Protein AF-A0A2V7YW29-F1 (afdb_monomer)

Secondary structure (DSSP, 8-state):
--------------------------------------PPPP---TT-PEEGGGS-HHHHHHHHHTT-SSTHHHHHHHHHHHHH--S-GGG-TTS-HHHHHHHHHHEE-PPPEEEEEPPPPTTS-EEEEEE-TTS-EEEEEEEE-SS-EEEE--SEES-TT--TT-HHHHH---EEPPHHHHHHHHHHHHHHTT--GGGEEEEE-SSS-GGGSHHHHHHHHHHHHHHS-GGGEEEEES--HHHHHHHHT-SS-PEEEEE---SSHHHHHHH-GGGGTS-HHHHHHHHHHS---TT--EEEEEEE-TTTT-SHHHHHHHHHHTTTSSEEEEEEE----TTS-TT--PPPHHHHHHHHHHHHHTT-EEEE---SSGGGT-STT------------------------------------

Nearest PDB structures (foldseek):
  6fz6-assembly2_B  TM=9.360E-01  e=5.657E-39  Sphaerobacter thermophilus DSM 20745
  5hr6-assembly2_B  TM=9.190E-01  e=4.196E-37  Escherichia coli
  3rfa-assembly1_B  TM=9.139E-01  e=1.612E-35  Escherichia coli K-12
  3rf9-assembly1_B  TM=9.306E-01  e=3.304E-35  Escherichia coli K-12
  4pl2-assembly2_A  TM=9.169E-01  e=1.763E-34  Escherichia coli DH1

Solvent-accessible surface area (backbone atoms only — not comparable to full-atom values): 24256 Å² total; per-residue (Å²): 134,85,93,83,90,86,89,82,88,83,91,88,81,89,87,84,87,90,80,91,85,86,86,86,81,75,85,75,76,84,77,72,90,73,72,87,73,73,82,74,78,74,85,84,63,91,88,71,54,51,47,57,59,60,40,40,73,71,53,42,51,56,64,39,59,78,78,42,80,63,68,68,53,48,55,51,53,50,45,44,38,52,68,63,54,52,54,48,59,82,74,48,77,92,53,56,70,69,58,37,51,60,46,57,76,56,32,38,45,68,48,52,48,77,80,45,69,52,74,65,35,99,73,53,18,29,40,38,34,32,38,40,98,87,70,50,32,38,39,35,31,45,39,59,54,98,84,35,33,38,35,29,34,34,40,19,39,31,14,73,60,42,31,57,80,24,44,21,20,70,75,26,62,62,48,72,43,52,18,29,55,39,44,26,57,52,40,50,54,35,60,76,69,65,54,58,47,89,36,45,28,43,32,44,63,38,26,37,53,39,53,84,28,45,71,38,46,49,40,35,47,62,40,48,52,70,50,26,62,43,85,40,27,35,45,36,31,79,50,53,55,72,37,53,61,52,52,55,69,44,90,80,53,56,37,48,32,36,49,54,55,38,68,48,59,69,63,22,34,73,43,33,46,50,32,77,81,39,41,59,69,61,40,52,53,51,58,65,68,44,80,69,56,92,97,53,54,40,35,36,36,31,55,27,30,40,95,72,52,39,44,53,67,39,23,47,42,36,33,58,69,52,58,91,49,66,49,32,38,37,39,27,66,40,64,76,53,94,91,45,60,85,78,60,34,52,50,56,70,67,47,52,51,48,21,51,50,33,20,44,76,59,74,36,48,76,44,76,48,80,74,59,33,59,92,70,53,51,22,75,41,47,44,65,31,89,67,77,75,79,68,80,76,75,78,71,78,77,77,76,80,78,75,86,77,89,76,91,79,90,86,77,90,83,80,90,133

Radius of gyration: 30.01 Å; Cα contacts (8 Å, |Δi|>4): 683; chains: 1; bounding box: 120×76×77 Å

Structure (mmCIF, N/CA/C/O backbone):
data_AF-A0A2V7YW29-F1
#
_entry.id   AF-A0A2V7YW29-F1
#
loop_
_atom_site.group_PDB
_atom_site.id
_atom_site.type_symbol
_atom_site.label_atom_id
_atom_site.label_alt_id
_atom_site.label_comp_id
_atom_site.label_asym_id
_atom_site.label_entity_id
_atom_site.label_seq_id
_atom_site.pdbx_PDB_ins_code
_atom_site.Cartn_x
_atom_site.Cartn_y
_atom_site.Cartn_z
_atom_site.occupancy
_atom_site.B_iso_or_equiv
_atom_site.auth_seq_id
_atom_site.auth_comp_id
_atom_site.auth_asym_id
_atom_site.auth_atom_id
_atom_site.pdbx_PDB_model_num
ATOM 1 N N . MET A 1 1 ? -49.200 3.510 -43.757 1.00 34.34 1 MET A N 1
ATOM 2 C CA . MET A 1 1 ? -50.437 2.733 -43.998 1.00 34.34 1 MET A CA 1
ATOM 3 C C . MET A 1 1 ? -50.070 1.259 -44.175 1.00 34.34 1 MET A C 1
ATOM 5 O O . MET A 1 1 ? -49.127 1.009 -44.903 1.00 34.34 1 MET A O 1
ATOM 9 N N . SER A 1 2 ? -50.788 0.363 -43.472 1.00 33.00 2 SER A N 1
ATOM 10 C CA . SER A 1 2 ? -50.855 -1.128 -43.522 1.00 33.00 2 SER A CA 1
ATOM 11 C C . SER A 1 2 ? -49.562 -1.967 -43.547 1.00 33.00 2 SER A C 1
ATOM 13 O O . SER A 1 2 ? -48.770 -1.845 -44.465 1.00 33.00 2 SER A O 1
ATOM 15 N N . ARG A 1 3 ? -49.228 -2.782 -42.526 1.00 33.91 3 ARG A N 1
ATOM 16 C CA . ARG A 1 3 ? -49.844 -4.028 -41.965 1.00 33.91 3 ARG A CA 1
ATOM 17 C C . ARG A 1 3 ? -49.635 -5.300 -42.811 1.00 33.91 3 ARG A C 1
ATOM 19 O O . ARG A 1 3 ? -50.195 -5.381 -43.894 1.00 33.91 3 ARG A O 1
ATOM 26 N N . ALA A 1 4 ? -48.966 -6.306 -42.215 1.00 33.94 4 ALA A N 1
ATOM 27 C CA . ALA A 1 4 ? -49.400 -7.718 -42.034 1.00 33.94 4 ALA A CA 1
ATOM 28 C C . ALA A 1 4 ? -48.175 -8.607 -41.680 1.00 33.94 4 ALA A C 1
ATOM 30 O O . ALA A 1 4 ? -47.320 -8.826 -42.523 1.00 33.94 4 ALA A O 1
ATOM 31 N N . THR A 1 5 ? -47.875 -8.979 -40.428 1.00 38.25 5 THR A N 1
ATOM 32 C CA . THR A 1 5 ? -48.374 -10.125 -39.619 1.00 38.25 5 THR A CA 1
ATOM 33 C C . THR A 1 5 ? -48.827 -11.388 -40.365 1.00 38.25 5 THR A C 1
ATOM 35 O O . THR A 1 5 ? -49.853 -11.343 -41.038 1.00 38.25 5 THR A O 1
ATOM 38 N N . ARG A 1 6 ? -48.199 -12.541 -40.057 1.00 32.22 6 ARG A N 1
ATOM 39 C CA . ARG A 1 6 ? -48.859 -13.861 -39.916 1.00 32.22 6 ARG A CA 1
ATOM 40 C C . ARG A 1 6 ? -48.182 -14.719 -38.829 1.00 32.22 6 ARG A C 1
ATOM 42 O O . ARG A 1 6 ? -46.976 -14.927 -38.856 1.00 32.22 6 ARG A O 1
ATOM 49 N N . LYS A 1 7 ? -49.009 -15.178 -37.881 1.00 32.56 7 LYS A N 1
ATOM 50 C CA . LYS A 1 7 ? -48.817 -16.272 -36.904 1.00 32.56 7 LYS A CA 1
ATOM 51 C C . LYS A 1 7 ? -49.364 -17.582 -37.496 1.00 32.56 7 LYS A C 1
ATOM 53 O O . LYS A 1 7 ? -50.277 -17.468 -38.301 1.00 32.56 7 LYS A O 1
ATOM 58 N N . PHE A 1 8 ? -48.901 -18.741 -37.007 1.00 29.80 8 PHE A N 1
ATOM 59 C CA . PHE A 1 8 ? -49.591 -20.049 -36.788 1.00 29.80 8 PHE A CA 1
ATOM 60 C C . PHE A 1 8 ? -48.523 -20.965 -36.118 1.00 29.80 8 PHE A C 1
ATOM 62 O O . PHE A 1 8 ? -47.418 -21.021 -36.645 1.00 29.80 8 PHE A O 1
ATOM 69 N N . SER A 1 9 ? -48.574 -21.476 -34.869 1.00 28.14 9 SER A N 1
ATOM 70 C CA . SER A 1 9 ? -49.451 -22.468 -34.178 1.00 28.14 9 SER A CA 1
ATOM 71 C C . SER A 1 9 ? -49.754 -23.718 -35.023 1.00 28.14 9 SER A C 1
ATOM 73 O O . SER A 1 9 ? -50.070 -23.556 -36.190 1.00 28.14 9 SER A O 1
ATOM 75 N N . SER A 1 10 ? -49.773 -24.979 -34.573 1.00 29.06 10 SER A N 1
ATOM 76 C CA . SER A 1 10 ? -49.526 -25.699 -33.305 1.00 29.06 10 SER A CA 1
ATOM 77 C C . SER A 1 10 ? -49.842 -27.197 -33.552 1.00 29.06 10 SER A C 1
ATOM 79 O O . SER A 1 10 ? -50.725 -27.468 -34.360 1.00 29.06 10 SER A O 1
ATOM 81 N N . GLY A 1 11 ? -49.236 -28.121 -32.786 1.00 26.86 11 GLY A N 1
ATOM 82 C CA . GLY A 1 11 ? -49.658 -29.536 -32.603 1.00 26.86 11 GLY A CA 1
ATOM 83 C C . GLY A 1 11 ? -49.003 -30.546 -33.563 1.00 26.86 11 GLY A C 1
ATOM 84 O O . GLY A 1 11 ? -48.829 -30.216 -34.725 1.00 26.86 11 GLY A O 1
ATOM 85 N N . SER A 1 12 ? -48.600 -31.789 -33.258 1.00 27.86 12 SER A N 1
ATOM 86 C CA . SER A 1 12 ? -48.502 -32.711 -32.099 1.00 27.86 12 SER A CA 1
ATOM 87 C C . SER A 1 12 ? -48.927 -34.102 -32.603 1.00 27.86 12 SER A C 1
ATOM 89 O O . SER A 1 12 ? -50.044 -34.182 -33.096 1.00 27.86 12 SER A O 1
ATOM 91 N N . THR A 1 13 ? -48.082 -35.137 -32.446 1.00 28.66 13 THR A N 1
ATOM 92 C CA . THR A 1 13 ? -48.363 -36.587 -32.183 1.00 28.66 13 THR A CA 1
ATOM 93 C C . THR A 1 13 ? -47.065 -37.384 -32.442 1.00 28.66 13 THR A C 1
ATOM 95 O O . THR A 1 13 ? -46.500 -37.255 -33.522 1.00 28.66 13 THR A O 1
ATOM 98 N N . SER A 1 14 ? -46.396 -37.944 -31.414 1.00 27.22 14 SER A N 1
ATOM 99 C CA . SER A 1 14 ? -46.373 -39.383 -31.010 1.00 27.22 14 SER A CA 1
ATOM 100 C C . SER A 1 14 ? -45.993 -40.347 -32.150 1.00 27.22 14 SER A C 1
ATOM 102 O O . SER A 1 14 ? -46.580 -40.252 -33.215 1.00 27.22 14 SER A O 1
ATOM 104 N N . THR A 1 15 ? -45.108 -41.345 -32.066 1.00 28.00 15 THR A N 1
ATOM 105 C CA . THR A 1 15 ? -44.455 -42.130 -30.992 1.00 28.00 15 THR A CA 1
ATOM 106 C C . THR A 1 15 ? -43.516 -43.118 -31.711 1.00 28.00 15 THR A C 1
ATOM 108 O O . THR A 1 15 ? -43.911 -43.571 -32.777 1.00 28.00 15 THR A O 1
ATOM 111 N N . THR A 1 16 ? -42.354 -43.477 -31.140 1.00 28.08 16 THR A N 1
ATOM 112 C CA . THR A 1 16 ? -41.877 -44.864 -30.858 1.00 28.08 16 THR A CA 1
ATOM 113 C C . THR A 1 16 ? -40.357 -44.921 -30.638 1.00 28.08 16 THR A C 1
ATOM 115 O O . THR A 1 16 ? -39.573 -44.473 -31.469 1.00 28.08 16 THR A O 1
ATOM 118 N N . SER A 1 17 ? -39.984 -45.510 -29.501 1.00 28.55 17 SER A N 1
ATOM 119 C CA . SER A 1 17 ? -38.659 -45.962 -29.031 1.00 28.55 17 SER A CA 1
ATOM 120 C C . SER A 1 17 ? -38.059 -47.066 -29.924 1.00 28.55 17 SER A C 1
ATOM 122 O O . SER A 1 17 ? -38.819 -47.698 -30.659 1.00 28.55 17 SER A O 1
ATOM 124 N N . PRO A 1 18 ? -36.738 -47.352 -29.858 1.00 33.62 18 PRO A N 1
ATOM 125 C CA . PRO A 1 18 ? -36.134 -48.243 -28.829 1.00 33.62 18 PRO A CA 1
ATOM 126 C C . PRO A 1 18 ? -34.690 -47.792 -28.440 1.00 33.62 18 PRO A C 1
ATOM 128 O O . PRO A 1 18 ? -34.187 -46.843 -29.019 1.00 33.62 18 PRO A O 1
ATOM 131 N N . SER A 1 19 ? -33.883 -48.325 -27.513 1.00 26.36 19 SER A N 1
ATOM 132 C CA . SER A 1 19 ? -33.925 -49.283 -26.395 1.00 26.36 19 SER A CA 1
ATOM 133 C C . SER A 1 19 ? -32.620 -49.095 -25.570 1.00 26.36 19 SER A C 1
ATOM 135 O O . SER A 1 19 ? -31.574 -48.790 -26.136 1.00 26.36 19 SER A O 1
ATOM 137 N N . CYS A 1 20 ? -32.686 -49.301 -24.246 1.00 24.69 20 CYS A N 1
ATOM 138 C CA . CYS A 1 20 ? -31.582 -49.523 -23.274 1.00 24.69 20 CYS A CA 1
ATOM 139 C C . CYS A 1 20 ? -30.598 -50.642 -23.722 1.00 24.69 20 CYS A C 1
ATOM 141 O O . CYS A 1 20 ? -31.026 -51.492 -24.492 1.00 24.69 20 CYS A O 1
ATOM 143 N N . ALA A 1 21 ? -29.327 -50.816 -23.306 1.00 27.56 21 ALA A N 1
ATOM 144 C CA . ALA A 1 21 ? -28.448 -50.436 -22.169 1.00 27.56 21 ALA A CA 1
ATOM 145 C C . ALA A 1 21 ? -26.962 -50.789 -22.576 1.00 27.56 21 ALA A C 1
ATOM 147 O O . ALA A 1 21 ? -26.793 -51.184 -23.729 1.00 27.56 21 ALA A O 1
ATOM 148 N N . PRO A 1 22 ? -25.888 -50.780 -21.730 1.00 31.53 22 PRO A N 1
ATOM 149 C CA . PRO A 1 22 ? -25.774 -50.425 -20.313 1.00 31.53 22 PRO A CA 1
ATOM 150 C C . PRO A 1 22 ? -24.644 -49.436 -19.947 1.00 31.53 22 PRO A C 1
ATOM 152 O O . PRO A 1 22 ? -23.620 -49.280 -20.606 1.00 31.53 22 PRO A O 1
ATOM 155 N N . SER A 1 23 ? -24.853 -48.800 -18.798 1.00 27.09 23 SER A N 1
ATOM 156 C CA . SER A 1 23 ? -23.941 -47.918 -18.077 1.00 27.09 23 SER A CA 1
ATOM 157 C C . SER A 1 23 ? -22.769 -48.672 -17.439 1.00 27.09 23 SER A C 1
ATOM 159 O O . SER A 1 23 ? -22.982 -49.563 -16.616 1.00 27.09 23 SER A O 1
ATOM 161 N N . ALA A 1 24 ? -21.539 -48.236 -17.718 1.00 28.45 24 ALA A N 1
ATOM 162 C CA . ALA A 1 24 ? -20.376 -48.553 -16.896 1.00 28.45 24 ALA A CA 1
ATOM 163 C C . ALA A 1 24 ? -20.388 -47.667 -15.640 1.00 28.45 24 ALA A C 1
ATOM 165 O O . ALA A 1 24 ? -20.126 -46.465 -15.672 1.00 28.45 24 ALA A O 1
ATOM 166 N N . SER A 1 25 ? -20.740 -48.281 -14.518 1.00 25.33 25 SER A N 1
ATOM 167 C CA . SER A 1 25 ? -20.715 -47.706 -13.180 1.00 25.33 25 SER A CA 1
ATOM 168 C C . SER A 1 25 ? -19.279 -47.534 -12.679 1.00 25.33 25 SER A C 1
ATOM 170 O O . SER A 1 25 ? -18.670 -48.491 -12.200 1.00 25.33 25 SER A O 1
ATOM 172 N N . ILE A 1 26 ? -18.757 -46.307 -12.714 1.00 29.61 26 ILE A N 1
ATOM 173 C CA . ILE A 1 26 ? -17.625 -45.913 -11.869 1.00 29.61 26 ILE A CA 1
ATOM 174 C C . ILE A 1 26 ? -18.203 -45.448 -10.533 1.00 29.61 26 ILE A C 1
ATOM 176 O O . ILE A 1 26 ? -18.901 -44.438 -10.441 1.00 29.61 26 ILE A O 1
ATOM 180 N N . ARG A 1 27 ? -17.936 -46.234 -9.487 1.00 25.70 27 ARG A N 1
ATOM 181 C CA . ARG A 1 27 ? -18.252 -45.912 -8.094 1.00 25.70 27 ARG A CA 1
ATOM 182 C C . ARG A 1 27 ? -17.495 -44.646 -7.678 1.00 25.70 27 ARG A C 1
ATOM 184 O O . ARG A 1 27 ? -16.349 -44.718 -7.251 1.00 25.70 27 ARG A O 1
ATOM 191 N N . LEU A 1 28 ? -18.154 -43.493 -7.753 1.00 27.97 28 LEU A N 1
ATOM 192 C CA . LEU A 1 28 ? -17.761 -42.312 -6.989 1.00 27.97 28 LEU A CA 1
ATOM 193 C C . LEU A 1 28 ? -18.076 -42.587 -5.518 1.00 27.97 28 LEU A C 1
ATOM 195 O O . LEU A 1 28 ? -19.234 -42.598 -5.094 1.00 27.97 28 LEU A O 1
ATOM 199 N N . ALA A 1 29 ? -17.028 -42.865 -4.747 1.00 28.08 29 ALA A N 1
ATOM 200 C CA . ALA A 1 29 ? -17.104 -42.912 -3.301 1.00 28.08 29 ALA A CA 1
ATOM 201 C C . ALA A 1 29 ? -17.711 -41.596 -2.791 1.00 28.08 29 ALA A C 1
ATOM 203 O O . ALA A 1 29 ? -17.197 -40.509 -3.057 1.00 28.08 29 ALA A O 1
ATOM 204 N N . LYS A 1 30 ? -18.825 -41.708 -2.061 1.00 26.69 30 LYS A N 1
ATOM 205 C CA . LYS A 1 30 ? -19.415 -40.632 -1.264 1.00 26.69 30 LYS A CA 1
ATOM 206 C C . LYS A 1 30 ? -18.375 -40.155 -0.248 1.00 26.69 30 LYS A C 1
ATOM 208 O O . LYS A 1 30 ? -18.300 -40.687 0.855 1.00 26.69 30 LYS A O 1
ATOM 213 N N . CYS A 1 31 ? -17.593 -39.138 -0.598 1.00 26.11 31 CYS A N 1
ATOM 214 C CA . CYS A 1 31 ? -16.882 -38.359 0.400 1.00 26.11 31 CYS A CA 1
ATOM 215 C C . CYS A 1 31 ? -17.899 -37.392 1.007 1.00 26.11 31 CYS A C 1
ATOM 217 O O . CYS A 1 31 ? -18.297 -36.396 0.402 1.00 26.11 31 CYS A O 1
ATOM 219 N N . ALA A 1 32 ? -18.409 -37.780 2.173 1.00 29.02 32 ALA A N 1
ATOM 220 C CA . ALA A 1 32 ? -19.305 -36.978 2.978 1.00 29.02 32 ALA A CA 1
ATOM 221 C C . ALA A 1 32 ? -18.717 -35.578 3.203 1.00 29.02 32 ALA A C 1
ATOM 223 O O . ALA A 1 32 ? -17.526 -35.420 3.476 1.00 29.02 32 ALA A O 1
ATOM 224 N N . ARG A 1 33 ? -19.598 -34.578 3.106 1.00 34.88 33 ARG A N 1
ATOM 225 C CA . ARG A 1 33 ? -19.376 -33.199 3.538 1.00 34.88 33 ARG A CA 1
ATOM 226 C C . ARG A 1 33 ? -18.748 -33.213 4.935 1.00 34.88 33 ARG A C 1
ATOM 228 O O . ARG A 1 33 ? -19.427 -33.536 5.906 1.00 34.88 33 ARG A O 1
ATOM 235 N N . ARG A 1 34 ? -17.467 -32.863 5.037 1.00 30.00 34 ARG A N 1
ATOM 236 C CA . ARG A 1 34 ? -16.872 -32.386 6.287 1.00 30.00 34 ARG A CA 1
ATOM 237 C C . ARG A 1 34 ? -16.897 -30.869 6.220 1.00 30.00 34 ARG A C 1
ATOM 239 O O . ARG A 1 34 ? -16.460 -30.288 5.230 1.00 30.00 34 ARG A O 1
ATOM 246 N N . GLY A 1 35 ? -17.551 -30.282 7.217 1.00 28.89 35 GLY A N 1
ATOM 247 C CA . GLY A 1 35 ? -17.832 -28.859 7.300 1.00 28.89 35 GLY A CA 1
ATOM 248 C C . GLY A 1 35 ? -16.573 -28.008 7.223 1.00 28.89 35 GLY A C 1
ATOM 249 O O . GLY A 1 35 ? -15.472 -28.467 7.528 1.00 28.89 35 GLY A O 1
ATOM 250 N N . ALA A 1 36 ? -16.783 -26.758 6.819 1.00 30.97 36 ALA A N 1
ATOM 251 C CA . ALA A 1 36 ? -15.843 -25.679 7.044 1.00 30.97 36 ALA A CA 1
ATOM 252 C C . ALA A 1 36 ? -15.366 -25.754 8.500 1.00 30.97 36 ALA A C 1
ATOM 254 O O . ALA A 1 36 ? -16.154 -25.607 9.434 1.00 30.97 36 ALA A O 1
ATOM 255 N N . SER A 1 37 ? -14.091 -26.078 8.685 1.00 34.34 37 SER A N 1
ATOM 256 C CA . SER A 1 37 ? -13.436 -25.988 9.977 1.00 34.34 37 SER A CA 1
ATOM 257 C C . SER A 1 37 ? -13.489 -24.529 10.413 1.00 34.34 37 SER A C 1
ATOM 259 O O . SER A 1 37 ? -12.984 -23.664 9.696 1.00 34.34 37 SER A O 1
ATOM 261 N N . ASN A 1 38 ? -14.110 -24.274 11.567 1.00 38.47 38 ASN A N 1
ATOM 262 C CA . ASN A 1 38 ? -13.981 -23.014 12.292 1.00 38.47 38 ASN A CA 1
ATOM 263 C C . ASN A 1 38 ? -12.511 -22.565 12.276 1.00 38.47 38 ASN A C 1
ATOM 265 O O . ASN A 1 38 ? -11.636 -23.416 12.484 1.00 38.47 38 ASN A O 1
ATOM 269 N N . PRO A 1 39 ? -12.214 -21.273 12.050 1.00 41.75 39 PRO A N 1
ATOM 270 C CA . PRO A 1 39 ? -10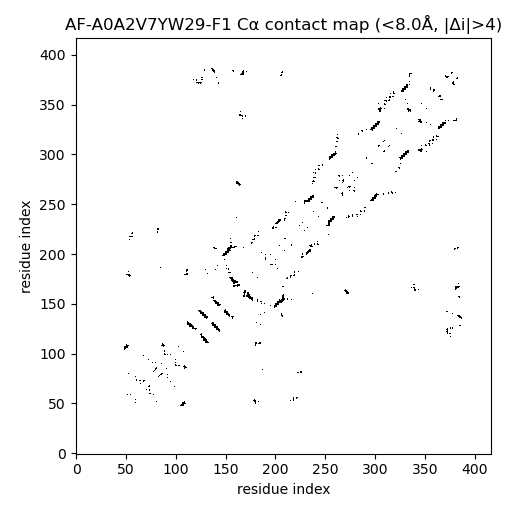.862 -20.787 12.259 1.00 41.75 39 PRO A CA 1
ATOM 271 C C . PRO A 1 39 ? -10.481 -21.097 13.708 1.00 41.75 39 PRO A C 1
ATOM 273 O O . PRO A 1 39 ? -11.216 -20.773 14.642 1.00 41.75 39 PRO A O 1
ATOM 276 N N . SER A 1 40 ? -9.371 -21.816 13.871 1.00 35.09 40 SER A N 1
ATOM 277 C CA . SER A 1 40 ? -8.808 -22.135 15.179 1.00 35.09 40 SER A CA 1
ATOM 278 C C . SER A 1 40 ? -8.664 -20.833 15.975 1.00 35.09 40 SER A C 1
ATOM 280 O O . SER A 1 40 ? -8.132 -19.870 15.415 1.00 35.09 40 SER A O 1
ATOM 282 N N . PRO A 1 41 ? -9.113 -20.767 17.243 1.00 42.41 41 PRO A N 1
ATOM 283 C CA . PRO A 1 41 ? -8.842 -19.606 18.071 1.00 42.41 41 PRO A CA 1
ATOM 284 C C . PRO A 1 41 ? -7.329 -19.402 18.116 1.00 42.41 41 PRO A C 1
ATOM 286 O O . PRO A 1 41 ? -6.570 -20.357 18.315 1.00 42.41 41 PRO A O 1
ATOM 289 N N . LEU A 1 42 ? -6.906 -18.166 17.849 1.00 39.31 42 LEU A N 1
ATOM 290 C CA . LEU A 1 42 ? -5.517 -17.746 17.985 1.00 39.31 42 LEU A CA 1
ATOM 291 C C . LEU A 1 42 ? -5.020 -18.158 19.382 1.00 39.31 42 LEU A C 1
ATOM 293 O O . LEU A 1 42 ? -5.791 -18.062 20.342 1.00 39.31 42 LEU A O 1
ATOM 297 N N . PRO A 1 43 ? -3.779 -18.653 19.518 1.00 37.47 43 PRO A N 1
ATOM 298 C CA . PRO A 1 43 ? -3.258 -19.086 20.805 1.00 37.47 43 PRO A CA 1
ATOM 299 C C . PRO A 1 43 ? -3.216 -17.890 21.761 1.00 37.47 43 PRO A C 1
ATOM 301 O O . PRO A 1 43 ? -2.387 -16.997 21.618 1.00 37.47 43 PRO A O 1
ATOM 304 N N . VAL A 1 44 ? -4.138 -17.872 22.724 1.00 40.41 44 VAL A N 1
ATOM 305 C CA . VAL A 1 44 ? -4.189 -16.872 23.791 1.00 40.41 44 VAL A CA 1
ATOM 306 C C . VAL A 1 44 ? -3.097 -17.224 24.793 1.00 40.41 44 VAL A C 1
ATOM 308 O O . VAL A 1 44 ? -3.253 -18.134 25.606 1.00 40.41 44 VAL A O 1
ATOM 311 N N . THR A 1 45 ? -1.969 -16.526 24.725 1.00 37.28 45 THR A N 1
ATOM 312 C CA . THR A 1 45 ? -0.996 -16.505 25.819 1.00 37.28 45 THR A CA 1
ATOM 313 C C . THR A 1 45 ? -1.303 -15.327 26.743 1.00 37.28 45 THR A C 1
ATOM 315 O O . THR A 1 45 ? -1.585 -14.228 26.282 1.00 37.28 45 THR A O 1
ATOM 318 N N . ASN A 1 46 ? -1.298 -15.606 28.048 1.00 44.62 46 ASN A N 1
ATOM 319 C CA . ASN A 1 46 ? -1.594 -14.730 29.188 1.00 44.62 46 ASN A CA 1
ATOM 320 C C . ASN A 1 46 ? -1.537 -13.199 28.950 1.00 44.62 46 ASN A C 1
ATOM 322 O O . ASN A 1 46 ? -0.468 -12.634 28.746 1.00 44.62 46 ASN A O 1
ATOM 326 N N . ASN A 1 47 ? -2.682 -12.544 29.186 1.00 48.75 47 ASN A N 1
ATOM 327 C CA . ASN A 1 47 ? -2.870 -11.110 29.471 1.00 48.75 47 ASN A CA 1
ATOM 328 C C . ASN A 1 47 ? -2.824 -10.085 28.314 1.00 48.75 47 ASN A C 1
ATOM 330 O O . ASN A 1 47 ? -2.805 -8.883 28.579 1.00 48.75 47 ASN A O 1
ATOM 334 N N . GLU A 1 48 ? -2.885 -10.499 27.050 1.00 72.44 48 GLU A N 1
ATOM 335 C CA . GLU A 1 48 ? -3.023 -9.548 25.936 1.00 72.44 48 GLU A CA 1
ATOM 336 C C . GLU A 1 48 ? -4.503 -9.317 25.590 1.00 72.44 48 GLU A C 1
ATOM 338 O O . GLU A 1 48 ? -5.191 -10.189 25.058 1.00 72.44 48 GLU A O 1
ATOM 343 N N . ARG A 1 49 ? -5.016 -8.127 25.932 1.00 90.38 49 ARG A N 1
ATOM 344 C CA . ARG A 1 49 ? -6.357 -7.671 25.533 1.00 90.38 49 ARG A CA 1
ATOM 345 C C . ARG A 1 49 ? -6.462 -7.669 24.006 1.00 90.38 49 ARG A C 1
ATOM 347 O O . ARG A 1 49 ? -5.581 -7.147 23.328 1.00 90.38 49 ARG A O 1
ATOM 354 N N . VAL A 1 50 ? -7.567 -8.182 23.466 1.00 93.81 50 VAL A N 1
ATOM 355 C CA . VAL A 1 50 ? -7.800 -8.192 22.013 1.00 93.81 50 VAL A CA 1
ATOM 356 C C . VAL A 1 50 ? -7.996 -6.761 21.511 1.00 93.81 50 VAL A C 1
ATOM 358 O O . VAL A 1 50 ? -8.781 -6.001 22.086 1.00 93.81 50 VAL A O 1
ATOM 361 N N . ASN A 1 51 ? -7.316 -6.390 20.425 1.00 97.06 51 ASN A N 1
ATOM 362 C CA . ASN A 1 51 ? -7.566 -5.119 19.758 1.00 97.06 51 ASN A CA 1
ATOM 363 C C . ASN A 1 51 ? -8.822 -5.222 18.889 1.00 97.06 51 ASN A C 1
ATOM 365 O O . ASN A 1 51 ? -8.887 -6.048 17.980 1.00 97.06 51 ASN A O 1
ATOM 369 N N . LEU A 1 52 ? -9.833 -4.390 19.148 1.00 97.50 52 LEU A N 1
ATOM 370 C CA . LEU A 1 52 ? -11.105 -4.493 18.425 1.00 97.50 52 LEU A CA 1
ATOM 371 C C . LEU A 1 52 ? -10.988 -4.129 16.939 1.00 97.50 52 LEU A C 1
ATOM 373 O O . LEU A 1 52 ? -11.815 -4.587 16.154 1.00 97.50 52 LEU A O 1
ATOM 377 N N . TYR A 1 53 ? -9.971 -3.360 16.535 1.00 97.50 53 TYR A N 1
ATOM 378 C CA . TYR A 1 53 ? -9.715 -3.087 15.116 1.00 97.50 53 TYR A CA 1
ATOM 379 C C . TYR A 1 53 ? -9.221 -4.314 14.345 1.00 97.50 53 TYR A C 1
ATOM 381 O O . TYR A 1 53 ? -9.309 -4.313 13.120 1.00 97.50 53 TYR A O 1
ATOM 389 N N . ASP A 1 54 ? -8.729 -5.355 15.026 1.00 97.56 54 ASP A N 1
ATOM 390 C CA . ASP A 1 54 ? -8.272 -6.594 14.383 1.00 97.56 54 ASP A CA 1
ATOM 391 C C . ASP A 1 54 ? -9.429 -7.525 13.990 1.00 97.56 54 ASP A C 1
ATOM 393 O O . ASP A 1 54 ? -9.225 -8.508 13.276 1.00 97.56 54 ASP A O 1
ATOM 397 N N . LEU A 1 55 ? -10.653 -7.213 14.425 1.00 96.62 55 LEU A N 1
ATOM 398 C CA . LEU A 1 55 ? -11.850 -7.986 14.124 1.00 96.62 55 LEU A CA 1
ATOM 399 C C . LEU A 1 55 ? -12.538 -7.456 12.864 1.00 96.62 55 LEU A C 1
ATOM 401 O O . LEU A 1 55 ? -12.790 -6.259 12.730 1.00 96.62 55 LEU A O 1
ATOM 405 N N . ALA A 1 56 ? -12.938 -8.361 11.965 1.00 94.44 56 ALA A N 1
ATOM 406 C CA . ALA A 1 56 ? -13.810 -7.993 10.853 1.00 94.44 56 ALA A CA 1
ATOM 407 C C . ALA A 1 56 ? -15.147 -7.434 11.379 1.00 94.44 56 ALA A C 1
ATOM 409 O O . ALA A 1 56 ? -15.601 -7.861 12.443 1.00 94.44 56 ALA A O 1
ATOM 410 N N . PRO A 1 57 ? -15.852 -6.551 10.644 1.00 92.56 57 PRO A N 1
ATOM 411 C CA . PRO A 1 57 ? -17.065 -5.899 11.151 1.00 92.56 57 PRO A CA 1
ATOM 412 C C . PRO A 1 57 ? -18.129 -6.860 11.712 1.00 92.56 57 PRO A C 1
ATOM 414 O O . PRO A 1 57 ? -18.733 -6.586 12.749 1.00 92.56 57 PRO A O 1
ATOM 417 N N . ALA A 1 58 ? -18.326 -8.018 11.073 1.00 93.62 58 ALA A N 1
ATOM 418 C CA . ALA A 1 58 ? -19.247 -9.048 11.558 1.00 93.62 58 ALA A CA 1
ATOM 419 C C . ALA A 1 58 ? -18.761 -9.724 12.855 1.00 93.62 58 ALA A C 1
ATOM 421 O O . ALA A 1 58 ? -19.564 -9.998 13.746 1.00 93.62 58 ALA A O 1
ATOM 422 N N . GLN A 1 59 ? -17.452 -9.959 12.982 1.00 95.31 59 GLN A N 1
ATOM 423 C CA . GLN A 1 59 ? -16.842 -10.512 14.194 1.00 95.31 59 GLN A CA 1
ATOM 424 C C . GLN A 1 59 ? -16.896 -9.500 15.341 1.0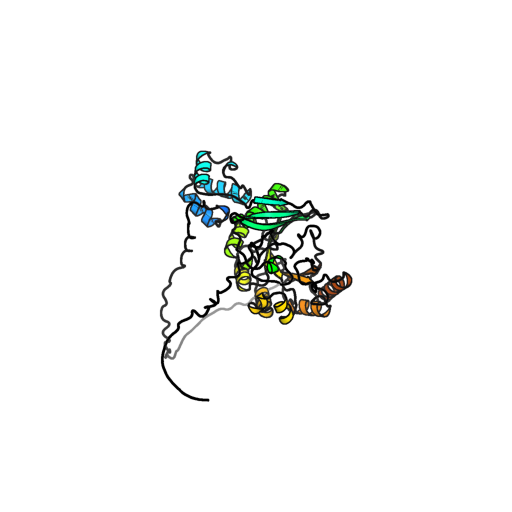0 95.31 59 GLN A C 1
ATOM 426 O O . GLN A 1 59 ? -17.269 -9.871 16.446 1.00 95.31 59 GLN A O 1
ATOM 431 N N . LEU A 1 60 ? -16.612 -8.220 15.075 1.00 95.62 60 LEU A N 1
ATOM 432 C CA . LEU A 1 60 ? -16.747 -7.141 16.055 1.00 95.62 60 LEU A CA 1
ATOM 433 C C . LEU A 1 60 ? -18.174 -7.079 16.612 1.00 95.62 60 LEU A C 1
ATOM 435 O O . LEU A 1 60 ? -18.365 -7.035 17.827 1.00 95.62 60 LEU A O 1
ATOM 439 N N . GLN A 1 61 ? -19.176 -7.116 15.727 1.00 94.62 61 GLN A N 1
ATOM 440 C CA . GLN A 1 61 ? -20.580 -7.122 16.129 1.00 94.62 61 GLN A CA 1
ATOM 441 C C . GLN A 1 61 ? -20.904 -8.330 17.015 1.00 94.62 61 GLN A C 1
ATOM 443 O O . GLN A 1 61 ? -21.551 -8.150 18.046 1.00 94.62 61 GLN A O 1
ATOM 448 N N . ALA A 1 62 ? -20.470 -9.536 16.636 1.00 95.31 62 ALA A N 1
ATOM 449 C CA . ALA A 1 62 ? -20.701 -10.748 17.421 1.00 95.31 62 ALA A CA 1
ATOM 450 C C . ALA A 1 62 ? -20.056 -10.644 18.813 1.00 95.31 62 ALA A C 1
ATOM 452 O O . ALA A 1 62 ? -20.763 -10.745 19.812 1.00 95.31 62 ALA A O 1
ATOM 453 N N . THR A 1 63 ? -18.762 -10.317 18.870 1.00 95.31 63 THR A N 1
ATOM 454 C CA . THR A 1 63 ? -17.988 -10.181 20.112 1.00 95.31 63 THR A CA 1
ATOM 455 C C . THR A 1 63 ? -18.598 -9.159 21.069 1.00 95.31 63 THR A C 1
ATOM 457 O O . THR A 1 63 ? -18.756 -9.428 22.256 1.00 95.31 63 THR A O 1
ATOM 460 N N . LEU A 1 64 ? -18.977 -7.975 20.578 1.00 95.25 64 LEU A N 1
ATOM 461 C CA . LEU A 1 64 ? -19.529 -6.931 21.443 1.00 95.25 64 LEU A CA 1
ATOM 462 C C . LEU A 1 64 ? -20.969 -7.222 21.884 1.00 95.25 64 LEU A C 1
ATOM 464 O O . LEU A 1 64 ? -21.365 -6.792 22.964 1.00 95.25 64 LEU A O 1
ATOM 468 N N . SER A 1 65 ? -21.757 -7.959 21.095 1.00 94.38 65 SER A N 1
ATOM 469 C CA . SER A 1 65 ? -23.158 -8.257 21.442 1.00 94.38 65 SER A CA 1
ATOM 470 C C . SER A 1 65 ? -23.300 -9.158 22.674 1.00 94.38 65 SER A C 1
ATOM 472 O O . SER A 1 65 ? -24.365 -9.175 23.284 1.00 94.38 65 SER A O 1
ATOM 474 N N . GLU A 1 66 ? -22.244 -9.875 23.065 1.00 92.31 66 GLU A N 1
ATOM 475 C CA . GLU A 1 66 ? -22.238 -10.737 24.255 1.00 92.31 66 GLU A CA 1
ATOM 476 C C . GLU A 1 66 ? -22.157 -9.950 25.572 1.00 92.31 66 GLU A C 1
ATOM 478 O O . GLU A 1 66 ? -22.605 -10.431 26.611 1.00 92.31 66 GLU A O 1
ATOM 483 N N . ILE A 1 67 ? -21.596 -8.737 25.540 1.00 90.81 67 ILE A N 1
ATOM 484 C CA . ILE A 1 67 ? -21.259 -7.968 26.751 1.00 90.81 67 ILE A CA 1
ATOM 485 C C . ILE A 1 67 ? -21.803 -6.535 26.742 1.00 90.81 67 ILE A C 1
ATOM 487 O O . ILE A 1 67 ? -21.793 -5.858 27.771 1.00 90.81 67 ILE A O 1
ATOM 491 N N . VAL A 1 68 ? -22.267 -6.041 25.591 1.00 93.06 68 VAL A N 1
ATOM 492 C CA . VAL A 1 68 ? -22.785 -4.681 25.437 1.00 93.06 68 VAL A CA 1
ATOM 493 C C . VAL A 1 68 ? -24.306 -4.705 25.341 1.00 93.06 68 VAL A C 1
ATOM 495 O O . VAL A 1 68 ? -24.889 -5.220 24.390 1.00 93.06 68 VAL A O 1
ATOM 498 N N . SER A 1 69 ? -24.953 -4.039 26.297 1.00 87.50 69 SER A N 1
ATOM 499 C CA . SER A 1 69 ? -26.393 -3.789 26.298 1.00 87.50 69 SER A CA 1
ATOM 500 C C . SER A 1 69 ? -26.685 -2.296 26.501 1.00 87.50 69 SER A C 1
ATOM 502 O O . SER A 1 69 ? -25.966 -1.622 27.256 1.00 87.50 69 SER A O 1
ATOM 504 N N . PRO A 1 70 ? -27.724 -1.738 25.851 1.00 92.88 70 PRO A N 1
ATOM 505 C CA . PRO A 1 70 ? -28.578 -2.348 24.816 1.00 92.88 70 PRO A CA 1
ATOM 506 C C . PRO A 1 70 ? -27.873 -2.504 23.445 1.00 92.88 70 PRO A C 1
ATOM 508 O O . PRO A 1 70 ? -26.895 -1.798 23.189 1.00 92.88 70 PRO A O 1
ATOM 511 N N . PRO A 1 71 ? -28.387 -3.350 22.521 1.00 89.69 71 PRO A N 1
ATOM 512 C CA . PRO A 1 71 ? -27.705 -3.706 21.264 1.00 89.69 71 PRO A CA 1
ATOM 513 C C . PRO A 1 71 ? -27.308 -2.534 20.357 1.00 89.69 71 PRO A C 1
ATOM 515 O O . PRO A 1 71 ? -26.335 -2.626 19.610 1.00 89.69 71 PRO A O 1
ATOM 518 N N . PHE A 1 72 ? -28.021 -1.403 20.418 1.00 92.19 72 PHE A N 1
ATOM 519 C CA . PHE A 1 72 ? -27.665 -0.226 19.621 1.00 92.19 72 PHE A CA 1
ATOM 520 C C . PHE A 1 72 ? -26.296 0.359 20.003 1.00 92.19 72 PHE A C 1
ATOM 522 O O . PHE A 1 72 ? -25.662 1.003 19.170 1.00 92.19 72 PHE A O 1
ATOM 529 N N . ARG A 1 73 ? -25.808 0.124 21.229 1.00 94.75 73 ARG A N 1
ATOM 530 C CA . ARG A 1 73 ? -24.492 0.608 21.669 1.00 94.75 73 ARG A CA 1
ATOM 531 C C . ARG A 1 73 ? -23.345 -0.070 20.932 1.00 94.75 73 ARG A C 1
ATOM 533 O O . ARG A 1 73 ? -22.313 0.560 20.742 1.00 94.75 73 ARG A O 1
ATOM 540 N N . VAL A 1 74 ? -23.533 -1.300 20.448 1.00 94.75 74 VAL A N 1
ATOM 541 C CA . VAL A 1 74 ? -22.538 -1.961 19.589 1.00 94.75 74 VAL A CA 1
ATOM 542 C C . VAL A 1 74 ? -22.318 -1.154 18.311 1.00 94.75 74 VAL A C 1
ATOM 544 O O . VAL A 1 74 ? -21.178 -0.918 17.919 1.00 94.75 74 VAL A O 1
ATOM 547 N N . LYS A 1 75 ? -23.404 -0.641 17.714 1.00 92.69 75 LYS A N 1
ATOM 548 C CA . LYS A 1 75 ? -23.322 0.239 16.541 1.00 92.69 75 LYS A CA 1
ATOM 549 C C . LYS A 1 75 ? -22.608 1.546 16.873 1.00 92.69 75 LYS A C 1
ATOM 551 O O . LYS A 1 75 ? -21.741 1.953 16.115 1.00 92.69 75 LYS A O 1
ATOM 556 N N . GLN A 1 76 ? -22.900 2.149 18.028 1.00 94.69 76 GLN A N 1
ATOM 557 C CA . GLN A 1 76 ? -22.202 3.361 18.473 1.00 94.69 76 GLN A CA 1
ATOM 558 C C . GLN A 1 76 ? -20.694 3.128 18.632 1.00 94.69 76 GLN A C 1
ATOM 560 O O . GLN A 1 76 ? -19.905 3.946 18.172 1.00 94.69 76 GLN A O 1
ATOM 565 N N . ILE A 1 77 ? -20.282 2.011 19.243 1.00 96.00 77 ILE A N 1
ATOM 566 C CA . ILE A 1 77 ? -18.863 1.646 19.384 1.00 96.00 77 ILE A CA 1
ATOM 567 C C . ILE A 1 77 ? -18.216 1.494 18.002 1.00 96.00 77 ILE A C 1
ATOM 569 O O . ILE A 1 77 ? -17.175 2.099 17.744 1.00 96.00 77 ILE A O 1
ATOM 573 N N . ALA A 1 78 ? -18.857 0.749 17.096 1.00 94.44 78 ALA A N 1
ATOM 574 C CA . ALA A 1 78 ? -18.363 0.557 15.736 1.00 94.44 78 ALA A CA 1
ATOM 575 C C . ALA A 1 78 ? -18.265 1.880 14.952 1.00 94.44 78 ALA A C 1
ATOM 577 O O . ALA A 1 78 ? -17.293 2.085 14.236 1.00 94.44 78 ALA A O 1
ATOM 578 N N . GLU A 1 79 ? -19.216 2.804 15.112 1.00 93.44 79 GLU A N 1
ATOM 579 C CA . GLU A 1 79 ? -19.173 4.142 14.503 1.00 93.44 79 GLU A CA 1
ATOM 580 C C . GLU A 1 79 ? -18.006 4.983 15.040 1.00 93.44 79 GLU A C 1
ATOM 582 O O . GLU A 1 79 ? -17.287 5.615 14.263 1.00 93.44 79 GLU A O 1
ATOM 587 N N . TRP A 1 80 ? -17.772 4.981 16.357 1.00 95.44 80 TRP A N 1
ATOM 588 C CA . TRP A 1 80 ? -16.625 5.675 16.950 1.00 95.44 80 TRP A CA 1
ATOM 589 C C . TRP A 1 80 ? -15.298 5.122 16.442 1.00 95.44 80 TRP A C 1
ATOM 591 O O . TRP A 1 80 ? -14.401 5.888 16.096 1.00 95.44 80 TRP A O 1
ATOM 601 N N . MET A 1 81 ? -15.174 3.801 16.377 1.00 95.44 81 MET A N 1
ATOM 602 C CA . MET A 1 81 ? -13.959 3.170 15.886 1.00 95.44 81 MET A CA 1
ATOM 603 C C . MET A 1 81 ? -13.790 3.399 14.384 1.00 95.44 81 MET A C 1
ATOM 605 O O . MET A 1 81 ? -12.845 4.032 13.929 1.00 95.44 81 MET A O 1
ATOM 609 N N . HIS A 1 82 ? -14.725 2.905 13.581 1.00 92.31 82 HIS A N 1
ATOM 610 C CA . HIS A 1 82 ? -14.514 2.794 12.148 1.00 92.31 82 HIS A CA 1
ATOM 611 C C . HIS A 1 82 ? -14.724 4.111 11.418 1.00 92.31 82 HIS A C 1
ATOM 613 O O . HIS A 1 82 ? -14.025 4.324 10.442 1.00 92.31 82 HIS A O 1
ATOM 619 N N . SER A 1 83 ? -15.621 4.997 11.864 1.00 86.81 83 SER A N 1
ATOM 620 C CA . SER A 1 83 ? -15.886 6.273 11.175 1.00 86.81 83 SER A CA 1
ATOM 621 C C . SER A 1 83 ? -15.137 7.465 11.766 1.00 86.81 83 SER A C 1
ATOM 623 O O . SER A 1 83 ? -15.054 8.511 11.126 1.00 86.81 83 SER A O 1
ATOM 625 N N . ARG A 1 84 ? -14.626 7.350 12.999 1.00 86.75 84 ARG A N 1
ATOM 626 C CA . ARG A 1 84 ? -13.886 8.438 13.666 1.00 86.75 84 ARG A CA 1
ATOM 627 C C . ARG A 1 84 ? -12.446 8.075 14.014 1.00 86.75 84 ARG A C 1
ATOM 629 O O . ARG A 1 84 ? -11.691 8.971 14.376 1.00 86.75 84 ARG A O 1
ATOM 636 N N . GLY A 1 85 ? -12.055 6.805 13.898 1.00 91.69 85 GLY A N 1
ATOM 637 C CA . GLY A 1 85 ? -10.680 6.368 14.128 1.00 91.69 85 GLY A CA 1
ATOM 638 C C . GLY A 1 85 ? -10.202 6.607 15.558 1.00 91.69 85 GLY A C 1
ATOM 639 O O . GLY A 1 85 ? -9.044 6.979 15.752 1.00 91.69 85 GLY A O 1
ATOM 640 N N . VAL A 1 86 ? -11.087 6.488 16.559 1.00 93.81 86 VAL A N 1
ATOM 641 C CA . VAL A 1 86 ? -10.677 6.686 17.958 1.00 93.81 86 VAL A CA 1
ATOM 642 C C . VAL A 1 86 ? -9.804 5.534 18.441 1.00 93.81 86 VAL A C 1
ATOM 644 O O . VAL A 1 86 ? -10.043 4.375 18.107 1.00 93.81 86 VAL A O 1
ATOM 647 N N . ASP A 1 87 ? -8.819 5.865 19.264 1.00 93.50 87 ASP A N 1
ATOM 648 C CA . ASP A 1 87 ? -7.834 4.948 19.849 1.00 93.50 87 ASP A CA 1
ATOM 649 C C . ASP A 1 87 ? -8.023 4.771 21.366 1.00 93.50 87 ASP A C 1
ATOM 651 O O . ASP A 1 87 ? -7.211 4.139 22.037 1.00 93.50 87 ASP A O 1
ATOM 655 N N . SER A 1 88 ? -9.116 5.301 21.924 1.00 94.62 88 SER A N 1
ATOM 656 C CA . SER A 1 88 ? -9.470 5.147 23.333 1.00 94.62 88 SER A CA 1
ATOM 657 C C . SER A 1 88 ? -10.979 5.075 23.526 1.00 94.62 88 SER A C 1
ATOM 659 O O . SER A 1 88 ? -11.739 5.852 22.939 1.00 94.62 88 SER A O 1
ATOM 661 N N . PHE A 1 89 ? -11.419 4.173 24.408 1.00 96.50 89 PHE A N 1
ATOM 662 C CA . PHE A 1 89 ? -12.819 4.094 24.821 1.00 96.50 89 PHE A CA 1
ATOM 663 C C . PHE A 1 89 ? -13.283 5.387 25.499 1.00 96.50 89 PHE A C 1
ATOM 665 O O . PHE A 1 89 ? -14.452 5.740 25.377 1.00 96.50 89 PHE A O 1
ATOM 672 N N . ASP A 1 90 ? -12.384 6.140 26.144 1.00 95.38 90 ASP A N 1
ATOM 673 C CA . ASP A 1 90 ? -12.723 7.402 26.812 1.00 95.38 90 ASP A CA 1
ATOM 674 C C . ASP A 1 90 ? -13.195 8.501 25.863 1.00 95.38 90 ASP A C 1
ATOM 676 O O . ASP A 1 90 ? -13.966 9.370 26.269 1.00 95.38 90 ASP A O 1
ATOM 680 N N . ALA A 1 91 ? -12.813 8.426 24.586 1.00 94.44 91 ALA A N 1
ATOM 681 C CA . ALA A 1 91 ? -13.291 9.347 23.562 1.00 94.44 91 ALA A CA 1
ATOM 682 C C . ALA A 1 91 ? -14.782 9.146 23.224 1.00 94.44 91 ALA A C 1
ATOM 684 O O . ALA A 1 91 ? -15.410 10.041 22.656 1.00 94.44 91 ALA A O 1
ATOM 685 N N . MET A 1 92 ? -15.372 7.996 23.579 1.00 96.38 92 MET A N 1
ATOM 686 C CA . MET A 1 92 ? -16.754 7.639 23.249 1.00 96.38 92 MET A CA 1
ATOM 687 C C . MET A 1 92 ? -17.747 8.297 24.221 1.00 96.38 92 MET A C 1
ATOM 689 O O . MET A 1 92 ? -18.364 7.641 25.061 1.00 96.38 92 MET A O 1
ATOM 693 N N . SER A 1 93 ? -17.900 9.619 24.122 1.00 94.25 93 SER A N 1
ATOM 694 C CA . SER A 1 93 ? -18.630 10.453 25.095 1.00 94.25 93 SER A CA 1
ATOM 695 C C . SER A 1 93 ? -20.125 10.145 25.241 1.00 94.25 93 SER A C 1
ATOM 697 O O . SER A 1 93 ? -20.734 10.516 26.241 1.00 94.25 93 SER A O 1
ATOM 699 N N . ASN A 1 94 ? -20.724 9.450 24.273 1.00 93.56 94 ASN A N 1
ATOM 700 C CA . ASN A 1 94 ? -22.116 8.998 24.323 1.00 93.56 94 ASN A CA 1
ATOM 701 C C . ASN A 1 94 ? -22.290 7.612 24.981 1.00 93.56 94 ASN A C 1
ATOM 703 O O . ASN A 1 94 ? -23.415 7.114 25.047 1.00 93.56 94 ASN A O 1
ATOM 707 N N . LEU A 1 95 ? -21.208 6.987 25.461 1.00 95.06 95 LEU A N 1
ATOM 708 C CA . LEU A 1 95 ? -21.245 5.727 26.200 1.00 95.06 95 LEU A CA 1
ATOM 709 C C . LEU A 1 95 ? -21.107 5.972 27.714 1.00 95.06 95 LEU A C 1
ATOM 711 O O . LEU A 1 95 ? -20.282 6.795 28.132 1.00 95.06 95 LEU A O 1
ATOM 715 N N . PRO A 1 96 ? -21.855 5.231 28.559 1.00 95.25 96 PRO A N 1
ATOM 716 C CA . PRO A 1 96 ? -21.693 5.304 30.009 1.00 95.25 96 PRO A CA 1
ATOM 717 C C . PRO A 1 96 ? -20.258 5.020 30.441 1.00 95.25 96 PRO A C 1
ATOM 719 O O . PRO A 1 96 ? -19.563 4.203 29.830 1.00 95.25 96 PRO A O 1
ATOM 722 N N . LYS A 1 97 ? -19.827 5.662 31.528 1.00 95.81 97 LYS A N 1
ATOM 723 C CA . LYS A 1 97 ? -18.470 5.512 32.064 1.00 95.81 97 LYS A CA 1
ATOM 724 C C . LYS A 1 97 ? -18.173 4.058 32.442 1.00 95.81 97 LYS A C 1
ATOM 726 O O . LYS A 1 97 ? -17.090 3.563 32.152 1.00 95.81 97 LYS A O 1
ATOM 731 N N . GLU A 1 98 ? -19.156 3.370 33.012 1.00 95.25 98 GLU A N 1
ATOM 732 C CA . GLU A 1 98 ? -19.068 1.968 33.421 1.00 95.25 98 GLU A CA 1
ATOM 733 C C . GLU A 1 98 ? -18.861 1.052 32.211 1.00 95.25 98 GLU A C 1
ATOM 735 O O . GLU A 1 98 ? -18.044 0.138 32.258 1.00 95.25 98 GLU A O 1
ATOM 740 N N . LEU A 1 99 ? -19.544 1.331 31.094 1.00 95.00 99 LEU A N 1
ATOM 741 C CA . LEU A 1 99 ? -19.376 0.561 29.863 1.00 95.00 99 LEU A CA 1
ATOM 742 C C . LEU A 1 99 ? -17.985 0.773 29.258 1.00 95.00 99 LEU A C 1
ATOM 744 O O . LEU A 1 99 ? -17.350 -0.192 28.842 1.00 95.00 99 LEU A O 1
ATOM 748 N N . ARG A 1 100 ? -17.495 2.018 29.228 1.00 96.50 100 ARG A N 1
ATOM 749 C CA . ARG A 1 100 ? -16.138 2.319 28.744 1.00 96.50 100 ARG A CA 1
ATOM 750 C C . ARG A 1 100 ? -15.074 1.598 29.570 1.00 96.50 100 ARG A C 1
ATOM 752 O O . ARG A 1 100 ? -14.179 0.992 28.988 1.00 96.50 100 ARG A O 1
ATOM 759 N N . ALA A 1 101 ? -15.212 1.600 30.898 1.00 95.06 101 ALA A N 1
ATOM 760 C CA . ALA A 1 101 ? -14.322 0.864 31.795 1.00 95.06 101 ALA A CA 1
ATOM 761 C C . ALA A 1 101 ? -14.370 -0.652 31.529 1.00 95.06 101 ALA A C 1
ATOM 763 O O . ALA A 1 101 ? -13.332 -1.278 31.339 1.00 95.06 101 ALA A O 1
ATOM 764 N N . HIS A 1 102 ? -15.570 -1.222 31.401 1.00 94.06 102 HIS A N 1
ATOM 765 C CA . HIS A 1 102 ? -15.762 -2.649 31.132 1.00 94.06 102 HIS A CA 1
ATOM 766 C C . HIS A 1 102 ? -15.163 -3.114 29.795 1.00 94.06 102 HIS A C 1
ATOM 768 O O . HIS A 1 102 ? -14.660 -4.236 29.684 1.00 94.06 102 HIS A O 1
ATOM 774 N N . LEU A 1 103 ? -15.225 -2.260 28.766 1.00 95.81 103 LEU A N 1
ATOM 775 C CA . LEU A 1 103 ? -14.572 -2.502 27.480 1.00 95.81 103 LEU A CA 1
ATOM 776 C C . LEU A 1 103 ? -13.048 -2.422 27.618 1.00 95.81 103 LEU A C 1
ATOM 778 O O . LEU A 1 103 ? -12.353 -3.312 27.132 1.00 95.81 103 LEU A O 1
ATOM 782 N N . ALA A 1 104 ? -12.538 -1.411 28.326 1.00 95.44 104 ALA A N 1
ATOM 783 C CA . ALA A 1 104 ? -11.108 -1.224 28.554 1.00 95.44 104 ALA A CA 1
ATOM 784 C C . ALA A 1 104 ? -10.470 -2.366 29.367 1.00 95.44 104 ALA A C 1
ATOM 786 O O . ALA A 1 104 ? -9.293 -2.657 29.178 1.00 95.44 104 ALA A O 1
ATOM 787 N N . GLU A 1 105 ? -11.219 -3.056 30.225 1.00 94.06 105 GLU A N 1
ATOM 788 C CA . GLU A 1 105 ? -10.724 -4.235 30.953 1.00 94.06 105 GLU A CA 1
ATOM 789 C C . GLU A 1 105 ? -10.442 -5.436 30.035 1.00 94.06 105 GLU A C 1
ATOM 791 O O . GLU A 1 105 ? -9.537 -6.222 30.308 1.00 94.06 105 GLU A O 1
ATOM 796 N N . ARG A 1 106 ? -11.192 -5.587 28.936 1.00 94.25 106 ARG A N 1
ATOM 797 C CA . ARG A 1 106 ? -11.132 -6.777 28.063 1.00 94.25 106 ARG A CA 1
ATOM 798 C C . ARG A 1 106 ? -10.454 -6.542 26.723 1.00 94.25 106 ARG A C 1
ATOM 800 O O . ARG A 1 106 ? -9.901 -7.475 26.143 1.00 94.25 106 ARG A O 1
ATOM 807 N N . TYR A 1 107 ? -10.512 -5.313 26.231 1.00 97.19 107 TYR A N 1
ATOM 808 C CA . TYR A 1 107 ? -10.104 -4.969 24.880 1.00 97.19 107 TYR A CA 1
ATOM 809 C C . TYR A 1 107 ? -9.199 -3.746 24.855 1.00 97.19 107 TYR A C 1
ATOM 811 O O . TYR A 1 107 ? -9.121 -2.973 25.811 1.00 97.19 107 TYR A O 1
ATOM 819 N N . THR A 1 108 ? -8.536 -3.561 23.721 1.00 96.56 108 THR A N 1
ATOM 820 C CA . THR A 1 108 ? -7.780 -2.352 23.402 1.00 96.56 108 THR A CA 1
ATOM 821 C C . THR A 1 108 ? -8.221 -1.767 22.056 1.00 96.56 108 THR A C 1
ATOM 823 O O . THR A 1 108 ? -8.877 -2.437 21.256 1.00 96.56 108 THR A O 1
ATOM 826 N N . LEU A 1 109 ? -7.883 -0.498 21.837 1.00 96.69 109 LEU A N 1
ATOM 827 C CA . LEU A 1 109 ? -8.034 0.240 20.576 1.00 96.69 109 LEU A CA 1
ATOM 828 C C . LEU A 1 109 ? -6.696 0.844 20.126 1.00 96.69 109 LEU A C 1
ATOM 830 O O . LEU A 1 109 ? -6.666 1.753 19.301 1.00 96.69 109 LEU A O 1
ATOM 834 N N . GLU A 1 110 ? -5.592 0.381 20.712 1.00 94.06 110 GLU A N 1
ATOM 835 C CA . GLU A 1 110 ? -4.273 0.970 20.514 1.00 94.06 110 GLU A CA 1
ATOM 836 C C . GLU A 1 110 ? -3.814 0.866 19.056 1.00 94.06 110 GLU A C 1
ATOM 838 O O . GLU A 1 110 ? -3.933 -0.172 18.402 1.00 94.06 110 GLU A O 1
ATOM 843 N N . PHE A 1 111 ? -3.248 1.958 18.553 1.00 96.50 111 PHE A N 1
ATOM 844 C CA . PHE A 1 111 ? -2.533 1.990 17.285 1.00 96.50 111 PHE A CA 1
ATOM 845 C C . PHE A 1 111 ? -1.020 2.015 17.525 1.00 96.50 111 PHE A C 1
ATOM 847 O O . PHE A 1 111 ? -0.574 2.409 18.608 1.00 96.50 111 PHE A O 1
ATOM 854 N N . PRO A 1 112 ? -0.204 1.650 16.517 1.00 96.88 112 PRO A N 1
ATOM 855 C CA . PRO A 1 112 ? 1.241 1.814 16.590 1.00 96.88 112 PRO A CA 1
ATOM 856 C C . PRO A 1 112 ? 1.649 3.241 16.954 1.00 96.88 112 PRO A C 1
ATOM 858 O O . PRO A 1 112 ? 1.087 4.215 16.447 1.00 96.88 112 PRO A O 1
ATOM 861 N N . GLN A 1 113 ? 2.674 3.373 17.792 1.00 96.06 113 GLN A N 1
ATOM 862 C CA . GLN A 1 113 ? 3.159 4.682 18.214 1.00 96.06 113 GLN A CA 1
ATOM 863 C C . GLN A 1 113 ? 4.076 5.287 17.154 1.00 96.06 113 GLN A C 1
ATOM 865 O O . GLN A 1 113 ? 4.977 4.620 16.644 1.00 96.06 113 GLN A O 1
ATOM 870 N N . VAL A 1 114 ? 3.897 6.576 16.858 1.00 97.25 114 VAL A N 1
ATOM 871 C CA . VAL A 1 114 ? 4.841 7.322 16.017 1.00 97.25 114 VAL A CA 1
ATOM 872 C C . VAL A 1 114 ? 6.036 7.743 16.859 1.00 97.25 114 VAL A C 1
ATOM 874 O O . VAL A 1 114 ? 5.911 8.583 17.749 1.00 97.25 114 VAL A O 1
ATOM 877 N N . VAL A 1 115 ? 7.204 7.201 16.534 1.00 96.88 115 VAL A N 1
ATOM 878 C CA . VAL A 1 115 ? 8.468 7.491 17.228 1.00 96.88 115 VAL A CA 1
ATOM 879 C C . VAL A 1 115 ? 9.315 8.534 16.506 1.00 96.88 115 VAL A C 1
ATOM 881 O O . VAL A 1 115 ? 10.204 9.121 17.112 1.00 96.88 115 VAL A O 1
ATOM 884 N N . GLU A 1 116 ? 9.053 8.782 15.222 1.00 95.31 116 GLU A N 1
ATOM 885 C CA . GLU A 1 116 ? 9.769 9.788 14.436 1.00 95.31 116 GLU A CA 1
ATOM 886 C C . GLU A 1 116 ? 8.908 10.286 13.274 1.00 95.31 116 GLU A C 1
ATOM 888 O O . GLU A 1 116 ? 8.123 9.531 12.694 1.00 95.31 116 GLU A O 1
ATOM 893 N N . ARG A 1 117 ? 9.088 11.564 12.933 1.00 94.50 117 ARG A N 1
ATOM 894 C CA . ARG A 1 117 ? 8.512 12.228 11.761 1.00 94.50 117 ARG A CA 1
ATOM 895 C C . ARG A 1 117 ? 9.620 13.002 11.071 1.00 94.50 117 ARG A C 1
ATOM 897 O O . ARG A 1 117 ? 10.399 13.680 11.741 1.00 94.50 117 ARG A O 1
ATOM 904 N N . THR A 1 118 ? 9.699 12.919 9.752 1.00 92.81 118 THR A N 1
ATOM 905 C CA . THR A 1 118 ? 10.593 13.807 9.005 1.00 92.81 118 THR A CA 1
ATOM 906 C C . THR A 1 118 ? 9.993 15.211 8.944 1.00 92.81 118 THR A C 1
ATOM 908 O O . THR A 1 118 ? 8.767 15.344 8.924 1.00 92.81 118 THR A O 1
ATOM 911 N N . PRO A 1 119 ? 10.815 16.265 8.811 1.00 90.94 119 PRO A N 1
ATOM 912 C CA . PRO A 1 119 ? 10.321 17.535 8.298 1.00 90.94 119 PRO A CA 1
ATOM 913 C C . PRO A 1 119 ? 9.592 17.329 6.953 1.00 90.94 119 PRO A C 1
ATOM 915 O O . PRO A 1 119 ? 9.928 16.385 6.222 1.00 90.94 119 PRO A O 1
ATOM 918 N N . PRO A 1 120 ? 8.606 18.179 6.611 1.00 92.00 120 PRO A N 1
ATOM 919 C CA . PRO A 1 120 ? 8.009 18.166 5.283 1.00 92.00 120 PRO A CA 1
ATOM 920 C C . PRO A 1 120 ? 9.074 18.377 4.202 1.00 92.00 120 PRO A C 1
ATOM 922 O O . PRO A 1 120 ? 9.887 19.296 4.299 1.00 92.00 120 PRO A O 1
ATOM 925 N N . ALA A 1 121 ? 9.050 17.534 3.171 1.00 90.38 121 ALA A N 1
ATOM 926 C CA . ALA A 1 121 ? 9.844 17.723 1.961 1.00 90.38 121 ALA A CA 1
ATOM 927 C C . ALA A 1 121 ? 9.344 18.936 1.154 1.00 90.38 121 ALA A C 1
ATOM 929 O O . ALA A 1 121 ? 8.259 19.466 1.415 1.00 90.38 121 ALA A O 1
ATOM 930 N N . SER A 1 122 ? 10.093 19.336 0.123 1.00 88.00 122 SER A N 1
ATOM 931 C CA . SER A 1 122 ? 9.715 20.439 -0.779 1.00 88.00 122 SER A CA 1
ATOM 932 C C . SER A 1 122 ? 8.326 20.272 -1.426 1.00 88.00 122 SER A C 1
ATOM 934 O O . SER A 1 122 ? 7.625 21.252 -1.675 1.00 88.00 122 SER A O 1
ATOM 936 N N . ASP A 1 123 ? 7.886 19.029 -1.644 1.00 86.12 123 ASP A N 1
ATOM 937 C CA . ASP A 1 123 ? 6.563 18.681 -2.179 1.00 86.12 123 ASP A CA 1
ATOM 938 C C . ASP A 1 123 ? 5.465 18.496 -1.107 1.00 86.12 123 ASP A C 1
ATOM 940 O O . ASP A 1 123 ? 4.348 18.071 -1.429 1.00 86.12 123 ASP A O 1
ATOM 944 N N . GLY A 1 124 ? 5.791 18.794 0.155 1.00 92.06 124 GLY A N 1
ATOM 945 C CA . GLY A 1 124 ? 4.934 18.660 1.331 1.00 92.06 124 GLY A CA 1
ATOM 946 C C . GLY A 1 124 ? 4.858 17.249 1.919 1.00 92.06 124 GLY A C 1
ATOM 947 O O . GLY A 1 124 ? 4.181 17.062 2.932 1.00 92.06 124 GLY A O 1
ATOM 948 N N . SER A 1 125 ? 5.513 16.251 1.316 1.00 94.12 125 SER A N 1
ATOM 949 C CA . SER A 1 125 ? 5.457 14.872 1.809 1.00 94.12 125 SER A CA 1
ATOM 950 C C . SER A 1 125 ? 6.155 14.735 3.160 1.00 94.12 125 SER A C 1
ATOM 952 O O . SER A 1 125 ? 7.196 15.347 3.395 1.00 94.12 125 SER A O 1
ATOM 954 N N . GLN A 1 126 ? 5.610 13.893 4.034 1.00 95.12 126 GLN A N 1
ATOM 955 C CA . GLN A 1 126 ? 6.191 13.581 5.342 1.00 95.12 126 GLN A CA 1
ATOM 956 C C . GLN A 1 126 ? 6.236 12.076 5.552 1.00 95.12 126 GLN A C 1
ATOM 958 O O . GLN A 1 126 ? 5.285 11.363 5.223 1.00 95.12 126 GLN A O 1
ATOM 963 N N . LYS A 1 127 ? 7.342 11.589 6.112 1.00 95.12 127 LYS A N 1
ATOM 964 C CA . LYS A 1 127 ? 7.508 10.183 6.462 1.00 95.12 127 LYS A CA 1
ATOM 965 C C . LYS A 1 127 ? 7.367 9.996 7.963 1.00 95.12 127 LYS A C 1
ATOM 967 O O . LYS A 1 127 ? 7.959 10.728 8.753 1.00 95.12 127 LYS A O 1
ATOM 972 N N . TYR A 1 128 ? 6.617 8.968 8.322 1.00 97.38 128 TYR A N 1
ATOM 973 C CA . TYR A 1 128 ? 6.345 8.553 9.686 1.00 97.38 128 TYR A CA 1
ATOM 974 C C . TYR A 1 128 ? 7.066 7.242 9.962 1.00 97.38 128 TYR A C 1
ATOM 976 O O . TYR A 1 128 ? 6.967 6.319 9.154 1.00 97.38 128 TYR A O 1
ATOM 984 N N . LEU A 1 129 ? 7.742 7.144 11.105 1.00 97.06 129 LEU A N 1
ATOM 985 C CA . LEU A 1 129 ? 8.261 5.888 11.639 1.00 97.06 129 LEU A CA 1
ATOM 986 C C . LEU A 1 129 ? 7.375 5.455 12.803 1.00 97.06 129 LEU A C 1
ATOM 988 O O . LEU A 1 129 ? 7.301 6.141 13.825 1.00 97.06 129 LEU A O 1
ATOM 992 N N . PHE A 1 130 ? 6.744 4.300 12.653 1.00 97.25 130 PHE A N 1
ATOM 993 C CA . PHE A 1 130 ? 5.951 3.674 13.699 1.00 97.25 130 PHE A CA 1
ATOM 994 C C . PHE A 1 130 ? 6.754 2.574 14.389 1.00 97.25 130 PHE A C 1
ATOM 996 O O . PHE A 1 130 ? 7.539 1.873 13.743 1.00 97.25 130 PHE A O 1
ATOM 1003 N N . VAL A 1 131 ? 6.531 2.410 15.690 1.00 96.06 131 VAL A N 1
ATOM 1004 C CA . VAL A 1 131 ? 6.943 1.229 16.453 1.00 96.06 131 VAL A CA 1
ATOM 1005 C C . VAL A 1 131 ? 5.712 0.381 16.764 1.00 96.06 131 VAL A C 1
ATOM 1007 O O . VAL A 1 131 ? 4.670 0.895 17.174 1.00 96.06 131 VAL A O 1
ATOM 1010 N N . LEU A 1 132 ? 5.835 -0.915 16.502 1.00 95.00 132 LEU A N 1
ATOM 1011 C CA . LEU A 1 132 ? 4.806 -1.921 16.734 1.00 95.00 132 LEU A CA 1
ATOM 1012 C C . LEU A 1 132 ? 4.936 -2.497 18.151 1.00 95.00 132 LEU A C 1
ATOM 1014 O O . LEU A 1 132 ? 5.980 -2.342 18.788 1.00 95.00 132 LEU A O 1
ATOM 1018 N N . GLY A 1 133 ? 3.900 -3.186 18.639 1.00 90.25 133 GLY A N 1
ATOM 1019 C CA . GLY A 1 133 ? 3.878 -3.736 20.005 1.00 90.25 133 GLY A CA 1
ATOM 1020 C C . GLY A 1 133 ? 5.012 -4.727 20.300 1.00 90.25 133 GLY A C 1
ATOM 1021 O O . GLY A 1 133 ? 5.483 -4.824 21.427 1.00 90.25 133 GLY A O 1
ATOM 1022 N N . ASP A 1 134 ? 5.524 -5.398 19.269 1.00 89.69 134 ASP A N 1
ATOM 1023 C CA . ASP A 1 134 ? 6.655 -6.327 19.350 1.00 89.69 134 ASP A CA 1
ATOM 1024 C C . ASP A 1 134 ? 8.025 -5.666 19.090 1.00 89.69 134 ASP A C 1
ATOM 1026 O O . ASP A 1 134 ? 9.038 -6.349 18.926 1.00 89.69 134 ASP A O 1
ATOM 1030 N N . GLY A 1 135 ? 8.073 -4.333 19.018 1.00 90.75 135 GLY A N 1
ATOM 1031 C CA . GLY A 1 135 ? 9.290 -3.549 18.806 1.00 90.75 135 GLY A CA 1
ATOM 1032 C C . GLY A 1 135 ? 9.757 -3.455 17.351 1.00 90.75 135 GLY A C 1
ATOM 1033 O O . GLY A 1 135 ? 10.713 -2.724 17.068 1.00 90.75 135 GLY A O 1
ATOM 1034 N N . ASN A 1 136 ? 9.093 -4.139 16.411 1.00 92.62 136 ASN A N 1
ATOM 1035 C CA . ASN A 1 136 ? 9.345 -3.941 14.984 1.00 92.62 136 ASN A CA 1
ATOM 1036 C C . ASN A 1 136 ? 8.980 -2.515 14.557 1.00 92.62 136 ASN A C 1
ATOM 1038 O O . ASN A 1 136 ? 8.195 -1.826 15.210 1.00 92.62 136 ASN A O 1
ATOM 1042 N N . ARG A 1 137 ? 9.559 -2.058 13.443 1.00 94.19 137 ARG A N 1
ATOM 1043 C CA . ARG A 1 137 ? 9.319 -0.709 12.924 1.00 94.19 137 ARG A CA 1
ATOM 1044 C C . ARG A 1 137 ? 8.852 -0.732 11.485 1.00 94.19 137 ARG A C 1
ATOM 1046 O O . ARG A 1 137 ? 9.397 -1.470 10.669 1.00 94.19 137 ARG A O 1
ATOM 1053 N N . ILE A 1 138 ? 7.894 0.133 11.184 1.00 96.31 138 ILE A N 1
ATOM 1054 C CA . ILE A 1 138 ? 7.371 0.336 9.833 1.00 96.31 138 ILE A CA 1
ATOM 1055 C C . ILE A 1 138 ? 7.324 1.815 9.500 1.00 96.31 138 ILE A C 1
ATOM 1057 O O . ILE A 1 138 ? 7.298 2.666 10.390 1.00 96.31 138 ILE A O 1
ATOM 1061 N N . GLU A 1 139 ? 7.293 2.118 8.210 1.00 97.19 139 GLU A N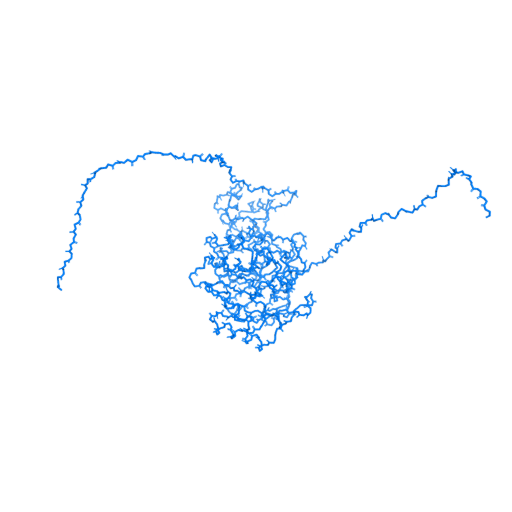 1
ATOM 1062 C CA . GLU A 1 139 ? 7.166 3.484 7.724 1.00 97.19 139 GLU A CA 1
ATOM 1063 C C . GLU A 1 139 ? 5.847 3.685 6.970 1.00 97.19 139 GLU A C 1
ATOM 1065 O O . GLU A 1 139 ? 5.356 2.785 6.289 1.00 97.19 139 GLU A O 1
ATOM 1070 N N . SER A 1 140 ? 5.288 4.887 7.084 1.00 97.38 140 SER A N 1
ATOM 1071 C CA . SER A 1 140 ? 4.166 5.373 6.273 1.00 97.38 140 SER A CA 1
ATOM 1072 C C . SER A 1 140 ? 4.528 6.733 5.692 1.00 97.38 140 SER A C 1
ATOM 1074 O O . SER A 1 140 ? 5.370 7.445 6.247 1.00 97.38 140 SER A O 1
ATOM 1076 N N . VAL A 1 141 ? 3.905 7.106 4.576 1.00 97.06 141 VAL A N 1
ATOM 1077 C CA . VAL A 1 141 ? 4.189 8.381 3.904 1.00 97.06 141 VAL A CA 1
ATOM 1078 C C . VAL A 1 141 ? 2.903 9.152 3.661 1.00 97.06 141 VAL A C 1
ATOM 1080 O O . VAL A 1 141 ? 2.017 8.686 2.945 1.00 97.06 141 VAL A O 1
ATOM 1083 N N . TYR A 1 142 ? 2.831 10.353 4.220 1.00 97.31 142 TYR A N 1
ATOM 1084 C CA . TYR A 1 142 ? 1.835 11.363 3.893 1.00 97.31 142 TYR A CA 1
ATOM 1085 C C . TYR A 1 142 ? 2.247 12.089 2.609 1.00 97.31 142 TYR A C 1
ATOM 1087 O O . TYR A 1 142 ? 3.367 12.588 2.515 1.00 97.31 142 TYR A O 1
ATOM 1095 N N . MET A 1 143 ? 1.355 12.147 1.619 1.00 95.56 143 MET A N 1
ATOM 1096 C CA . MET A 1 143 ? 1.598 12.792 0.325 1.00 95.56 143 MET A CA 1
ATOM 1097 C C . MET A 1 143 ? 0.437 13.733 -0.031 1.00 95.56 143 MET A C 1
ATOM 1099 O O . MET A 1 143 ? -0.567 13.279 -0.603 1.00 95.56 143 MET A O 1
ATOM 1103 N N . PRO A 1 144 ? 0.551 15.039 0.264 1.00 94.44 144 PRO A N 1
ATOM 1104 C CA . PRO A 1 144 ? -0.466 16.008 -0.111 1.00 94.44 144 PRO A CA 1
ATOM 1105 C C . PRO A 1 144 ? -0.424 16.315 -1.616 1.00 94.44 144 PRO A C 1
ATOM 1107 O O . PRO A 1 144 ? 0.624 16.308 -2.277 1.00 94.44 144 PRO A O 1
ATOM 1110 N N . MET A 1 145 ? -1.595 16.590 -2.179 1.00 88.56 145 MET A N 1
ATOM 1111 C CA . MET A 1 145 ? -1.796 17.147 -3.515 1.00 88.56 145 MET A CA 1
ATOM 1112 C C . MET A 1 145 ? -2.879 18.229 -3.461 1.00 88.56 145 MET A C 1
ATOM 1114 O O . MET A 1 145 ? -3.570 18.371 -2.459 1.00 88.56 145 MET A O 1
ATOM 1118 N N . ARG A 1 146 ? -3.041 18.994 -4.550 1.00 83.88 146 ARG A N 1
ATOM 1119 C CA . ARG A 1 146 ? -4.004 20.109 -4.608 1.00 83.88 146 ARG A CA 1
ATOM 1120 C C . ARG A 1 146 ? -5.446 19.697 -4.291 1.00 83.88 146 ARG A C 1
ATOM 1122 O O . ARG A 1 146 ? -6.156 20.464 -3.662 1.00 83.88 146 ARG A O 1
ATOM 1129 N N . ASP A 1 147 ? -5.874 18.525 -4.751 1.00 88.00 147 ASP A N 1
ATOM 1130 C CA . ASP A 1 147 ? -7.268 18.058 -4.721 1.00 88.00 147 ASP A CA 1
ATOM 1131 C C . ASP A 1 147 ? -7.478 16.793 -3.873 1.00 88.00 147 ASP A C 1
ATOM 1133 O O . ASP A 1 147 ? -8.590 16.270 -3.772 1.00 88.00 147 ASP A O 1
ATOM 1137 N N . ARG A 1 148 ? -6.395 16.242 -3.318 1.00 93.50 148 ARG A N 1
ATOM 1138 C CA . ARG A 1 148 ? -6.418 14.980 -2.584 1.00 93.50 148 ARG A CA 1
ATOM 1139 C C . ARG A 1 148 ? -5.170 14.790 -1.738 1.00 93.50 148 ARG A C 1
ATOM 1141 O O . ARG A 1 148 ? -4.108 15.308 -2.060 1.00 93.50 148 ARG A O 1
ATOM 1148 N N . THR A 1 149 ? -5.267 13.908 -0.760 1.00 96.19 149 THR A N 1
ATOM 1149 C CA . THR A 1 149 ? -4.133 13.428 0.029 1.00 96.19 149 THR A CA 1
ATOM 1150 C C . THR A 1 149 ? -4.035 11.923 -0.120 1.00 96.19 149 THR A C 1
ATOM 1152 O O . THR A 1 149 ? -5.052 11.234 -0.099 1.00 96.19 149 THR A O 1
ATOM 1155 N N . SER A 1 150 ? -2.827 11.397 -0.298 1.00 97.12 150 SER A N 1
ATOM 1156 C CA . SER A 1 150 ? -2.581 9.952 -0.295 1.00 97.12 150 SER A CA 1
ATOM 1157 C C . SER A 1 150 ? -1.713 9.561 0.890 1.00 97.12 150 SER A C 1
ATOM 1159 O O . SER A 1 150 ? -0.721 10.230 1.169 1.00 97.12 150 SER A O 1
ATOM 1161 N N . VAL A 1 151 ? -2.062 8.460 1.549 1.00 98.00 151 VAL A N 1
ATOM 1162 C CA . VAL A 1 151 ? -1.238 7.834 2.585 1.00 98.00 151 VAL A CA 1
ATOM 1163 C C . VAL A 1 151 ? -0.697 6.517 2.044 1.00 98.00 151 VAL A C 1
ATOM 1165 O O . VAL A 1 151 ? -1.461 5.660 1.593 1.00 98.00 151 VAL A O 1
ATOM 1168 N N . CYS A 1 152 ? 0.626 6.379 2.043 1.00 97.94 152 CYS A N 1
ATOM 1169 C CA . CYS A 1 152 ? 1.320 5.157 1.659 1.00 97.94 152 CYS A CA 1
ATOM 1170 C C . CYS A 1 152 ? 1.421 4.229 2.867 1.00 97.94 152 CYS A C 1
ATOM 1172 O O . CYS A 1 152 ? 2.199 4.503 3.776 1.00 97.94 152 CYS A O 1
ATOM 1174 N N . LEU A 1 153 ? 0.630 3.159 2.873 1.00 98.56 153 LEU A N 1
ATOM 1175 C CA . LEU A 1 153 ? 0.520 2.227 3.988 1.00 98.56 153 LEU A CA 1
ATOM 1176 C C . LEU A 1 153 ? 1.442 1.023 3.788 1.00 98.56 153 LEU A C 1
ATOM 1178 O O . LEU A 1 153 ? 1.509 0.437 2.701 1.00 98.56 153 LEU A O 1
ATOM 1182 N N . SER A 1 154 ? 2.109 0.631 4.867 1.00 98.44 154 SER A N 1
ATOM 1183 C CA . SER A 1 154 ? 2.779 -0.659 4.997 1.00 98.44 154 SER A CA 1
ATOM 1184 C C . SER A 1 154 ? 1.768 -1.754 5.342 1.00 98.44 154 SER A C 1
ATOM 1186 O O . SER A 1 154 ? 0.793 -1.501 6.046 1.00 98.44 154 SER A O 1
ATOM 1188 N N . SER A 1 155 ? 2.020 -2.970 4.856 1.00 98.25 155 SER A N 1
ATOM 1189 C CA . SER A 1 155 ? 1.212 -4.181 5.084 1.00 98.25 155 SER A CA 1
ATOM 1190 C C . SER A 1 155 ? 1.978 -5.296 5.804 1.00 98.25 155 SER A C 1
ATOM 1192 O O . SER A 1 155 ? 1.370 -6.235 6.323 1.00 98.25 155 SER A O 1
ATOM 1194 N N . GLN A 1 156 ? 3.308 -5.197 5.852 1.00 97.19 156 GLN A N 1
ATOM 1195 C CA . GLN A 1 156 ? 4.200 -6.100 6.577 1.00 97.19 156 GLN A CA 1
ATOM 1196 C C . GLN A 1 156 ? 5.353 -5.290 7.191 1.00 97.19 156 GLN A C 1
ATOM 1198 O O . GLN A 1 156 ? 5.739 -4.243 6.665 1.00 97.19 156 GLN A O 1
ATOM 1203 N N . ALA A 1 157 ? 5.935 -5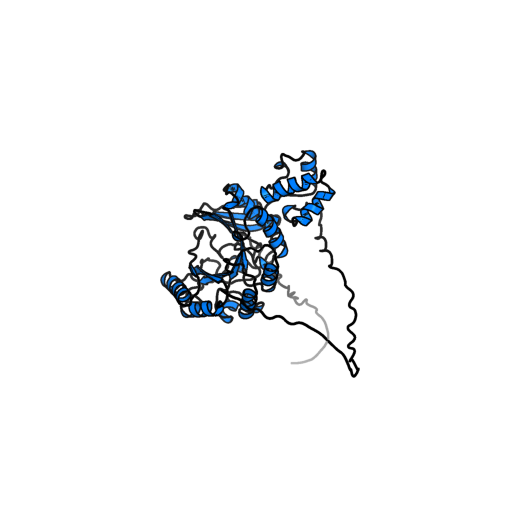.788 8.280 1.00 94.62 157 ALA A N 1
ATOM 1204 C CA . ALA A 1 157 ? 7.229 -5.322 8.768 1.00 94.62 157 ALA A CA 1
ATOM 1205 C C . ALA A 1 157 ? 8.326 -6.120 8.049 1.00 94.62 157 ALA A C 1
ATOM 1207 O O . ALA A 1 157 ? 8.601 -7.254 8.424 1.00 94.62 157 ALA A O 1
ATOM 1208 N N . GLY A 1 158 ? 8.895 -5.560 6.977 1.00 92.00 158 GLY A N 1
ATOM 1209 C CA . GLY A 1 158 ? 9.762 -6.280 6.029 1.00 92.00 158 GLY A CA 1
ATOM 1210 C C . GLY A 1 158 ? 8.991 -6.784 4.802 1.00 92.00 158 GLY A C 1
ATOM 1211 O O . GLY A 1 158 ? 7.822 -6.454 4.622 1.00 92.00 158 GLY A O 1
ATOM 1212 N N . CYS A 1 159 ? 9.634 -7.548 3.915 1.00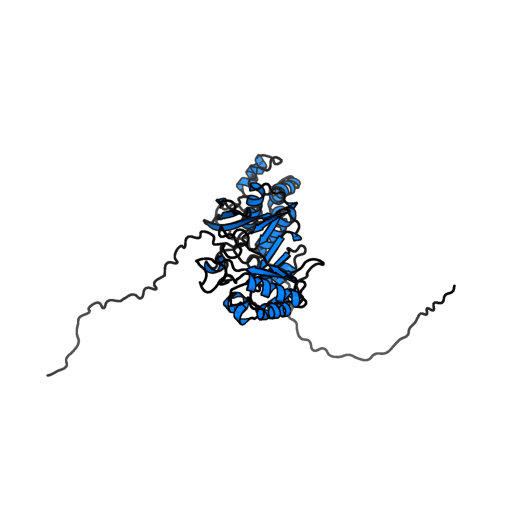 92.69 159 CYS A N 1
ATOM 1213 C CA . CYS A 1 159 ? 8.974 -8.126 2.739 1.00 92.69 159 CYS A CA 1
ATOM 1214 C C . CYS A 1 159 ? 9.683 -9.398 2.254 1.00 92.69 159 CYS A C 1
ATOM 1216 O O . CYS A 1 159 ? 10.848 -9.372 1.860 1.00 92.69 159 CYS A O 1
ATOM 1218 N N . ALA A 1 160 ? 8.955 -10.516 2.213 1.00 90.75 160 ALA A N 1
ATOM 1219 C CA . ALA A 1 160 ? 9.506 -11.819 1.830 1.00 90.75 160 ALA A CA 1
ATOM 1220 C C . ALA A 1 160 ? 9.725 -12.001 0.313 1.00 90.75 160 ALA A C 1
ATOM 1222 O O . ALA A 1 160 ? 10.315 -12.994 -0.103 1.00 90.75 160 ALA A O 1
ATOM 1223 N N . VAL A 1 161 ? 9.250 -11.068 -0.522 1.00 92.50 161 VAL A N 1
ATOM 1224 C CA . VAL A 1 161 ? 9.342 -11.170 -1.992 1.00 92.50 161 VAL A CA 1
ATOM 1225 C C . VAL A 1 161 ? 10.786 -11.034 -2.488 1.00 92.50 161 VAL A C 1
ATOM 1227 O O . VAL A 1 161 ? 11.158 -11.674 -3.471 1.00 92.50 161 VAL A O 1
ATOM 1230 N N . GLY A 1 162 ? 11.600 -10.211 -1.818 1.00 90.69 162 GLY A N 1
ATOM 1231 C CA . GLY A 1 162 ? 13.018 -10.048 -2.149 1.00 90.69 162 GLY A CA 1
ATOM 1232 C C . GLY A 1 162 ? 13.293 -9.344 -3.483 1.00 90.69 162 GLY A C 1
ATOM 1233 O O . GLY A 1 162 ? 14.271 -9.676 -4.146 1.00 90.69 162 GLY A O 1
ATOM 1234 N N . CYS A 1 163 ? 12.445 -8.395 -3.905 1.00 93.81 163 CYS A N 1
ATOM 1235 C CA . CYS A 1 163 ? 12.729 -7.568 -5.085 1.00 93.81 163 CYS A CA 1
ATOM 1236 C C . CYS A 1 163 ? 14.063 -6.829 -4.909 1.00 93.81 163 CYS A C 1
ATOM 1238 O O . CYS A 1 163 ? 14.249 -6.110 -3.927 1.00 93.81 163 CYS A O 1
ATOM 1240 N N . THR A 1 164 ? 14.974 -6.963 -5.870 1.00 93.25 164 THR A N 1
ATOM 1241 C CA . THR A 1 164 ? 16.370 -6.518 -5.721 1.00 93.25 164 THR A CA 1
ATOM 1242 C C . THR A 1 164 ? 16.544 -4.999 -5.802 1.00 93.25 164 THR A C 1
ATOM 1244 O O . THR A 1 164 ? 17.565 -4.479 -5.367 1.00 93.25 164 THR A O 1
ATOM 1247 N N . PHE A 1 165 ? 15.550 -4.292 -6.346 1.00 91.19 165 PHE A N 1
ATOM 1248 C CA . PHE A 1 165 ? 15.471 -2.827 -6.438 1.00 91.19 165 PHE A CA 1
ATOM 1249 C C . PHE A 1 165 ? 14.682 -2.195 -5.274 1.00 91.19 165 PHE A C 1
ATOM 1251 O O . PHE A 1 165 ? 14.326 -1.022 -5.333 1.00 91.19 165 PHE A O 1
ATOM 1258 N N . CYS A 1 166 ? 14.338 -2.963 -4.235 1.00 90.88 166 CYS A N 1
ATOM 1259 C CA . CYS A 1 166 ? 13.531 -2.494 -3.109 1.00 90.88 166 CYS A CA 1
ATOM 1260 C C . CYS A 1 166 ? 14.288 -2.662 -1.792 1.00 90.88 166 CYS A C 1
ATOM 1262 O O . CYS A 1 166 ? 14.684 -3.771 -1.431 1.00 90.88 166 CYS A O 1
ATOM 1264 N N . VAL A 1 167 ? 14.428 -1.578 -1.028 1.00 86.44 167 VAL A N 1
ATOM 1265 C CA . VAL A 1 167 ? 15.139 -1.595 0.255 1.00 86.44 167 VAL A CA 1
ATOM 1266 C C . VAL A 1 167 ? 14.421 -2.477 1.277 1.00 86.44 167 VAL A C 1
ATOM 1268 O O . VAL A 1 167 ? 15.066 -3.239 1.990 1.00 86.44 167 VAL A O 1
ATOM 1271 N N . THR A 1 168 ? 13.086 -2.469 1.306 1.00 83.88 168 THR A N 1
ATOM 1272 C CA . THR A 1 168 ? 12.326 -3.387 2.170 1.00 83.88 168 THR A CA 1
ATOM 1273 C C . THR A 1 168 ? 12.624 -4.853 1.833 1.00 83.88 168 THR A C 1
ATOM 1275 O O . THR A 1 168 ? 12.771 -5.675 2.732 1.00 83.88 168 THR A O 1
ATOM 1278 N N . GLY A 1 169 ? 12.751 -5.181 0.541 1.00 78.31 169 GLY A N 1
ATOM 1279 C CA . GLY A 1 169 ? 13.124 -6.524 0.087 1.00 78.31 169 GLY A CA 1
ATOM 1280 C C . GLY A 1 169 ? 14.553 -6.906 0.480 1.00 78.31 169 GLY A C 1
ATOM 1281 O O . GLY A 1 169 ? 14.797 -8.059 0.828 1.00 78.31 169 GLY A O 1
ATOM 1282 N N . PHE A 1 170 ? 15.476 -5.939 0.491 1.00 78.06 170 PHE A N 1
ATOM 1283 C CA . PHE A 1 170 ? 16.858 -6.129 0.941 1.00 78.06 170 PHE A CA 1
ATOM 1284 C C . PHE A 1 170 ? 16.954 -6.520 2.425 1.00 78.06 170 PHE A C 1
ATOM 1286 O O . PHE A 1 170 ? 17.752 -7.387 2.778 1.00 78.06 170 PHE A O 1
ATOM 1293 N N . PHE A 1 171 ? 16.125 -5.929 3.294 1.00 77.19 171 PHE A N 1
ATOM 1294 C CA . PHE A 1 171 ? 16.086 -6.286 4.721 1.00 77.19 171 PHE A CA 1
ATOM 1295 C C . PHE A 1 171 ? 15.420 -7.642 5.003 1.00 77.19 171 PHE A C 1
ATOM 1297 O O . PHE A 1 171 ? 15.587 -8.189 6.094 1.00 77.19 171 PHE A O 1
ATOM 1304 N N . GLY A 1 172 ? 14.755 -8.225 4.003 1.00 79.06 172 GLY A N 1
ATOM 1305 C CA . GLY A 1 172 ? 14.249 -9.589 4.033 1.00 79.06 172 GLY A CA 1
ATOM 1306 C C . GLY A 1 172 ? 12.847 -9.728 4.621 1.00 79.06 172 GLY A C 1
ATOM 1307 O O . GLY A 1 172 ? 12.103 -8.763 4.814 1.00 79.06 172 GLY A O 1
ATOM 1308 N N . ALA A 1 173 ? 12.464 -10.983 4.855 1.00 83.31 173 ALA A N 1
ATOM 1309 C CA . ALA A 1 173 ? 11.169 -11.318 5.422 1.00 83.31 173 ALA A CA 1
ATOM 1310 C C . ALA A 1 173 ? 11.046 -10.807 6.865 1.00 83.31 173 ALA A C 1
ATOM 1312 O O . ALA A 1 173 ? 12.006 -10.838 7.632 1.00 83.31 173 ALA A O 1
ATOM 1313 N N . GLY A 1 174 ? 9.834 -10.422 7.243 1.00 85.38 174 GLY A N 1
ATOM 1314 C CA . GLY A 1 174 ? 9.462 -10.269 8.644 1.00 85.38 174 GLY A CA 1
ATOM 1315 C C . GLY A 1 174 ? 8.064 -10.819 8.857 1.00 85.38 174 GLY A C 1
ATOM 1316 O O . GLY A 1 174 ? 7.815 -11.970 8.500 1.00 85.38 174 GLY A O 1
ATOM 1317 N N . ARG A 1 175 ? 7.149 -10.027 9.417 1.00 94.38 175 ARG A N 1
ATOM 1318 C CA . ARG A 1 175 ? 5.791 -10.491 9.735 1.00 94.38 175 ARG A CA 1
ATOM 1319 C C . ARG A 1 175 ? 4.700 -9.652 9.088 1.00 94.38 175 ARG A C 1
ATOM 1321 O O . ARG A 1 175 ? 4.903 -8.489 8.740 1.00 94.38 175 ARG A O 1
ATOM 1328 N N . ASN A 1 176 ? 3.523 -10.255 8.988 1.00 97.50 176 ASN A N 1
ATOM 1329 C CA . ASN A 1 176 ? 2.298 -9.565 8.619 1.00 97.50 176 ASN A CA 1
ATOM 1330 C C . ASN A 1 176 ? 1.919 -8.532 9.682 1.00 97.50 176 ASN A C 1
ATOM 1332 O O . ASN A 1 176 ? 2.093 -8.774 10.880 1.00 97.50 176 ASN A O 1
ATOM 1336 N N . LEU A 1 177 ? 1.402 -7.392 9.224 1.00 98.44 177 LEU A N 1
ATOM 1337 C CA . LEU A 1 177 ? 0.747 -6.436 10.105 1.00 98.44 177 LEU A CA 1
ATOM 1338 C C . LEU A 1 177 ? -0.680 -6.888 10.402 1.00 98.44 177 LEU A C 1
ATOM 1340 O O . LEU A 1 177 ? -1.331 -7.486 9.538 1.00 98.44 177 LEU A O 1
ATOM 1344 N N . THR A 1 178 ? -1.167 -6.605 11.602 1.00 98.62 178 THR A N 1
ATOM 1345 C CA . THR A 1 178 ? -2.584 -6.757 11.946 1.00 98.62 178 THR A CA 1
ATOM 1346 C C . THR A 1 178 ? -3.411 -5.616 11.334 1.00 98.62 178 THR A C 1
ATOM 1348 O O . THR A 1 178 ? -2.852 -4.604 10.884 1.00 98.62 178 THR A O 1
ATOM 1351 N N . PRO A 1 179 ? -4.749 -5.735 11.284 1.00 98.62 179 PRO A N 1
ATOM 1352 C CA . PRO A 1 179 ? -5.584 -4.645 10.801 1.00 98.62 179 PRO A CA 1
ATOM 1353 C C . PRO A 1 179 ? -5.437 -3.349 11.610 1.00 98.62 179 PRO A C 1
ATOM 1355 O O . PRO A 1 179 ? -5.366 -2.282 11.000 1.00 98.62 179 PRO A O 1
ATOM 1358 N N . SER A 1 180 ? -5.318 -3.419 12.940 1.00 98.38 180 SER A N 1
ATOM 1359 C CA . SER A 1 180 ? -5.051 -2.256 13.803 1.00 98.38 180 SER A CA 1
ATOM 1360 C C . SER A 1 180 ? -3.733 -1.558 13.454 1.00 98.38 180 SER A C 1
ATOM 1362 O O . SER A 1 180 ? -3.679 -0.330 13.407 1.00 98.38 180 SER A O 1
ATOM 1364 N N . GLU A 1 181 ? -2.686 -2.309 13.109 1.00 98.56 181 GLU A N 1
ATOM 1365 C CA . GLU A 1 181 ? -1.394 -1.751 12.695 1.00 98.56 181 GLU A CA 1
ATOM 1366 C C . GLU A 1 181 ? -1.450 -1.065 11.317 1.00 98.56 181 GLU A C 1
ATOM 1368 O O . GLU A 1 181 ? -0.780 -0.053 11.086 1.00 98.56 181 GLU A O 1
ATOM 1373 N N . MET A 1 182 ? -2.265 -1.577 10.387 1.00 98.75 182 MET A N 1
ATOM 1374 C CA . MET A 1 182 ? -2.483 -0.945 9.077 1.00 98.75 182 MET A CA 1
ATOM 1375 C C . MET A 1 182 ? -3.397 0.283 9.165 1.00 98.75 182 MET A C 1
ATOM 1377 O O . MET A 1 182 ? -3.087 1.334 8.600 1.00 98.75 182 MET A O 1
ATOM 1381 N N . LEU A 1 183 ? -4.504 0.178 9.902 1.00 98.44 183 LEU A N 1
ATOM 1382 C CA . LEU A 1 183 ? -5.458 1.269 10.111 1.00 98.44 183 LEU A CA 1
ATOM 1383 C C . LEU A 1 183 ? -4.853 2.400 10.939 1.00 98.44 183 LEU A C 1
ATOM 1385 O O . LEU A 1 183 ? -5.083 3.568 10.629 1.00 98.44 183 LEU A O 1
ATOM 1389 N N . GLY A 1 184 ? -4.023 2.070 11.929 1.00 98.00 184 GLY A N 1
ATOM 1390 C CA . GLY A 1 184 ? -3.341 3.050 12.765 1.00 98.00 184 GLY A CA 1
ATOM 1391 C C . GLY A 1 184 ? -2.454 4.000 11.966 1.00 98.00 184 GLY A C 1
ATOM 1392 O O . GLY A 1 184 ? -2.438 5.196 12.249 1.00 98.00 184 GLY A O 1
ATOM 1393 N N . GLN A 1 185 ? -1.799 3.520 10.902 1.00 98.50 185 GLN A N 1
ATOM 1394 C CA . GLN A 1 185 ? -1.055 4.384 9.978 1.00 98.50 185 GLN A CA 1
ATOM 1395 C C . GLN A 1 185 ? -1.976 5.396 9.277 1.00 98.50 185 GLN A C 1
ATOM 1397 O O . GLN A 1 185 ? -1.627 6.569 9.160 1.00 98.50 185 GLN A O 1
ATOM 1402 N N . PHE A 1 186 ? -3.151 4.958 8.818 1.00 98.12 186 PHE A N 1
ATOM 1403 C CA . PHE A 1 186 ? -4.107 5.812 8.112 1.00 98.12 186 PHE A CA 1
ATOM 1404 C C . PHE A 1 186 ? -4.753 6.842 9.044 1.00 98.12 186 PHE A C 1
ATOM 1406 O O . PHE A 1 186 ? -4.701 8.036 8.754 1.00 98.12 186 PHE A O 1
ATOM 1413 N N . PHE A 1 187 ? -5.324 6.399 10.168 1.00 97.56 187 PHE A N 1
ATOM 1414 C CA . PHE A 1 187 ? -6.028 7.278 11.104 1.00 97.56 187 PHE A CA 1
ATOM 1415 C C . PHE A 1 187 ? -5.088 8.252 11.813 1.00 97.56 187 PHE A C 1
ATOM 1417 O O . PHE A 1 187 ? -5.449 9.414 11.980 1.00 97.56 187 PHE A O 1
ATOM 1424 N N . THR A 1 188 ? -3.866 7.834 12.160 1.00 96.88 188 THR A N 1
ATOM 1425 C CA . THR A 1 188 ? -2.881 8.746 12.765 1.00 96.88 188 THR A CA 1
ATOM 1426 C C . THR A 1 188 ? -2.549 9.894 11.817 1.00 96.88 188 THR A C 1
ATOM 1428 O O . THR A 1 188 ? -2.656 11.055 12.205 1.00 96.88 188 THR A O 1
ATOM 1431 N N . VAL A 1 189 ? -2.217 9.584 10.558 1.00 96.56 189 VAL A N 1
ATOM 1432 C CA . VAL A 1 189 ? -1.885 10.597 9.543 1.00 96.56 189 VAL A CA 1
ATOM 1433 C C . VAL A 1 189 ? -3.097 11.478 9.225 1.00 96.56 189 VAL A C 1
ATOM 1435 O O . VAL A 1 189 ? -2.967 12.698 9.131 1.00 96.56 189 VAL A O 1
ATOM 1438 N N . GLN A 1 190 ? -4.284 10.880 9.091 1.00 96.00 190 GLN A N 1
ATOM 1439 C CA . GLN A 1 190 ? -5.525 11.610 8.825 1.00 96.00 190 GLN A CA 1
ATOM 1440 C C . GLN A 1 190 ? -5.831 12.633 9.923 1.00 96.00 190 GLN A C 1
ATOM 1442 O O . GLN A 1 190 ? -6.134 13.787 9.617 1.00 96.00 190 GLN A O 1
ATOM 1447 N N . ARG A 1 191 ? -5.723 12.216 11.188 1.00 94.94 191 ARG A N 1
ATOM 1448 C CA . ARG A 1 191 ? -6.025 13.036 12.362 1.00 94.94 191 ARG A CA 1
ATOM 1449 C C . ARG A 1 191 ? -4.999 14.142 12.570 1.00 94.94 191 ARG A C 1
ATOM 1451 O O . ARG A 1 191 ? -5.387 15.273 12.841 1.00 94.94 191 ARG A O 1
ATOM 1458 N N . GLU A 1 192 ? -3.713 13.831 12.418 1.00 95.38 192 GLU A N 1
ATOM 1459 C CA . GLU A 1 192 ? -2.621 14.791 12.616 1.00 95.38 192 GLU A CA 1
ATOM 1460 C C . GLU A 1 192 ? -2.669 15.936 11.593 1.00 95.38 192 GLU A C 1
ATOM 1462 O O . GLU A 1 192 ? -2.473 17.093 11.954 1.00 95.38 192 GLU A O 1
ATOM 1467 N N . HIS A 1 193 ? -3.013 15.636 10.337 1.00 95.44 193 HIS A N 1
ATOM 1468 C CA . HIS A 1 193 ? -3.169 16.647 9.285 1.00 95.44 193 HIS A CA 1
ATOM 1469 C C . HIS A 1 193 ? -4.600 17.175 9.124 1.00 95.44 193 HIS A C 1
ATOM 1471 O O . HIS A 1 193 ? -4.840 18.007 8.251 1.00 95.44 193 HIS A O 1
ATOM 1477 N N . GLN A 1 194 ? -5.548 16.687 9.931 1.00 94.50 194 GLN A N 1
ATOM 1478 C CA . GLN A 1 194 ? -6.962 17.075 9.903 1.00 94.50 194 GLN A CA 1
ATOM 1479 C C . GLN A 1 194 ? -7.587 17.013 8.497 1.00 94.50 194 GLN A C 1
ATOM 1481 O O . GLN A 1 194 ? -8.397 17.860 8.125 1.00 94.50 194 GLN A O 1
ATOM 1486 N N . VAL A 1 195 ? -7.204 16.014 7.695 1.00 93.44 195 VAL A N 1
ATOM 1487 C CA . VAL A 1 195 ? -7.681 15.891 6.311 1.00 93.44 195 VAL A CA 1
ATOM 1488 C C . VAL A 1 195 ? -9.058 15.219 6.304 1.00 93.44 195 VAL A C 1
ATOM 1490 O O . VAL A 1 195 ? -9.176 14.089 6.782 1.00 93.44 195 VAL A O 1
ATOM 1493 N N . PRO A 1 196 ? -10.101 15.846 5.735 1.00 93.62 196 PRO A N 1
ATOM 1494 C CA . PRO A 1 196 ? -11.398 15.206 5.542 1.00 93.62 196 PRO A CA 1
ATOM 1495 C C . PRO A 1 196 ? -11.291 13.881 4.775 1.00 93.62 196 PRO A C 1
ATOM 1497 O O . PRO A 1 196 ? -10.548 13.776 3.792 1.00 93.62 196 PRO A O 1
ATOM 1500 N N . PHE A 1 197 ? -12.030 12.855 5.210 1.00 93.81 197 PHE A N 1
ATOM 1501 C CA . PHE A 1 197 ? -11.934 11.509 4.634 1.00 93.81 197 PHE A CA 1
ATOM 1502 C C . PHE A 1 197 ? -12.223 11.494 3.127 1.00 93.81 197 PHE A C 1
ATOM 1504 O O . PHE A 1 197 ? -11.554 10.793 2.374 1.00 93.81 197 PHE A O 1
ATOM 1511 N N . GLU A 1 198 ? -13.137 12.328 2.639 1.00 93.00 198 GLU A N 1
ATOM 1512 C CA . GLU A 1 198 ? -13.464 12.448 1.220 1.00 93.00 198 GLU A CA 1
ATOM 1513 C C . GLU A 1 198 ? -12.283 12.897 0.344 1.00 93.00 198 GLU A C 1
ATOM 1515 O O . GLU A 1 198 ? -12.296 12.637 -0.862 1.00 93.00 198 GLU A O 1
ATOM 1520 N N . MET A 1 199 ? -11.253 13.519 0.928 1.00 95.06 199 MET A N 1
ATOM 1521 C CA . MET A 1 199 ? -10.010 13.891 0.244 1.00 95.06 199 MET A CA 1
ATOM 1522 C C . MET A 1 199 ? -8.898 12.847 0.403 1.00 95.06 199 MET A C 1
ATOM 1524 O O . MET A 1 199 ? -7.911 12.886 -0.337 1.00 95.06 199 MET A O 1
ATOM 1528 N N . MET A 1 200 ? -9.057 11.886 1.313 1.00 97.25 200 MET A N 1
ATOM 1529 C CA . MET A 1 200 ? -8.063 10.858 1.611 1.00 97.25 200 MET A CA 1
ATOM 1530 C C . MET A 1 200 ? -8.053 9.733 0.570 1.00 97.25 200 MET A C 1
ATOM 1532 O O . MET A 1 200 ? -9.075 9.321 0.022 1.00 97.25 200 MET A O 1
ATOM 1536 N N . ASN A 1 201 ? -6.862 9.206 0.311 1.00 98.19 201 ASN A N 1
ATOM 1537 C CA . ASN A 1 201 ? -6.602 8.022 -0.498 1.00 98.19 201 ASN A CA 1
ATOM 1538 C C . ASN A 1 201 ? -5.622 7.143 0.275 1.00 98.19 201 ASN A C 1
ATOM 1540 O O . ASN A 1 201 ? -4.745 7.656 0.972 1.00 98.19 201 ASN A O 1
ATOM 1544 N N . ALA A 1 202 ? -5.739 5.831 0.116 1.00 98.38 202 ALA A N 1
ATOM 1545 C CA . ALA A 1 202 ? -4.813 4.876 0.710 1.00 98.38 202 ALA A CA 1
ATOM 1546 C C . ALA A 1 202 ? -4.142 4.064 -0.395 1.00 98.38 202 ALA A C 1
ATOM 1548 O O . ALA A 1 202 ? -4.811 3.521 -1.275 1.00 98.38 202 ALA A O 1
ATOM 1549 N N . VAL A 1 203 ? -2.817 3.971 -0.361 1.00 98.44 203 VAL A N 1
ATOM 1550 C CA . VAL A 1 203 ? -2.065 3.123 -1.287 1.00 98.44 203 VAL A CA 1
ATOM 1551 C C . VAL A 1 203 ? -1.236 2.128 -0.491 1.00 98.44 203 VAL A C 1
ATOM 1553 O O . VAL A 1 203 ? -0.389 2.516 0.307 1.00 98.44 203 VAL A O 1
ATOM 1556 N N . PHE A 1 204 ? -1.466 0.835 -0.706 1.00 98.50 204 PHE A N 1
ATOM 1557 C CA . PHE A 1 204 ? -0.654 -0.232 -0.122 1.00 98.50 204 PHE A CA 1
ATOM 1558 C C . PHE A 1 204 ? 0.585 -0.438 -0.994 1.00 98.50 204 PHE A C 1
ATOM 1560 O O . PHE A 1 204 ? 0.664 -1.361 -1.803 1.00 98.50 204 PHE A O 1
ATOM 1567 N N . MET A 1 205 ? 1.503 0.520 -0.887 1.00 96.69 205 MET A N 1
ATOM 1568 C CA . MET A 1 205 ? 2.782 0.588 -1.606 1.00 96.69 205 MET A CA 1
ATOM 1569 C C . MET A 1 205 ? 3.946 0.897 -0.651 1.00 96.69 205 MET A C 1
ATOM 1571 O O . MET A 1 205 ? 5.018 1.307 -1.101 1.00 96.69 205 MET A O 1
ATOM 1575 N N . GLY A 1 206 ? 3.709 0.767 0.660 1.00 95.50 206 GLY A N 1
ATOM 1576 C CA . GLY A 1 206 ? 4.723 0.914 1.692 1.00 95.50 206 GLY A CA 1
ATOM 1577 C C . GLY A 1 206 ? 5.578 -0.348 1.813 1.00 95.50 206 GLY A C 1
ATOM 1578 O O . GLY A 1 206 ? 5.966 -0.959 0.819 1.00 95.50 206 GLY A O 1
ATOM 1579 N N . MET A 1 207 ? 5.868 -0.758 3.044 1.00 95.94 207 MET A N 1
ATOM 1580 C CA . MET A 1 207 ? 6.595 -1.995 3.319 1.00 95.94 207 MET A CA 1
ATOM 1581 C C . MET A 1 207 ? 5.669 -3.216 3.186 1.00 95.94 207 MET A C 1
ATOM 1583 O O . MET A 1 207 ? 4.541 -3.214 3.688 1.00 95.94 207 MET A O 1
ATOM 1587 N N . GLY A 1 208 ? 6.154 -4.273 2.533 1.00 95.94 208 GLY A N 1
ATOM 1588 C CA . GLY A 1 208 ? 5.461 -5.562 2.424 1.00 95.94 208 GLY A CA 1
ATOM 1589 C C . GLY A 1 208 ? 4.759 -5.833 1.095 1.00 95.94 208 GLY A C 1
ATOM 1590 O O . GLY A 1 208 ? 4.594 -4.951 0.257 1.00 95.94 208 GLY A O 1
ATOM 1591 N N . GLU A 1 209 ? 4.349 -7.087 0.917 1.00 97.62 209 GLU A N 1
ATOM 1592 C CA . GLU A 1 209 ? 3.476 -7.557 -0.158 1.00 97.62 209 GLU A CA 1
ATOM 1593 C C . GLU A 1 209 ? 2.054 -7.756 0.395 1.00 97.62 209 GLU A C 1
ATOM 1595 O O . GLU A 1 209 ? 1.807 -8.747 1.092 1.00 97.62 209 GLU A O 1
ATOM 1600 N N . PRO A 1 210 ? 1.102 -6.858 0.078 1.00 98.44 210 PRO A N 1
ATOM 1601 C CA . PRO A 1 210 ? -0.239 -6.889 0.658 1.00 98.44 210 PRO A CA 1
ATOM 1602 C C . PRO A 1 210 ? -0.974 -8.210 0.425 1.00 98.44 210 PRO A C 1
ATOM 1604 O O . PRO A 1 210 ? -1.674 -8.691 1.312 1.00 98.44 210 PRO A O 1
ATOM 1607 N N . LEU A 1 211 ? -0.790 -8.842 -0.740 1.00 98.44 211 LEU A N 1
ATOM 1608 C CA . LEU A 1 211 ? -1.493 -10.084 -1.070 1.00 98.44 211 LEU A CA 1
ATOM 1609 C C . LEU A 1 211 ? -0.925 -11.327 -0.363 1.00 98.44 211 LEU A C 1
ATOM 1611 O O . LEU A 1 211 ? -1.548 -12.385 -0.416 1.00 98.44 211 LEU A O 1
ATOM 1615 N N . LEU A 1 212 ? 0.219 -11.217 0.325 1.00 97.50 212 LEU A N 1
ATOM 1616 C CA . LEU A 1 212 ? 0.700 -12.235 1.273 1.00 97.50 212 LEU A CA 1
ATOM 1617 C C . LEU A 1 212 ? 0.151 -12.023 2.696 1.00 97.50 212 LEU A C 1
ATOM 1619 O O . LEU A 1 212 ? 0.356 -12.869 3.566 1.00 97.50 212 LEU A O 1
ATOM 1623 N N . ASN A 1 213 ? -0.572 -10.924 2.925 1.00 98.19 213 ASN A N 1
ATOM 1624 C CA . ASN A 1 213 ? -1.280 -10.608 4.162 1.00 98.19 213 ASN A CA 1
ATOM 1625 C C . ASN A 1 213 ? -2.793 -10.454 3.913 1.00 98.19 213 ASN A C 1
ATOM 1627 O O . ASN A 1 213 ? -3.424 -9.510 4.383 1.00 98.19 213 ASN A O 1
ATOM 1631 N N . PHE A 1 214 ? -3.361 -11.348 3.098 1.00 98.31 214 PHE A N 1
ATOM 1632 C CA . PHE A 1 214 ? -4.681 -11.153 2.495 1.00 98.31 214 PHE A CA 1
ATOM 1633 C C . PHE A 1 214 ? -5.817 -11.024 3.519 1.00 98.31 214 PHE A C 1
ATOM 1635 O O . PHE A 1 214 ? -6.617 -10.102 3.406 1.00 98.31 214 PHE A O 1
ATOM 1642 N N . ASP A 1 215 ? -5.871 -11.887 4.535 1.00 97.50 215 ASP A N 1
ATOM 1643 C CA . ASP A 1 215 ? -6.980 -11.880 5.498 1.00 97.50 215 ASP A CA 1
ATOM 1644 C C . ASP A 1 215 ? -7.011 -10.582 6.319 1.00 97.50 215 ASP A C 1
ATOM 1646 O O . ASP A 1 215 ? -8.052 -9.932 6.418 1.00 97.50 215 ASP A O 1
ATOM 1650 N N . HIS A 1 216 ? -5.859 -10.136 6.835 1.00 98.69 216 HIS A N 1
ATOM 1651 C CA . HIS A 1 216 ? -5.783 -8.853 7.539 1.00 98.69 216 HIS A CA 1
ATOM 1652 C C . HIS A 1 216 ? -6.020 -7.673 6.592 1.00 98.69 216 HIS A C 1
ATOM 1654 O O . HIS A 1 216 ? -6.663 -6.698 6.980 1.00 98.69 216 HIS A O 1
ATOM 1660 N N . LEU A 1 217 ? -5.539 -7.756 5.344 1.00 98.69 217 LEU A N 1
ATOM 1661 C CA . LEU A 1 217 ? -5.788 -6.736 4.329 1.00 98.69 217 LEU A CA 1
ATOM 1662 C C . LEU A 1 217 ? -7.290 -6.572 4.074 1.00 98.69 217 LEU A C 1
ATOM 1664 O O . LEU A 1 217 ? -7.755 -5.439 4.015 1.00 98.69 217 LEU A O 1
ATOM 1668 N N . VAL A 1 218 ? -8.051 -7.662 3.943 1.00 98.44 218 VAL A N 1
ATOM 1669 C CA . VAL A 1 218 ? -9.506 -7.604 3.723 1.00 98.44 218 VAL A CA 1
ATOM 1670 C C . V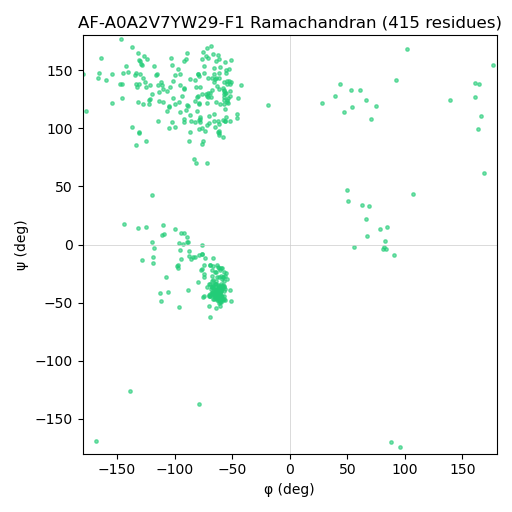AL A 1 218 ? -10.208 -6.923 4.898 1.00 98.44 218 VAL A C 1
ATOM 1672 O O . VAL A 1 218 ? -10.964 -5.983 4.665 1.00 98.44 218 VAL A O 1
ATOM 1675 N N . THR A 1 219 ? -9.885 -7.289 6.143 1.00 98.25 219 THR A N 1
ATOM 1676 C CA . THR A 1 219 ? -10.428 -6.604 7.332 1.00 98.25 219 THR A CA 1
ATOM 1677 C C . THR A 1 219 ? -10.116 -5.104 7.321 1.00 98.25 219 THR A C 1
ATOM 1679 O O . THR A 1 219 ? -10.997 -4.275 7.556 1.00 98.25 219 THR A O 1
ATOM 1682 N N . THR A 1 220 ? -8.880 -4.721 6.986 1.00 98.56 220 THR A N 1
ATOM 1683 C CA . THR A 1 220 ? -8.499 -3.309 6.841 1.00 98.56 220 THR A CA 1
ATOM 1684 C C . THR A 1 220 ? -9.280 -2.613 5.728 1.00 98.56 220 THR A C 1
ATOM 1686 O O . THR A 1 220 ? -9.738 -1.487 5.920 1.00 98.56 220 THR A O 1
ATOM 1689 N N . LEU A 1 221 ? -9.444 -3.252 4.566 1.00 98.44 221 LEU A N 1
ATOM 1690 C CA . LEU A 1 221 ? -10.193 -2.697 3.440 1.00 98.44 221 LEU A CA 1
ATOM 1691 C C . LEU A 1 221 ? -11.654 -2.452 3.817 1.00 98.44 221 LEU A C 1
ATOM 1693 O O . LEU A 1 221 ? -12.149 -1.359 3.551 1.00 98.44 221 LEU A O 1
ATOM 1697 N N . ASP A 1 222 ? -12.308 -3.404 4.483 1.00 96.81 222 ASP A N 1
ATOM 1698 C CA . ASP A 1 222 ? -13.698 -3.279 4.929 1.00 96.81 222 ASP A CA 1
ATOM 1699 C C . ASP A 1 222 ? -13.908 -2.061 5.835 1.00 96.81 222 ASP A C 1
ATOM 1701 O O . ASP A 1 222 ? -14.894 -1.337 5.680 1.00 96.81 222 ASP A O 1
ATOM 1705 N N . ILE A 1 223 ? -12.958 -1.779 6.730 1.00 96.56 223 ILE A N 1
ATOM 1706 C CA . ILE A 1 223 ? -13.010 -0.607 7.614 1.00 96.56 223 ILE A CA 1
ATOM 1707 C C . ILE A 1 223 ? -12.692 0.683 6.840 1.00 96.56 223 ILE A C 1
ATOM 1709 O O . ILE A 1 223 ? -13.415 1.676 6.953 1.00 96.56 223 ILE A O 1
ATOM 1713 N N . LEU A 1 224 ? -11.662 0.691 5.985 1.00 97.44 224 LEU A N 1
ATOM 1714 C CA . LEU A 1 224 ? -11.346 1.860 5.151 1.00 97.44 224 LEU A CA 1
ATOM 1715 C C . LEU A 1 224 ? -12.511 2.229 4.222 1.00 97.44 224 LEU A C 1
ATOM 1717 O O . LEU A 1 224 ? -12.792 3.408 4.010 1.00 97.44 224 LEU A O 1
ATOM 1721 N N . TYR A 1 225 ? -13.236 1.236 3.713 1.00 96.56 225 TYR A N 1
ATOM 1722 C CA . TYR A 1 225 ? -14.416 1.395 2.870 1.00 96.56 225 TYR A CA 1
ATOM 1723 C C . TYR A 1 225 ? -15.586 2.123 3.539 1.00 96.56 225 TYR A C 1
ATOM 1725 O O . TYR A 1 2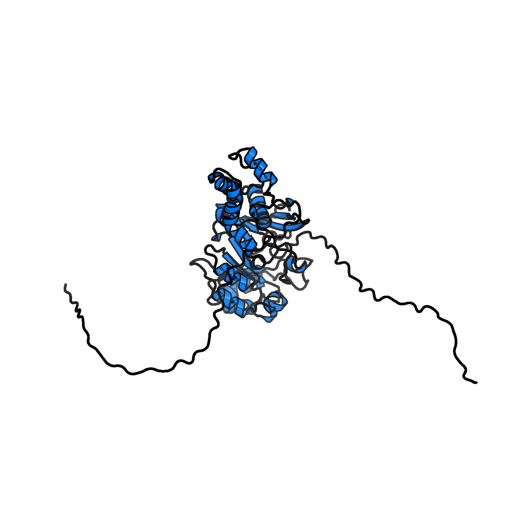25 ? -16.446 2.650 2.820 1.00 96.56 225 TYR A O 1
ATOM 1733 N N . MET A 1 226 ? -15.614 2.191 4.868 1.00 94.38 226 MET A N 1
ATOM 1734 C CA . MET A 1 226 ? -16.594 2.985 5.614 1.00 94.38 226 MET A CA 1
ATOM 1735 C C . MET A 1 226 ? -16.263 4.482 5.599 1.00 94.38 226 MET A C 1
ATOM 1737 O O . MET A 1 226 ? -17.157 5.301 5.776 1.00 94.38 226 MET A O 1
ATOM 1741 N N . ASN A 1 227 ? -15.001 4.841 5.345 1.00 93.94 227 ASN A N 1
ATOM 1742 C CA . ASN A 1 227 ? -14.516 6.223 5.367 1.00 93.94 227 ASN A CA 1
ATOM 1743 C C . ASN A 1 227 ? -14.280 6.782 3.965 1.00 93.94 227 ASN A C 1
ATOM 1745 O O . ASN A 1 227 ? -14.586 7.939 3.689 1.00 93.94 227 ASN A O 1
ATOM 1749 N N . ILE A 1 228 ? -13.722 5.963 3.070 1.00 96.31 228 ILE A N 1
ATOM 1750 C CA . ILE A 1 228 ? -13.323 6.383 1.727 1.00 96.31 228 ILE A CA 1
ATOM 1751 C C . ILE A 1 228 ? -13.855 5.437 0.650 1.00 96.31 228 ILE A C 1
ATOM 1753 O O . ILE A 1 228 ? -13.993 4.222 0.821 1.00 96.31 228 ILE A O 1
ATOM 1757 N N . ALA A 1 229 ? -14.167 6.005 -0.516 1.00 95.69 229 ALA A N 1
ATOM 1758 C CA . ALA A 1 229 ? -14.651 5.235 -1.657 1.00 95.69 229 ALA A CA 1
ATOM 1759 C C . ALA A 1 229 ? -13.600 4.205 -2.113 1.00 95.69 229 ALA A C 1
ATOM 1761 O O . ALA A 1 229 ? -12.412 4.513 -2.156 1.00 95.69 229 ALA A O 1
ATOM 1762 N N . ALA A 1 230 ? -14.026 3.012 -2.549 1.00 95.38 230 ALA A N 1
ATOM 1763 C CA . ALA A 1 230 ? -13.091 1.948 -2.954 1.00 95.38 230 ALA A CA 1
ATOM 1764 C C . ALA A 1 230 ? -12.123 2.370 -4.075 1.00 95.38 230 ALA A C 1
ATOM 1766 O O . ALA A 1 230 ? -10.966 1.963 -4.088 1.00 95.38 230 ALA A O 1
ATOM 1767 N N . LYS A 1 231 ? -12.568 3.262 -4.970 1.00 94.44 231 LYS A N 1
ATOM 1768 C CA . LYS A 1 231 ? -11.745 3.854 -6.038 1.00 94.44 231 LYS A CA 1
ATOM 1769 C C . LYS A 1 231 ? -10.611 4.770 -5.547 1.00 94.44 231 LYS A C 1
ATOM 1771 O O . LYS A 1 231 ? -9.781 5.159 -6.360 1.00 94.44 231 LYS A O 1
ATOM 1776 N N . ARG A 1 232 ? -10.596 5.144 -4.262 1.00 96.69 232 ARG A N 1
ATOM 1777 C CA . ARG A 1 232 ? -9.532 5.924 -3.596 1.00 96.69 232 ARG A CA 1
ATOM 1778 C C . ARG A 1 232 ? -8.528 5.031 -2.860 1.00 96.69 232 ARG A C 1
ATOM 1780 O O . ARG A 1 232 ? -7.611 5.539 -2.221 1.00 96.69 232 ARG A O 1
ATOM 1787 N N . ILE A 1 233 ? -8.703 3.711 -2.930 1.00 98.19 233 ILE A N 1
ATOM 1788 C CA . ILE A 1 233 ? -7.789 2.738 -2.339 1.00 98.19 233 ILE A CA 1
ATOM 1789 C C . ILE A 1 233 ? -7.119 1.960 -3.464 1.00 98.19 233 ILE A C 1
ATOM 1791 O O . ILE A 1 233 ? -7.805 1.453 -4.351 1.00 98.19 233 ILE A O 1
ATOM 1795 N N . THR A 1 234 ? -5.797 1.841 -3.419 1.00 98.50 234 THR A N 1
ATOM 1796 C CA . THR A 1 234 ? -5.024 1.036 -4.370 1.00 98.50 234 THR A CA 1
ATOM 1797 C C . THR A 1 234 ? -4.223 -0.016 -3.621 1.00 98.50 234 THR A C 1
ATOM 1799 O O . THR A 1 234 ? -3.425 0.316 -2.746 1.00 98.50 234 THR A O 1
ATOM 1802 N N . VAL A 1 235 ? -4.405 -1.280 -3.994 1.00 98.69 235 VAL A N 1
ATOM 1803 C CA . VAL A 1 235 ? -3.575 -2.395 -3.533 1.00 98.69 235 VAL A CA 1
ATOM 1804 C C . VAL A 1 235 ? -2.565 -2.716 -4.625 1.00 98.69 235 VAL A C 1
ATOM 1806 O O . VAL A 1 235 ? -2.955 -3.010 -5.756 1.00 98.69 235 VAL A O 1
ATOM 1809 N N . SER A 1 236 ? -1.275 -2.624 -4.297 1.00 98.25 236 SER A N 1
ATOM 1810 C CA . SER A 1 236 ? -0.193 -3.029 -5.195 1.00 98.25 236 SER A CA 1
ATOM 1811 C C . SER A 1 236 ? 0.244 -4.458 -4.901 1.00 98.25 236 SER A C 1
ATOM 1813 O O . SER A 1 236 ? 0.221 -4.882 -3.749 1.00 98.25 236 SER A O 1
ATOM 1815 N N . THR A 1 237 ? 0.663 -5.195 -5.927 1.00 98.56 237 THR A N 1
ATOM 1816 C CA . THR A 1 237 ? 1.244 -6.532 -5.773 1.00 98.56 237 THR A CA 1
ATOM 1817 C C . THR A 1 237 ? 2.421 -6.762 -6.714 1.00 98.56 237 THR A C 1
ATOM 1819 O O . THR A 1 237 ? 2.456 -6.277 -7.844 1.00 98.56 237 THR A O 1
ATOM 1822 N N . SER A 1 238 ? 3.375 -7.572 -6.267 1.00 97.56 238 SER A N 1
ATOM 1823 C CA . SER A 1 238 ? 4.459 -8.159 -7.057 1.00 97.56 238 SER A CA 1
ATOM 1824 C C . SER A 1 238 ? 4.012 -9.331 -7.943 1.00 97.56 238 SER A C 1
ATOM 1826 O O . SER A 1 238 ? 4.825 -9.875 -8.692 1.00 97.56 238 SER A O 1
ATOM 1828 N N . GLY A 1 239 ? 2.729 -9.704 -7.903 1.00 97.38 239 GLY A N 1
ATOM 1829 C CA . GLY A 1 239 ? 2.144 -10.737 -8.760 1.00 97.38 239 GLY A CA 1
ATOM 1830 C C . GLY A 1 239 ? 1.832 -12.042 -8.031 1.00 97.38 239 GLY A C 1
ATOM 1831 O O . GLY A 1 239 ? 2.103 -13.119 -8.555 1.00 97.38 239 GLY A O 1
ATOM 1832 N N . ILE A 1 240 ? 1.265 -11.963 -6.824 1.00 98.31 240 ILE A N 1
ATOM 1833 C CA . ILE A 1 240 ? 0.790 -13.140 -6.084 1.00 98.31 240 ILE A CA 1
ATOM 1834 C C . ILE A 1 240 ? -0.519 -13.630 -6.715 1.00 98.31 240 ILE A C 1
ATOM 1836 O O . ILE A 1 240 ? -1.597 -13.196 -6.313 1.00 98.31 240 ILE A O 1
ATOM 1840 N N . ILE A 1 241 ? -0.435 -14.522 -7.710 1.00 98.56 241 ILE A N 1
ATOM 1841 C CA . ILE A 1 241 ? -1.593 -14.956 -8.521 1.00 98.56 241 ILE A CA 1
ATOM 1842 C C . ILE A 1 241 ? -2.788 -15.415 -7.662 1.00 98.56 241 ILE A C 1
ATOM 1844 O O . ILE A 1 241 ? -3.877 -14.881 -7.871 1.00 98.56 241 ILE A O 1
ATOM 1848 N N . PRO A 1 242 ? -2.627 -16.288 -6.642 1.00 98.44 242 PRO A N 1
ATOM 1849 C CA . PRO A 1 242 ? -3.753 -16.677 -5.789 1.00 98.44 242 PRO A CA 1
ATOM 1850 C C . PRO A 1 242 ? -4.405 -15.495 -5.062 1.00 98.44 242 PRO A C 1
ATOM 1852 O O . PRO A 1 242 ? -5.618 -15.478 -4.879 1.00 98.44 242 PRO A O 1
ATOM 1855 N N . GLY A 1 243 ? -3.613 -14.492 -4.676 1.00 98.19 243 GLY A N 1
ATOM 1856 C CA . GLY A 1 243 ? -4.112 -13.272 -4.050 1.00 98.19 243 GLY A CA 1
ATOM 1857 C C . GLY A 1 243 ? -4.848 -12.367 -5.038 1.00 98.19 243 GLY A C 1
ATOM 1858 O O . GLY A 1 243 ? -5.858 -11.774 -4.676 1.00 98.19 243 GLY A O 1
ATOM 1859 N N . VAL A 1 244 ? -4.395 -12.290 -6.294 1.00 98.44 244 VAL A N 1
ATOM 1860 C CA . VAL A 1 244 ? -5.101 -11.568 -7.369 1.00 98.44 244 VAL A CA 1
ATOM 1861 C C . VAL A 1 244 ? -6.459 -12.219 -7.635 1.00 98.44 244 VAL A C 1
ATOM 1863 O O . VAL A 1 244 ? -7.475 -11.524 -7.684 1.00 98.44 244 VAL A O 1
ATOM 1866 N N . ASP A 1 245 ? -6.493 -13.550 -7.738 1.00 98.19 245 ASP A N 1
ATOM 1867 C CA . ASP A 1 245 ? -7.727 -14.318 -7.926 1.00 98.19 245 ASP A CA 1
ATOM 1868 C C . ASP A 1 245 ? -8.667 -14.206 -6.710 1.00 98.19 245 ASP A C 1
ATOM 1870 O O . ASP A 1 245 ? -9.889 -14.203 -6.869 1.00 98.19 245 ASP A O 1
ATOM 1874 N N . ALA A 1 246 ? -8.128 -14.106 -5.492 1.00 98.19 246 ALA A N 1
ATOM 1875 C CA . ALA A 1 246 ? -8.917 -13.869 -4.285 1.00 98.19 246 ALA A CA 1
ATOM 1876 C C . ALA A 1 246 ? -9.490 -12.442 -4.249 1.00 98.19 246 ALA A C 1
ATOM 1878 O O . ALA A 1 246 ? -10.682 -12.268 -4.001 1.00 98.19 246 ALA A O 1
ATOM 1879 N N . LEU A 1 247 ? -8.683 -11.428 -4.584 1.00 97.75 247 LEU A N 1
ATOM 1880 C CA . LEU A 1 247 ? -9.113 -10.029 -4.655 1.00 97.75 247 LEU A CA 1
ATOM 1881 C C . LEU A 1 247 ? -10.218 -9.830 -5.706 1.00 97.75 247 LEU A C 1
ATOM 1883 O O . LEU A 1 247 ? -11.167 -9.082 -5.479 1.00 97.75 247 LEU A O 1
ATOM 1887 N N . ALA A 1 248 ? -10.139 -10.547 -6.831 1.00 96.44 248 ALA A N 1
ATOM 1888 C CA . ALA A 1 248 ? -11.150 -10.532 -7.888 1.00 96.44 248 ALA A CA 1
ATOM 1889 C C . ALA A 1 248 ? -12.549 -10.961 -7.407 1.00 96.44 248 ALA A C 1
ATOM 1891 O O . ALA A 1 248 ? -13.553 -10.495 -7.955 1.00 96.44 248 ALA A O 1
ATOM 1892 N N . LYS A 1 249 ? -12.613 -11.831 -6.389 1.00 96.69 249 LYS A N 1
ATOM 1893 C CA . LYS A 1 249 ? -13.856 -12.384 -5.826 1.00 96.69 249 LYS A CA 1
ATOM 1894 C C . LYS A 1 249 ? -14.519 -11.477 -4.793 1.00 96.69 249 LYS A C 1
ATOM 1896 O O . LYS A 1 249 ? -15.652 -11.757 -4.413 1.00 96.69 249 LYS A O 1
ATOM 1901 N N . LEU A 1 250 ? -13.843 -10.422 -4.335 1.00 95.75 250 LEU A N 1
ATOM 1902 C CA . LEU A 1 250 ? -14.456 -9.463 -3.422 1.00 95.75 250 LEU A CA 1
ATOM 1903 C C . LEU A 1 250 ? -15.592 -8.718 -4.131 1.00 95.75 250 LEU A C 1
ATOM 1905 O O . LEU A 1 250 ? -15.466 -8.331 -5.295 1.00 95.75 250 LEU A O 1
ATOM 1909 N N . GLU A 1 251 ? -16.687 -8.489 -3.410 1.00 92.12 251 GLU A N 1
ATOM 1910 C CA . GLU A 1 251 ? -17.823 -7.707 -3.905 1.00 92.12 251 GLU A CA 1
ATOM 1911 C C . GLU A 1 251 ? -17.424 -6.240 -4.116 1.00 92.12 251 GLU A C 1
ATOM 1913 O O . GLU A 1 251 ? -17.660 -5.660 -5.176 1.00 92.12 251 GLU A O 1
ATOM 1918 N N . ARG A 1 252 ? -16.738 -5.657 -3.125 1.00 94.00 252 ARG A N 1
ATOM 1919 C CA . ARG A 1 252 ? -16.182 -4.304 -3.177 1.00 94.00 252 ARG A CA 1
ATOM 1920 C C . ARG A 1 252 ? -14.663 -4.382 -3.322 1.00 94.00 252 ARG A C 1
ATOM 1922 O O . ARG A 1 252 ? -13.977 -4.857 -2.426 1.00 94.00 252 ARG A O 1
ATOM 1929 N N . ARG A 1 253 ? -14.132 -3.910 -4.458 1.00 95.62 253 ARG A N 1
ATOM 1930 C CA . ARG A 1 253 ? -12.706 -4.058 -4.818 1.00 95.62 253 ARG A CA 1
ATOM 1931 C C . ARG A 1 253 ? -11.932 -2.740 -4.806 1.00 95.62 253 ARG A C 1
ATOM 1933 O O . ARG A 1 253 ? -12.408 -1.764 -5.406 1.00 95.62 253 ARG A O 1
ATOM 1940 N N . PRO A 1 254 ? -10.699 -2.708 -4.263 1.00 97.12 254 PRO A N 1
ATOM 1941 C CA . PRO A 1 254 ? -9.805 -1.566 -4.416 1.00 97.12 254 PRO A CA 1
ATOM 1942 C C . PRO A 1 254 ? -9.282 -1.514 -5.857 1.00 97.12 254 PRO A C 1
ATOM 1944 O O . PRO A 1 254 ? -9.498 -2.439 -6.645 1.00 97.12 254 PRO A O 1
ATOM 1947 N N . ASN A 1 255 ? -8.632 -0.420 -6.248 1.00 97.62 255 ASN A N 1
ATOM 1948 C CA . ASN A 1 255 ? -7.866 -0.416 -7.492 1.00 97.62 255 ASN A CA 1
ATOM 1949 C C . ASN A 1 255 ? -6.707 -1.406 -7.364 1.00 97.62 255 ASN A C 1
ATOM 1951 O O . ASN A 1 255 ? -6.098 -1.512 -6.299 1.00 97.62 255 ASN A O 1
ATOM 1955 N N . LEU A 1 256 ? -6.397 -2.099 -8.456 1.00 98.31 256 LEU A N 1
ATOM 1956 C CA . LEU A 1 256 ? -5.277 -3.026 -8.516 1.00 98.31 256 LEU A CA 1
ATOM 1957 C C . LEU A 1 256 ? -4.100 -2.361 -9.232 1.00 98.31 256 LEU A C 1
ATOM 1959 O O . LEU A 1 256 ? -4.240 -1.892 -10.365 1.00 98.31 256 LEU A O 1
ATOM 1963 N N . ALA A 1 257 ? -2.948 -2.352 -8.570 1.00 98.38 257 ALA A N 1
ATOM 1964 C CA . ALA A 1 257 ? -1.660 -2.054 -9.174 1.00 98.38 257 ALA A CA 1
ATOM 1965 C C . ALA A 1 257 ? -0.786 -3.319 -9.185 1.00 98.38 257 ALA A C 1
ATOM 1967 O O . ALA A 1 257 ? -0.798 -4.097 -8.233 1.00 98.38 257 ALA A O 1
ATOM 1968 N N . VAL A 1 258 ? -0.041 -3.551 -10.263 1.00 98.50 258 VAL A N 1
ATOM 1969 C CA . VAL A 1 258 ? 0.786 -4.752 -10.433 1.00 98.50 258 VAL A CA 1
ATOM 1970 C C . VAL A 1 258 ? 2.178 -4.352 -10.881 1.00 98.50 258 VAL A C 1
ATOM 1972 O O . VAL A 1 258 ? 2.350 -3.728 -11.925 1.00 98.50 258 VAL A O 1
ATOM 1975 N N . SER A 1 259 ? 3.175 -4.748 -10.099 1.00 97.94 259 SER A N 1
ATOM 1976 C CA . SER A 1 259 ? 4.588 -4.541 -10.399 1.00 97.94 259 SER A CA 1
ATOM 1977 C C . SER A 1 259 ? 5.067 -5.565 -11.430 1.00 97.94 259 SER A C 1
ATOM 1979 O O . SER A 1 259 ? 5.212 -6.755 -11.128 1.00 97.94 259 SER A O 1
ATOM 1981 N N . ILE A 1 260 ? 5.306 -5.107 -12.661 1.00 97.31 260 ILE A N 1
ATOM 1982 C CA . ILE A 1 260 ? 5.815 -5.948 -13.755 1.00 97.31 260 ILE A CA 1
ATOM 1983 C C . ILE A 1 260 ? 7.330 -5.812 -13.873 1.00 97.31 260 ILE A C 1
ATOM 1985 O O . ILE A 1 260 ? 8.016 -6.826 -13.799 1.00 97.31 260 ILE A O 1
ATOM 1989 N N . ASN A 1 261 ? 7.832 -4.580 -14.000 1.00 97.06 261 ASN A N 1
ATOM 1990 C CA . ASN A 1 261 ? 9.251 -4.184 -13.980 1.00 97.06 261 ASN A CA 1
ATOM 1991 C C . ASN A 1 261 ? 10.203 -4.868 -14.983 1.00 97.06 261 ASN A C 1
ATOM 1993 O O . ASN A 1 261 ? 11.370 -4.513 -15.027 1.00 97.06 261 ASN A O 1
ATOM 1997 N N . ALA A 1 262 ? 9.756 -5.812 -15.805 1.00 97.12 262 ALA A N 1
ATOM 1998 C CA . ALA A 1 262 ? 10.457 -6.257 -17.009 1.00 97.12 262 ALA A CA 1
ATOM 1999 C C . ALA A 1 262 ? 9.454 -6.955 -17.946 1.00 97.12 262 ALA A C 1
ATOM 2001 O O . ALA A 1 262 ? 8.565 -7.661 -17.458 1.00 97.12 262 ALA A O 1
ATOM 2002 N N . PRO A 1 263 ? 9.556 -6.772 -19.276 1.00 95.19 263 PRO A N 1
ATOM 2003 C CA . PRO A 1 263 ? 8.606 -7.338 -20.230 1.00 95.19 263 PRO A CA 1
ATOM 2004 C C . PRO A 1 263 ? 8.906 -8.802 -20.582 1.00 95.19 263 PRO A C 1
ATOM 2006 O O . PRO A 1 263 ? 8.074 -9.457 -21.206 1.00 95.19 263 PRO A O 1
ATOM 2009 N N . ASP A 1 264 ? 10.072 -9.327 -20.195 1.00 94.56 264 ASP A N 1
ATOM 2010 C CA . ASP A 1 264 ? 10.446 -10.730 -20.357 1.00 94.56 264 ASP A CA 1
ATOM 2011 C C . ASP A 1 264 ? 10.691 -11.419 -19.012 1.00 94.56 264 ASP A C 1
ATOM 2013 O O . ASP A 1 264 ? 11.059 -10.813 -18.003 1.00 94.56 264 ASP A O 1
ATOM 2017 N N . ARG A 1 265 ? 10.496 -12.738 -19.029 1.00 94.31 265 ARG A N 1
ATOM 2018 C CA . ARG A 1 265 ? 10.577 -13.594 -17.849 1.00 94.31 265 ARG A CA 1
ATOM 2019 C C . ARG A 1 265 ? 11.966 -13.606 -17.215 1.00 94.31 265 ARG A C 1
ATOM 2021 O O . ARG A 1 265 ? 12.049 -13.558 -15.993 1.00 94.31 265 ARG A O 1
ATOM 2028 N N . LYS A 1 266 ? 13.033 -13.682 -18.017 1.00 96.19 266 LYS A N 1
ATOM 2029 C CA . LYS A 1 266 ? 14.401 -13.854 -17.508 1.00 96.19 266 LYS A CA 1
ATOM 2030 C C . LYS A 1 266 ? 14.813 -12.644 -16.676 1.00 96.19 266 LYS A C 1
ATOM 2032 O O . LYS A 1 266 ? 15.147 -12.806 -15.506 1.00 96.19 266 LYS A O 1
ATOM 2037 N N . ARG A 1 267 ? 14.710 -11.439 -17.245 1.00 97.12 267 ARG A N 1
ATOM 2038 C CA . ARG A 1 267 ? 15.028 -10.209 -16.509 1.00 97.12 267 ARG A CA 1
ATOM 2039 C C . ARG A 1 267 ? 14.103 -10.026 -15.312 1.00 97.12 267 ARG A C 1
ATOM 2041 O O . ARG A 1 267 ? 14.561 -9.707 -14.220 1.00 97.12 267 ARG A O 1
ATOM 2048 N N . ARG A 1 268 ? 12.804 -10.317 -15.455 1.00 97.75 268 ARG A N 1
ATOM 2049 C CA . ARG A 1 268 ? 11.879 -10.227 -14.317 1.00 97.75 268 ARG A CA 1
ATOM 2050 C C . ARG A 1 268 ? 12.262 -11.168 -13.172 1.00 97.75 268 ARG A C 1
ATOM 2052 O O . ARG A 1 268 ? 12.188 -10.756 -12.023 1.00 97.75 268 ARG A O 1
ATOM 2059 N N . GLU A 1 269 ? 12.670 -12.404 -13.450 1.00 96.88 269 GLU A N 1
ATOM 2060 C CA . GLU A 1 269 ? 13.128 -13.354 -12.425 1.00 96.88 269 GLU A CA 1
ATOM 2061 C C . GLU A 1 269 ? 14.382 -12.878 -11.682 1.00 96.88 269 GLU A C 1
ATOM 2063 O O . GLU A 1 269 ? 14.495 -13.132 -10.482 1.00 96.88 269 GLU A O 1
ATOM 2068 N N . GLU A 1 270 ? 15.298 -12.186 -12.367 1.00 96.00 270 GLU A N 1
ATOM 2069 C CA . GLU A 1 270 ? 16.521 -11.636 -11.769 1.00 96.00 270 GLU A CA 1
ATOM 2070 C C . GLU A 1 270 ? 16.207 -10.546 -10.736 1.00 96.00 270 GLU A C 1
ATOM 2072 O O . GLU A 1 270 ? 16.773 -10.562 -9.643 1.00 96.00 270 GLU A O 1
ATOM 2077 N N . ILE A 1 271 ? 15.281 -9.632 -11.054 1.00 96.38 271 ILE A N 1
ATOM 2078 C CA . ILE A 1 271 ? 14.964 -8.492 -10.179 1.00 96.38 271 ILE A CA 1
ATOM 2079 C C . ILE A 1 271 ? 13.744 -8.701 -9.266 1.00 96.38 271 ILE A C 1
ATOM 2081 O O . ILE A 1 271 ? 13.591 -8.013 -8.255 1.00 96.38 271 ILE A O 1
ATOM 2085 N N . MET A 1 272 ? 12.868 -9.648 -9.603 1.00 96.94 272 MET A N 1
ATOM 2086 C CA . MET A 1 272 ? 11.661 -10.023 -8.860 1.00 96.94 272 MET A CA 1
ATOM 2087 C C . MET A 1 272 ? 11.583 -11.556 -8.734 1.00 96.94 272 MET A C 1
ATOM 2089 O O . MET A 1 272 ? 10.891 -12.213 -9.526 1.00 96.94 272 MET A O 1
ATOM 2093 N N . PRO A 1 273 ? 12.233 -12.148 -7.711 1.00 94.81 273 PRO A N 1
ATOM 2094 C CA . PRO A 1 273 ? 12.353 -13.603 -7.557 1.00 94.81 273 PRO A CA 1
ATOM 2095 C C . PRO A 1 273 ? 11.023 -14.361 -7.503 1.00 94.81 273 PRO A C 1
ATOM 2097 O O . PRO A 1 273 ? 10.966 -15.538 -7.863 1.00 94.81 273 PRO A O 1
ATOM 2100 N N . ILE A 1 274 ? 9.935 -13.688 -7.110 1.00 95.94 274 ILE A N 1
ATOM 2101 C CA . ILE A 1 274 ? 8.578 -14.249 -7.109 1.00 95.94 274 ILE A CA 1
ATOM 2102 C C . ILE A 1 274 ? 8.144 -14.788 -8.476 1.00 95.94 274 ILE A C 1
ATOM 2104 O O . ILE A 1 274 ? 7.336 -15.711 -8.533 1.00 95.94 274 ILE A O 1
ATOM 2108 N N . THR A 1 275 ? 8.736 -14.290 -9.566 1.00 97.38 275 THR A N 1
ATOM 2109 C CA . THR A 1 275 ? 8.491 -14.775 -10.933 1.00 97.38 275 THR A CA 1
ATOM 2110 C C . THR A 1 275 ? 8.794 -16.269 -11.093 1.00 97.38 275 THR A C 1
ATOM 2112 O O . THR A 1 275 ? 8.143 -16.937 -11.887 1.00 97.38 275 THR A O 1
ATOM 2115 N N . LYS A 1 276 ? 9.714 -16.829 -10.293 1.00 96.75 276 LYS A N 1
ATOM 2116 C CA . LYS A 1 276 ? 10.003 -18.274 -10.292 1.00 96.75 276 LYS A CA 1
ATOM 2117 C C . LYS A 1 276 ? 8.810 -19.108 -9.825 1.00 96.75 276 LYS A C 1
ATOM 2119 O O . LYS A 1 276 ? 8.636 -20.233 -10.277 1.00 96.75 276 LYS A O 1
ATOM 2124 N N . LYS A 1 277 ? 8.020 -18.564 -8.893 1.00 97.56 277 LYS A N 1
ATOM 2125 C CA . LYS A 1 277 ? 6.815 -19.206 -8.355 1.00 97.56 277 LYS A CA 1
ATOM 2126 C C . LYS A 1 277 ? 5.577 -18.871 -9.184 1.00 97.56 277 LYS A C 1
ATOM 2128 O O . LYS A 1 277 ? 4.734 -19.737 -9.370 1.00 97.56 277 LYS A O 1
ATOM 2133 N N . TYR A 1 278 ? 5.474 -17.627 -9.647 1.00 97.75 278 TYR A N 1
ATOM 2134 C CA . TYR A 1 278 ? 4.369 -17.122 -10.458 1.00 97.75 278 TYR A CA 1
ATOM 2135 C C . TYR A 1 278 ? 4.926 -16.514 -11.754 1.00 97.75 278 TYR A C 1
ATOM 2137 O O . TYR A 1 278 ? 5.260 -15.322 -11.773 1.00 97.75 278 TYR A O 1
ATOM 2145 N N . PRO A 1 279 ? 5.076 -17.327 -12.818 1.00 97.56 279 PRO A N 1
ATOM 2146 C CA . PRO A 1 279 ? 5.609 -16.885 -14.102 1.00 97.56 279 PRO A CA 1
ATOM 2147 C C . PRO A 1 279 ? 4.846 -15.694 -14.697 1.00 97.56 279 PRO A C 1
ATOM 2149 O O . PRO A 1 279 ? 3.650 -15.508 -14.470 1.00 97.56 279 PRO A O 1
ATOM 2152 N N . LEU A 1 280 ? 5.552 -14.862 -15.469 1.00 97.19 280 LEU A N 1
ATOM 2153 C CA . LEU A 1 280 ? 5.010 -13.611 -16.010 1.00 97.19 280 LEU A CA 1
ATOM 2154 C C . LEU A 1 280 ? 3.796 -13.835 -16.925 1.00 97.19 280 LEU A C 1
ATOM 2156 O O . LEU A 1 280 ? 2.824 -13.091 -16.856 1.00 97.19 280 LEU A O 1
ATOM 2160 N N . ASP A 1 281 ? 3.832 -14.856 -17.769 1.00 97.06 281 ASP A N 1
ATOM 2161 C CA . ASP A 1 281 ? 2.738 -15.231 -18.664 1.00 97.06 281 ASP A CA 1
ATOM 2162 C C . ASP A 1 281 ? 1.487 -15.682 -17.898 1.00 97.06 281 ASP A C 1
ATOM 2164 O O . ASP A 1 281 ? 0.378 -15.244 -18.222 1.00 97.06 281 ASP A O 1
ATOM 2168 N N . GLU A 1 282 ? 1.659 -16.469 -16.833 1.00 98.19 282 GLU A N 1
ATOM 2169 C CA . GLU A 1 282 ? 0.566 -16.855 -15.935 1.00 98.19 282 GLU A CA 1
ATOM 2170 C C . GLU A 1 282 ? -0.017 -15.649 -15.191 1.00 98.19 282 GLU A C 1
ATOM 2172 O O . GLU A 1 282 ? -1.239 -15.522 -15.073 1.00 98.19 282 GLU A O 1
ATOM 2177 N N . LEU A 1 283 ? 0.839 -14.721 -14.747 1.00 98.25 283 LEU A N 1
ATOM 2178 C CA . LEU A 1 283 ? 0.408 -13.472 -14.126 1.00 98.25 283 LEU A CA 1
ATOM 2179 C C . LEU A 1 283 ? -0.434 -12.645 -15.101 1.00 98.25 283 LEU A C 1
ATOM 2181 O O . LEU A 1 283 ? -1.542 -12.241 -14.756 1.00 98.25 283 LEU A O 1
ATOM 2185 N N . ILE A 1 284 ? 0.033 -12.433 -16.334 1.00 98.00 284 ILE A N 1
ATOM 2186 C CA . ILE A 1 284 ? -0.738 -11.710 -17.355 1.00 98.00 284 ILE A CA 1
ATOM 2187 C C . ILE A 1 284 ? -2.062 -12.426 -17.653 1.00 98.00 284 ILE A C 1
ATOM 2189 O O . ILE A 1 284 ? -3.092 -11.768 -17.806 1.00 98.00 284 ILE A O 1
ATOM 2193 N N . ALA A 1 285 ? -2.077 -13.762 -17.688 1.00 97.69 285 ALA A N 1
ATOM 2194 C CA . ALA A 1 285 ? -3.311 -14.526 -17.841 1.00 97.69 285 ALA A CA 1
ATOM 2195 C C . ALA A 1 285 ? -4.282 -14.307 -16.667 1.00 97.69 285 ALA A C 1
ATOM 2197 O O . ALA A 1 285 ? -5.485 -14.182 -16.900 1.00 97.69 285 ALA A O 1
ATOM 2198 N N . ALA A 1 286 ? -3.789 -14.218 -15.428 1.00 98.06 286 ALA A N 1
ATOM 2199 C CA . ALA A 1 286 ? -4.604 -13.873 -14.263 1.00 98.06 286 ALA A CA 1
ATOM 2200 C C . ALA A 1 286 ? -5.173 -12.449 -14.363 1.00 98.06 286 ALA A C 1
ATOM 2202 O O . ALA A 1 286 ? -6.370 -12.254 -14.161 1.00 98.06 286 ALA A O 1
ATOM 2203 N N . LEU A 1 287 ? -4.365 -11.471 -14.788 1.00 97.75 287 LEU A N 1
ATOM 2204 C CA . LEU A 1 287 ? -4.830 -10.093 -14.994 1.00 97.75 287 LEU A CA 1
ATOM 2205 C C . LEU A 1 287 ? -5.886 -9.979 -16.098 1.00 97.75 287 LEU A C 1
ATOM 2207 O O . LEU A 1 287 ? -6.808 -9.181 -15.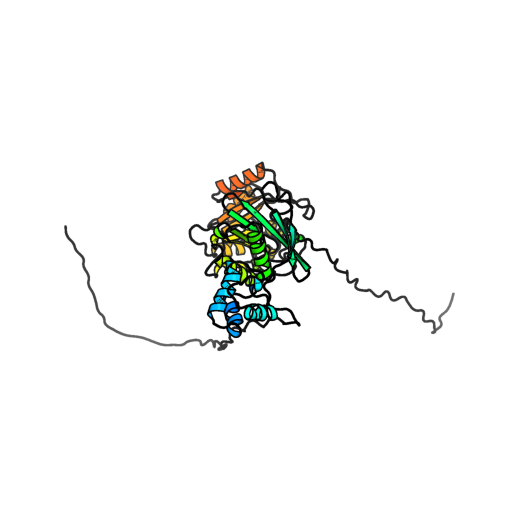964 1.00 97.75 287 LEU A O 1
ATOM 2211 N N . ARG A 1 288 ? -5.811 -10.800 -17.156 1.00 95.81 288 ARG A N 1
ATOM 2212 C CA . ARG A 1 288 ? -6.861 -10.858 -18.193 1.00 95.81 288 ARG A CA 1
ATOM 2213 C C . ARG A 1 288 ? -8.202 -11.348 -17.651 1.00 95.81 288 ARG A C 1
ATOM 2215 O O . ARG A 1 288 ? -9.238 -10.952 -18.172 1.00 95.81 288 ARG A O 1
ATOM 2222 N N . ARG A 1 289 ? -8.187 -12.217 -16.636 1.00 94.75 289 ARG A N 1
ATOM 2223 C CA . ARG A 1 289 ? -9.399 -12.730 -15.979 1.00 94.75 289 ARG A CA 1
ATOM 2224 C C . ARG A 1 289 ? -9.886 -11.834 -14.839 1.00 94.75 289 ARG A C 1
ATOM 2226 O O . ARG A 1 289 ? -10.978 -12.067 -14.327 1.00 94.75 289 ARG A O 1
ATOM 2233 N N . TYR A 1 290 ? -9.099 -10.838 -14.429 1.00 96.06 290 TYR A N 1
ATOM 2234 C CA . TYR A 1 290 ? -9.472 -9.940 -13.345 1.00 96.06 290 TYR A CA 1
ATOM 2235 C C . TYR A 1 290 ? -10.659 -9.055 -13.773 1.00 96.06 290 TYR A C 1
ATOM 2237 O O . TYR A 1 290 ? -10.597 -8.412 -14.825 1.00 96.06 290 TYR A O 1
ATOM 2245 N N . PRO A 1 291 ? -11.753 -9.004 -12.991 1.00 92.12 291 PRO A N 1
ATOM 2246 C CA . PRO A 1 291 ? -12.944 -8.245 -13.342 1.00 92.12 291 PRO A CA 1
ATOM 2247 C C . PRO A 1 291 ? -12.694 -6.745 -13.162 1.00 92.12 291 PRO A C 1
ATOM 2249 O O . PRO A 1 291 ? -12.801 -6.196 -12.063 1.00 92.12 291 PRO A O 1
ATOM 2252 N N . THR A 1 292 ? -12.378 -6.069 -14.261 1.00 86.50 292 THR A N 1
ATOM 2253 C CA . THR A 1 292 ? -12.201 -4.615 -14.282 1.00 86.50 292 THR A CA 1
ATOM 2254 C C . THR A 1 292 ? -13.531 -3.930 -14.593 1.00 86.50 292 THR A C 1
ATOM 2256 O O . THR A 1 292 ? -14.098 -4.101 -15.671 1.00 86.50 292 THR A O 1
ATOM 2259 N N . GLU A 1 293 ? -14.055 -3.156 -13.640 1.00 85.88 293 GLU A N 1
ATOM 2260 C CA . GLU A 1 293 ? -15.292 -2.389 -13.837 1.00 85.88 293 GLU A CA 1
ATOM 2261 C C . GLU A 1 293 ? -15.106 -1.298 -14.900 1.00 85.88 293 GLU A C 1
ATOM 2263 O O . GLU A 1 293 ? -14.014 -0.757 -15.084 1.00 85.88 293 GLU A O 1
ATOM 2268 N N . LYS A 1 294 ? -16.197 -0.931 -15.581 1.00 86.06 294 LYS A N 1
ATOM 2269 C CA . LYS A 1 294 ? -16.179 0.107 -16.617 1.00 86.06 294 LYS A CA 1
ATOM 2270 C C . LYS A 1 294 ? -15.570 1.409 -16.076 1.00 86.06 294 LYS A C 1
ATOM 2272 O O . LYS A 1 294 ? -16.039 1.951 -15.080 1.00 86.06 294 LYS A O 1
ATOM 2277 N N . GLY A 1 295 ? -14.553 1.923 -16.769 1.00 83.25 295 GLY A N 1
ATOM 2278 C CA . GLY A 1 295 ? -13.858 3.164 -16.404 1.00 83.25 295 GLY A CA 1
ATOM 2279 C C . GLY A 1 295 ? -12.771 3.008 -15.335 1.00 83.25 295 GLY A C 1
ATOM 2280 O O . GLY A 1 295 ? -12.169 4.006 -14.945 1.00 83.25 295 GLY A O 1
ATOM 2281 N N . ARG A 1 296 ? -12.500 1.786 -14.863 1.00 89.88 296 ARG A N 1
ATOM 2282 C CA . ARG A 1 296 ? -11.319 1.468 -14.052 1.00 89.88 296 ARG A CA 1
ATOM 2283 C C . ARG A 1 296 ? -10.285 0.778 -14.932 1.00 89.88 296 ARG A C 1
ATOM 2285 O O . ARG A 1 296 ? -10.633 0.152 -15.922 1.00 89.88 296 ARG A O 1
ATOM 2292 N N . GLU A 1 297 ? -9.022 0.894 -14.553 1.00 94.81 297 GLU A N 1
ATOM 2293 C CA . GLU A 1 297 ? -7.901 0.246 -15.233 1.00 94.81 297 GLU A CA 1
ATOM 2294 C C . GLU A 1 297 ? -6.984 -0.386 -14.188 1.00 94.81 297 GLU A C 1
ATOM 2296 O O . GLU A 1 297 ? -6.791 0.170 -13.100 1.00 94.81 297 GLU A O 1
ATOM 2301 N N . ILE A 1 298 ? -6.384 -1.526 -14.530 1.00 97.75 298 ILE A N 1
ATOM 2302 C CA . ILE A 1 298 ? -5.263 -2.076 -13.766 1.00 97.75 298 ILE A CA 1
ATOM 2303 C C . ILE A 1 298 ? -4.062 -1.155 -13.988 1.00 97.75 298 ILE A C 1
ATOM 2305 O O . ILE A 1 298 ? -3.732 -0.803 -15.120 1.00 97.75 298 ILE A O 1
ATOM 2309 N N . THR A 1 299 ? -3.397 -0.744 -12.913 1.00 98.31 299 THR A N 1
ATOM 2310 C CA . THR A 1 299 ? -2.167 0.048 -13.034 1.00 98.31 299 THR A CA 1
ATOM 2311 C C . THR A 1 299 ? -0.972 -0.891 -13.114 1.00 98.31 299 THR A C 1
ATOM 2313 O O . THR A 1 299 ? -0.736 -1.681 -12.209 1.00 98.31 299 THR A O 1
ATOM 2316 N N . ILE A 1 300 ? -0.218 -0.827 -14.200 1.00 98.44 300 ILE A N 1
ATOM 2317 C CA . ILE A 1 300 ? 1.021 -1.576 -14.384 1.00 98.44 300 ILE A CA 1
ATOM 2318 C C . ILE A 1 300 ? 2.163 -0.699 -13.892 1.00 98.44 300 ILE A C 1
ATOM 2320 O O . ILE A 1 300 ? 2.534 0.268 -14.550 1.00 98.44 300 ILE A O 1
ATOM 2324 N N . GLU A 1 301 ? 2.701 -1.022 -12.723 1.00 98.25 301 GLU A N 1
ATOM 2325 C CA . GLU A 1 301 ? 3.866 -0.343 -12.163 1.00 98.25 301 GLU A CA 1
ATOM 2326 C C . GLU A 1 301 ? 5.129 -0.891 -12.839 1.00 98.25 301 GLU A C 1
ATOM 2328 O O . GLU A 1 301 ? 5.339 -2.112 -12.912 1.00 98.25 301 GLU A O 1
ATOM 2333 N N . TYR A 1 302 ? 5.951 0.019 -13.361 1.00 98.06 302 TYR A N 1
ATOM 2334 C CA . TYR A 1 302 ? 7.173 -0.319 -14.081 1.00 98.06 302 TYR A CA 1
ATOM 2335 C C . TYR A 1 302 ? 8.320 0.606 -13.664 1.00 98.06 302 TYR A C 1
ATOM 2337 O O . TYR A 1 302 ? 8.415 1.751 -14.108 1.00 98.06 302 TYR A O 1
ATOM 2345 N N . VAL A 1 303 ? 9.193 0.106 -12.793 1.00 97.19 303 VAL A N 1
ATOM 2346 C CA . VAL A 1 303 ? 10.421 0.785 -12.371 1.00 97.19 303 VAL A CA 1
ATOM 2347 C C . VAL A 1 303 ? 11.431 0.760 -13.513 1.00 97.19 303 VAL A C 1
ATOM 2349 O O . VAL A 1 303 ? 11.809 -0.315 -13.973 1.00 97.19 303 VAL A O 1
ATOM 2352 N N . LEU A 1 304 ? 11.873 1.939 -13.949 1.00 97.69 304 LEU A N 1
ATOM 2353 C CA . LEU A 1 304 ? 12.876 2.109 -14.998 1.00 97.69 304 LEU A CA 1
ATOM 2354 C C . LEU A 1 304 ? 14.282 2.109 -14.393 1.00 97.69 304 LEU A C 1
ATOM 2356 O O . LEU A 1 304 ? 14.602 2.981 -13.583 1.00 97.69 304 LEU A O 1
ATOM 2360 N N . LEU A 1 305 ? 15.097 1.144 -14.809 1.00 97.56 305 LEU A N 1
ATOM 2361 C CA . LEU A 1 305 ? 16.488 0.930 -14.424 1.00 97.56 305 LEU A CA 1
ATOM 2362 C C . LEU A 1 305 ? 17.386 1.165 -15.642 1.00 97.56 305 LEU A C 1
ATOM 2364 O O . LEU A 1 305 ? 17.216 0.500 -16.669 1.00 97.56 305 LEU A O 1
ATOM 2368 N N . ALA A 1 306 ? 18.340 2.085 -15.493 1.00 97.94 306 ALA A N 1
ATOM 2369 C CA . ALA A 1 306 ? 19.214 2.539 -16.569 1.00 97.94 306 ALA A CA 1
ATOM 2370 C C . ALA A 1 306 ? 19.941 1.372 -17.250 1.00 97.94 306 ALA A C 1
ATOM 2372 O O . ALA A 1 306 ? 20.625 0.587 -16.589 1.00 97.94 306 ALA A O 1
ATOM 2373 N N . GLY A 1 307 ? 19.784 1.252 -18.570 1.00 96.88 307 GLY A N 1
ATOM 2374 C CA . GLY A 1 307 ? 20.455 0.238 -19.387 1.00 96.88 307 GLY A CA 1
ATOM 2375 C C . GLY A 1 307 ? 20.017 -1.208 -19.125 1.00 96.88 307 GLY A C 1
ATOM 2376 O O . GLY A 1 307 ? 20.629 -2.128 -19.668 1.00 96.88 307 GLY A O 1
ATOM 2377 N N . TYR A 1 308 ? 18.982 -1.434 -18.307 1.00 97.88 308 TYR A N 1
ATOM 2378 C CA . TYR A 1 308 ? 18.502 -2.775 -17.964 1.00 97.88 308 TYR A CA 1
ATOM 2379 C C . TYR A 1 308 ? 17.123 -3.074 -18.548 1.00 97.88 308 TYR A C 1
ATOM 2381 O O . TYR A 1 308 ? 16.928 -4.143 -19.128 1.00 97.88 308 TYR A O 1
ATOM 2389 N N . ASN A 1 309 ? 16.158 -2.166 -18.383 1.00 97.88 309 ASN A N 1
ATOM 2390 C CA . ASN A 1 309 ? 14.760 -2.385 -18.776 1.00 97.88 309 ASN A CA 1
ATOM 2391 C C . ASN A 1 309 ? 14.062 -1.116 -19.313 1.00 97.88 309 ASN A C 1
ATOM 2393 O O . ASN A 1 309 ? 12.829 -1.064 -19.345 1.00 97.88 309 ASN A O 1
ATOM 2397 N N . ASP A 1 310 ? 14.835 -0.103 -19.694 1.00 97.94 310 ASP A N 1
ATOM 2398 C CA . ASP A 1 310 ? 14.413 1.252 -20.060 1.00 97.94 310 ASP A CA 1
ATOM 2399 C C . ASP A 1 310 ? 14.555 1.550 -21.566 1.00 97.94 310 ASP A C 1
ATOM 2401 O O . ASP A 1 310 ? 14.372 2.684 -22.006 1.00 97.94 310 ASP A O 1
ATOM 2405 N N . SER A 1 311 ? 14.849 0.541 -22.392 1.00 98.06 311 SER A N 1
ATOM 2406 C CA . SER A 1 311 ? 15.029 0.744 -23.831 1.00 98.06 311 SER A CA 1
ATOM 2407 C C . SER A 1 311 ? 13.698 0.918 -24.580 1.00 98.06 311 SER A C 1
ATOM 2409 O O . SER A 1 311 ? 12.638 0.438 -24.170 1.00 98.06 311 SER A O 1
ATOM 2411 N N . LYS A 1 312 ? 13.742 1.517 -25.780 1.00 97.75 312 LYS A N 1
ATOM 2412 C CA . LYS A 1 312 ? 12.572 1.573 -26.684 1.00 97.75 312 LYS A CA 1
ATOM 2413 C C . LYS A 1 312 ? 12.026 0.179 -27.018 1.00 97.75 312 LYS A C 1
ATOM 2415 O O . LYS A 1 312 ? 10.817 0.012 -27.161 1.00 97.75 312 LYS A O 1
ATOM 2420 N N . ALA A 1 313 ? 12.903 -0.818 -27.147 1.00 98.12 313 ALA A N 1
ATOM 2421 C CA . ALA A 1 313 ? 12.496 -2.198 -27.400 1.00 98.12 313 ALA A CA 1
ATOM 2422 C C . ALA A 1 313 ? 11.718 -2.781 -26.209 1.00 98.12 313 ALA A C 1
ATOM 2424 O O . ALA A 1 313 ? 10.717 -3.470 -26.415 1.00 98.12 313 ALA A O 1
ATOM 2425 N N . ASP A 1 314 ? 12.116 -2.440 -24.981 1.00 98.50 314 ASP A N 1
ATOM 2426 C CA . ASP A 1 314 ? 11.416 -2.843 -23.759 1.00 98.50 314 ASP A CA 1
ATOM 2427 C C . ASP A 1 314 ? 10.024 -2.224 -23.670 1.00 98.50 314 ASP A C 1
ATOM 2429 O O . ASP A 1 314 ? 9.061 -2.932 -23.378 1.00 98.50 314 ASP A O 1
ATOM 2433 N N . ALA A 1 315 ? 9.888 -0.940 -24.013 1.00 98.38 315 ALA A N 1
ATOM 2434 C CA . ALA A 1 315 ? 8.591 -0.271 -24.102 1.00 98.38 315 ALA A CA 1
ATOM 2435 C C . ALA A 1 315 ? 7.654 -0.970 -25.102 1.00 98.38 315 ALA A C 1
ATOM 2437 O O . ALA A 1 315 ? 6.502 -1.272 -24.783 1.00 98.38 315 ALA A O 1
ATOM 2438 N N . VAL A 1 316 ? 8.146 -1.288 -26.305 1.00 98.38 316 VAL A N 1
ATOM 2439 C CA . VAL A 1 316 ? 7.364 -2.013 -27.324 1.00 98.38 316 VAL A CA 1
ATOM 2440 C C . VAL A 1 316 ? 6.962 -3.405 -26.824 1.00 98.38 316 VAL A C 1
ATOM 2442 O O . VAL A 1 316 ? 5.814 -3.825 -27.004 1.00 98.38 316 VAL A O 1
ATOM 2445 N N . ALA A 1 317 ? 7.883 -4.125 -26.178 1.00 98.38 317 ALA A N 1
ATOM 2446 C CA . ALA A 1 317 ? 7.614 -5.443 -25.616 1.00 98.38 317 ALA A CA 1
ATOM 2447 C C . ALA A 1 317 ? 6.578 -5.379 -24.482 1.00 98.38 317 ALA A C 1
ATOM 2449 O O . ALA A 1 317 ? 5.653 -6.192 -24.463 1.00 98.38 317 ALA A O 1
ATOM 2450 N N . LEU A 1 318 ? 6.665 -4.379 -23.600 1.00 98.44 318 LEU A N 1
ATOM 2451 C CA . LEU A 1 318 ? 5.697 -4.147 -22.530 1.00 98.44 318 LEU A CA 1
ATOM 2452 C C . LEU A 1 318 ? 4.307 -3.830 -23.092 1.00 98.44 318 LEU A C 1
ATOM 2454 O O . LEU A 1 318 ? 3.335 -4.467 -22.690 1.00 98.44 318 LEU A O 1
ATOM 2458 N N . ALA A 1 319 ? 4.205 -2.917 -24.065 1.00 98.12 319 ALA A N 1
ATOM 2459 C CA . ALA A 1 319 ? 2.938 -2.592 -24.726 1.00 98.12 319 ALA A CA 1
ATOM 2460 C C . ALA A 1 319 ? 2.302 -3.823 -25.393 1.00 98.12 319 ALA A C 1
ATOM 2462 O O . ALA A 1 319 ? 1.081 -3.991 -25.384 1.00 98.12 319 ALA A O 1
ATOM 2463 N N . ARG A 1 320 ? 3.120 -4.721 -25.960 1.00 97.88 320 ARG A N 1
ATOM 2464 C CA . ARG A 1 320 ? 2.644 -5.999 -26.503 1.00 97.88 320 ARG A CA 1
ATOM 2465 C C . ARG A 1 320 ? 2.171 -6.947 -25.402 1.00 97.88 320 ARG A C 1
ATOM 2467 O O . ARG A 1 320 ? 1.115 -7.554 -25.562 1.00 97.88 320 ARG A O 1
ATOM 2474 N N . LEU A 1 321 ? 2.922 -7.065 -24.309 1.00 97.62 321 LEU A N 1
ATOM 2475 C CA . LEU A 1 321 ? 2.622 -7.958 -23.188 1.00 97.62 321 LEU A CA 1
ATOM 2476 C C . LEU A 1 321 ? 1.254 -7.653 -22.567 1.00 97.62 321 LEU A C 1
ATOM 2478 O O . LEU A 1 321 ? 0.463 -8.567 -22.330 1.00 97.62 321 LEU A O 1
ATOM 2482 N N . ILE A 1 322 ? 0.960 -6.367 -22.355 1.00 96.56 322 ILE A N 1
ATOM 2483 C CA . ILE A 1 322 ? -0.284 -5.911 -21.718 1.00 96.56 322 ILE A CA 1
ATOM 2484 C C . ILE A 1 322 ? -1.432 -5.697 -22.710 1.00 96.56 322 ILE A C 1
ATOM 2486 O O . ILE A 1 322 ? -2.522 -5.281 -22.320 1.00 96.56 322 ILE A O 1
ATOM 2490 N N . ARG A 1 323 ? -1.220 -5.978 -24.000 1.00 95.56 323 ARG A N 1
ATOM 2491 C CA . ARG A 1 323 ? -2.244 -5.791 -25.029 1.00 95.56 323 ARG A CA 1
ATOM 2492 C C . ARG A 1 323 ? -3.505 -6.590 -24.691 1.00 95.56 323 ARG A C 1
ATOM 2494 O O . ARG A 1 323 ? -3.443 -7.778 -24.366 1.00 95.56 323 ARG A O 1
ATOM 2501 N N . GLY A 1 324 ? -4.651 -5.922 -24.802 1.00 92.62 324 GLY A N 1
ATOM 2502 C CA . GLY A 1 324 ? -5.962 -6.485 -24.475 1.00 92.62 324 GLY A CA 1
ATOM 2503 C C . GLY A 1 324 ? -6.331 -6.409 -22.990 1.00 92.62 324 GLY A C 1
ATOM 2504 O O . GLY A 1 324 ? -7.449 -6.774 -22.641 1.00 92.62 324 GLY A O 1
ATOM 2505 N N . LEU A 1 325 ? -5.440 -5.922 -22.120 1.00 94.50 325 LEU A N 1
ATOM 2506 C CA . LEU A 1 325 ? -5.802 -5.538 -20.758 1.00 94.50 325 LEU A CA 1
ATOM 2507 C C . LEU A 1 325 ? -6.391 -4.126 -20.754 1.00 94.50 325 LEU A C 1
ATOM 2509 O O . LEU A 1 325 ? -5.893 -3.236 -21.440 1.00 94.50 325 LEU A O 1
ATOM 2513 N N . SER A 1 326 ? -7.409 -3.902 -19.923 1.00 93.81 326 SER A N 1
ATOM 2514 C CA . SER A 1 326 ? -7.787 -2.547 -19.515 1.00 93.81 326 SER A CA 1
ATOM 2515 C C . SER A 1 326 ? -6.777 -2.079 -18.471 1.00 93.81 326 SER A C 1
ATOM 2517 O O . SER A 1 326 ? -6.932 -2.330 -17.272 1.00 93.81 326 SER A O 1
ATOM 2519 N N . ALA A 1 327 ? -5.675 -1.512 -18.955 1.00 96.25 327 ALA A N 1
ATOM 2520 C CA . ALA A 1 327 ? -4.526 -1.185 -18.137 1.00 96.25 327 ALA A CA 1
ATOM 2521 C C . ALA A 1 327 ? -3.831 0.097 -18.592 1.00 96.25 327 ALA A C 1
ATOM 2523 O O . ALA A 1 327 ? -3.716 0.379 -19.784 1.00 96.25 327 ALA A O 1
ATOM 2524 N N . LYS A 1 328 ? -3.281 0.809 -17.611 1.00 97.12 328 LYS A N 1
ATOM 2525 C CA . LYS A 1 328 ? -2.371 1.935 -17.814 1.00 97.12 328 LYS A CA 1
ATOM 2526 C C . LYS A 1 328 ? -1.009 1.607 -17.229 1.00 97.12 328 LYS A C 1
ATOM 2528 O O . LYS A 1 328 ? -0.924 0.939 -16.201 1.00 97.12 328 LYS A O 1
ATOM 2533 N N . VAL A 1 329 ? 0.050 2.094 -17.853 1.00 98.38 329 VAL A N 1
ATOM 2534 C CA . VAL A 1 329 ? 1.421 1.955 -17.370 1.00 98.38 329 VAL A CA 1
ATOM 2535 C C . VAL A 1 329 ? 1.787 3.175 -16.543 1.00 98.38 329 VAL A C 1
ATOM 2537 O O . VAL A 1 329 ? 1.666 4.309 -16.999 1.00 98.38 329 VAL A O 1
ATOM 2540 N N . ASN A 1 330 ? 2.271 2.936 -15.333 1.00 97.62 330 ASN A N 1
ATOM 2541 C CA . ASN A 1 330 ? 2.917 3.939 -14.515 1.00 97.62 330 ASN A CA 1
ATOM 2542 C C . ASN A 1 330 ? 4.431 3.691 -14.532 1.00 97.62 330 ASN A C 1
ATOM 2544 O O . ASN A 1 330 ? 4.938 2.799 -13.851 1.00 97.62 330 ASN A O 1
ATOM 2548 N N . ALA A 1 331 ? 5.143 4.462 -15.353 1.00 97.19 331 ALA A N 1
ATOM 2549 C CA . ALA A 1 331 ? 6.594 4.410 -15.448 1.00 97.19 331 ALA A CA 1
ATOM 2550 C C . ALA A 1 331 ? 7.208 5.174 -14.269 1.00 97.19 331 ALA A C 1
ATOM 2552 O O . ALA A 1 331 ? 6.936 6.362 -14.075 1.00 97.19 331 ALA A O 1
ATOM 2553 N N . ILE A 1 332 ? 8.026 4.494 -13.469 1.00 95.25 332 ILE A N 1
ATOM 2554 C CA . ILE A 1 332 ? 8.633 5.038 -12.253 1.00 95.25 332 ILE A CA 1
ATOM 2555 C C . ILE A 1 332 ? 10.148 5.102 -12.455 1.00 95.25 332 ILE A C 1
ATOM 2557 O O . ILE A 1 332 ? 10.807 4.064 -12.397 1.00 95.25 332 ILE A O 1
ATOM 2561 N N . PRO A 1 333 ? 10.740 6.289 -12.660 1.00 94.81 333 PRO A N 1
ATOM 2562 C CA . PRO A 1 333 ? 12.189 6.442 -12.628 1.00 94.81 333 PRO A CA 1
ATOM 2563 C C . PRO A 1 333 ? 12.747 5.936 -11.296 1.00 94.81 333 PRO A C 1
ATOM 2565 O O . PRO A 1 333 ? 12.239 6.303 -10.232 1.00 94.81 333 PRO A O 1
ATOM 2568 N N . PHE A 1 334 ? 13.774 5.088 -11.347 1.00 94.44 334 PHE A N 1
ATOM 2569 C CA . PHE A 1 334 ? 14.304 4.440 -10.152 1.00 94.44 334 PHE A CA 1
ATOM 2570 C C . PHE A 1 334 ? 14.754 5.437 -9.068 1.00 94.44 334 PHE A C 1
ATOM 2572 O O . PHE A 1 334 ? 15.350 6.490 -9.328 1.00 94.44 334 PHE A O 1
ATOM 2579 N N . ASN A 1 335 ? 14.454 5.098 -7.814 1.00 90.25 335 ASN A N 1
ATOM 2580 C CA . ASN A 1 335 ? 14.887 5.846 -6.641 1.00 90.25 335 ASN A CA 1
ATOM 2581 C C . ASN A 1 335 ? 16.103 5.150 -6.042 1.00 90.25 335 ASN A C 1
ATOM 2583 O O . ASN A 1 335 ? 15.962 4.148 -5.348 1.00 90.25 335 ASN A O 1
ATOM 2587 N N . GLU A 1 336 ? 17.283 5.691 -6.325 1.00 90.50 336 GLU A N 1
ATOM 2588 C CA . GLU A 1 336 ? 18.543 5.147 -5.829 1.00 90.50 336 GLU A CA 1
ATOM 2589 C C . GLU A 1 336 ? 18.596 5.161 -4.299 1.00 90.50 336 GLU A C 1
ATOM 2591 O O . GLU A 1 336 ? 18.027 6.034 -3.635 1.00 90.50 336 GLU A O 1
ATOM 2596 N N . ASP A 1 337 ? 19.284 4.171 -3.741 1.00 89.50 337 ASP A N 1
ATOM 2597 C CA . ASP A 1 337 ? 19.495 4.036 -2.307 1.00 89.50 337 ASP A CA 1
ATOM 2598 C C . ASP A 1 337 ? 20.869 3.396 -2.046 1.00 89.50 337 ASP A C 1
ATOM 2600 O O . ASP A 1 337 ? 21.215 2.425 -2.723 1.00 89.50 337 ASP A O 1
ATOM 2604 N N . PRO A 1 338 ? 21.647 3.875 -1.056 1.00 87.44 338 PRO A N 1
ATOM 2605 C CA . PRO A 1 338 ? 22.970 3.327 -0.750 1.00 87.44 338 PRO A CA 1
ATOM 2606 C C . PRO A 1 338 ? 23.004 1.835 -0.385 1.00 87.44 338 PRO A C 1
ATOM 2608 O O . PRO A 1 338 ? 24.074 1.231 -0.447 1.00 87.44 338 PRO A O 1
ATOM 2611 N N . ASN A 1 339 ? 21.877 1.240 0.026 1.00 86.94 339 ASN A N 1
ATOM 2612 C CA . ASN A 1 339 ? 21.798 -0.190 0.353 1.00 86.94 339 ASN A CA 1
ATOM 2613 C C . ASN A 1 339 ? 21.533 -1.079 -0.868 1.00 86.94 339 ASN A C 1
ATOM 2615 O O . ASN A 1 339 ? 21.639 -2.300 -0.763 1.00 86.94 339 ASN A O 1
ATOM 2619 N N . LEU A 1 340 ? 21.152 -0.494 -2.006 1.00 89.81 340 LEU A N 1
ATOM 2620 C CA . LEU A 1 340 ? 20.829 -1.238 -3.219 1.00 89.81 340 LEU A CA 1
ATOM 2621 C C . LEU A 1 340 ? 22.075 -1.432 -4.101 1.00 89.81 340 LEU A C 1
ATOM 2623 O O . LEU A 1 340 ? 23.067 -0.710 -3.955 1.00 89.81 340 LEU A O 1
ATOM 2627 N N . PRO A 1 341 ? 22.069 -2.423 -5.013 1.00 91.62 341 PRO A N 1
ATOM 2628 C CA . PRO A 1 341 ? 23.202 -2.664 -5.900 1.00 91.62 341 PRO A CA 1
ATOM 2629 C C . PRO A 1 341 ? 23.562 -1.425 -6.731 1.00 91.62 341 PRO A C 1
ATOM 2631 O O . PRO A 1 341 ? 22.709 -0.872 -7.415 1.00 91.62 341 PRO A O 1
ATOM 2634 N N . ARG A 1 342 ? 24.845 -1.034 -6.742 1.00 92.06 342 ARG A N 1
ATOM 2635 C CA . ARG A 1 342 ? 25.335 0.194 -7.413 1.00 92.06 342 ARG A CA 1
ATOM 2636 C C . ARG A 1 342 ? 25.084 0.264 -8.924 1.00 92.06 342 ARG A C 1
ATOM 2638 O O . ARG A 1 342 ? 25.173 1.344 -9.500 1.00 92.06 342 ARG A O 1
ATOM 2645 N N . TRP A 1 343 ? 24.843 -0.878 -9.565 1.00 93.94 343 TRP A N 1
ATOM 2646 C CA . TRP A 1 343 ? 24.518 -0.940 -10.990 1.00 93.94 343 TRP A CA 1
ATOM 2647 C C . TRP A 1 343 ? 23.071 -0.522 -11.278 1.00 93.94 343 TRP A C 1
ATOM 2649 O O . TRP A 1 343 ? 22.767 -0.143 -12.401 1.00 93.94 343 TRP A O 1
ATOM 2659 N N . MET A 1 344 ? 22.178 -0.576 -10.283 1.00 95.25 344 MET A N 1
ATOM 2660 C CA . MET A 1 344 ? 20.814 -0.077 -10.425 1.00 95.25 344 MET A CA 1
ATOM 2661 C C . MET A 1 344 ? 20.841 1.437 -10.314 1.00 95.25 344 MET A C 1
ATOM 2663 O O . MET A 1 344 ? 21.088 1.984 -9.241 1.00 95.25 344 MET A O 1
ATOM 2667 N N . GLN A 1 345 ? 20.600 2.097 -11.437 1.00 95.69 345 GLN A N 1
ATOM 2668 C CA . GLN A 1 345 ? 20.667 3.546 -11.546 1.00 95.69 345 GLN A CA 1
ATOM 2669 C C . GLN A 1 345 ? 19.391 4.086 -12.166 1.00 95.69 345 GLN A C 1
ATOM 2671 O O . GLN A 1 345 ? 18.677 3.385 -12.895 1.00 95.69 345 GLN A O 1
ATOM 2676 N N . ARG A 1 346 ? 19.087 5.342 -11.850 1.00 95.00 346 ARG A N 1
ATOM 2677 C CA . ARG A 1 346 ? 18.005 6.063 -12.514 1.00 95.00 346 ARG A CA 1
ATOM 2678 C C . ARG A 1 346 ? 18.435 6.380 -13.955 1.00 95.00 346 ARG A C 1
ATOM 2680 O O . ARG A 1 346 ? 19.509 6.949 -14.122 1.00 95.00 346 ARG A O 1
ATOM 2687 N N . PRO A 1 347 ? 17.610 6.087 -14.974 1.00 95.81 347 PRO A N 1
ATOM 2688 C CA . PRO A 1 347 ? 17.882 6.574 -16.321 1.00 95.81 347 PRO A CA 1
ATOM 2689 C C . PRO A 1 347 ? 17.889 8.107 -16.378 1.00 95.81 347 PRO A C 1
ATOM 2691 O O . PRO A 1 347 ? 17.310 8.789 -15.516 1.00 95.81 347 PRO A O 1
ATOM 2694 N N . ASP A 1 348 ? 18.528 8.650 -17.409 1.00 95.06 348 ASP A N 1
ATOM 2695 C CA . ASP A 1 348 ? 18.379 10.061 -17.748 1.00 95.06 348 ASP A CA 1
ATOM 2696 C C . ASP A 1 348 ? 16.945 10.376 -18.217 1.00 95.06 348 ASP A C 1
ATOM 2698 O O . ASP A 1 348 ? 16.122 9.494 -18.487 1.00 95.06 348 ASP A O 1
ATOM 2702 N N . ASP A 1 349 ? 16.613 11.665 -18.237 1.00 94.19 349 ASP A N 1
ATOM 2703 C CA . ASP A 1 349 ? 15.263 12.121 -18.574 1.00 94.19 349 ASP A CA 1
ATOM 2704 C C . ASP A 1 349 ? 14.911 11.838 -20.043 1.00 94.19 349 ASP A C 1
ATOM 2706 O O . ASP A 1 349 ? 13.758 11.536 -20.346 1.00 94.19 349 ASP A O 1
ATOM 2710 N N . GLU A 1 350 ? 15.905 11.838 -20.929 1.00 96.00 350 GLU A N 1
ATOM 2711 C CA . GLU A 1 350 ? 15.748 11.572 -22.360 1.00 96.00 350 GLU A CA 1
ATOM 2712 C C . GLU A 1 350 ? 15.345 10.113 -22.623 1.00 96.00 350 GLU A C 1
ATOM 2714 O O . GLU A 1 350 ? 14.447 9.850 -23.426 1.00 96.00 350 GLU A O 1
ATOM 2719 N N . ALA A 1 351 ? 15.947 9.156 -21.914 1.00 96.88 351 ALA A N 1
ATOM 2720 C CA . ALA A 1 351 ? 15.591 7.743 -21.958 1.00 96.88 351 ALA A CA 1
ATOM 2721 C C . ALA A 1 351 ? 14.193 7.496 -21.375 1.00 96.88 351 ALA A C 1
ATOM 2723 O O . ALA A 1 351 ? 13.403 6.756 -21.968 1.00 96.88 351 ALA A O 1
ATOM 2724 N N . ILE A 1 352 ? 13.857 8.148 -20.254 1.00 97.00 352 ILE A N 1
ATOM 2725 C CA . ILE A 1 352 ? 12.524 8.061 -19.633 1.00 97.00 352 ILE A CA 1
ATOM 2726 C C . ILE A 1 352 ? 11.446 8.544 -20.609 1.00 97.00 352 ILE A C 1
ATOM 2728 O O . ILE A 1 352 ? 10.454 7.840 -20.829 1.00 97.00 352 ILE A O 1
ATOM 2732 N N . ASP A 1 353 ? 11.646 9.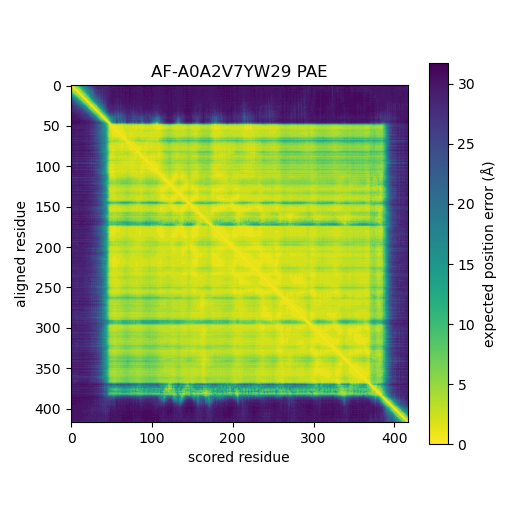716 -21.210 1.00 96.31 353 ASP A N 1
ATOM 2733 C CA . ASP A 1 353 ? 10.690 10.307 -22.144 1.00 96.31 353 ASP A CA 1
ATOM 2734 C C . ASP A 1 353 ? 10.605 9.465 -23.432 1.00 96.31 353 ASP A C 1
ATOM 2736 O O . ASP A 1 353 ? 9.510 9.137 -23.893 1.00 96.31 353 ASP A O 1
ATOM 2740 N N . ALA A 1 354 ? 11.735 8.969 -23.952 1.00 97.81 354 ALA A N 1
ATOM 2741 C CA . ALA A 1 354 ? 11.754 8.072 -25.109 1.00 97.81 354 ALA A CA 1
ATOM 2742 C C . ALA A 1 354 ? 11.025 6.737 -24.862 1.00 97.81 354 ALA A C 1
ATOM 2744 O O . ALA A 1 354 ? 10.373 6.215 -25.777 1.00 97.81 354 ALA A O 1
ATOM 2745 N N . PHE A 1 355 ? 11.129 6.174 -23.654 1.00 98.31 355 PHE A N 1
ATOM 2746 C CA . PHE A 1 355 ? 10.408 4.969 -23.242 1.00 98.31 355 PHE A CA 1
ATOM 2747 C C . PHE A 1 355 ? 8.898 5.229 -23.161 1.00 98.31 355 PHE A C 1
ATOM 2749 O O . PHE A 1 355 ? 8.102 4.462 -23.715 1.00 98.31 355 PHE A O 1
ATOM 2756 N N . ALA A 1 356 ? 8.495 6.332 -22.524 1.00 97.69 356 ALA A N 1
ATOM 2757 C CA . ALA A 1 356 ? 7.094 6.734 -22.421 1.00 97.69 356 ALA A CA 1
ATOM 2758 C C . ALA A 1 356 ? 6.471 6.988 -23.807 1.00 97.69 356 ALA A C 1
ATOM 2760 O O . ALA A 1 356 ? 5.407 6.445 -24.115 1.00 97.69 356 ALA A O 1
ATOM 2761 N N . ASP A 1 357 ? 7.170 7.710 -24.684 1.00 98.00 357 ASP A N 1
ATOM 2762 C CA . ASP A 1 357 ? 6.742 7.962 -26.062 1.00 98.00 357 ASP A CA 1
ATOM 2763 C C . ASP A 1 357 ? 6.606 6.675 -26.879 1.00 98.00 357 ASP A C 1
ATOM 2765 O O . ASP A 1 357 ? 5.732 6.554 -27.743 1.00 98.00 357 ASP A O 1
ATOM 2769 N N . ALA A 1 358 ? 7.494 5.703 -26.664 1.00 98.25 358 ALA A N 1
ATOM 2770 C CA . ALA A 1 358 ? 7.412 4.409 -27.330 1.00 98.25 358 ALA A CA 1
ATOM 2771 C C . ALA A 1 358 ? 6.173 3.621 -26.875 1.00 98.25 358 ALA A C 1
ATOM 2773 O O . ALA A 1 358 ? 5.491 3.037 -27.719 1.00 98.25 358 ALA A O 1
ATOM 2774 N N . LEU A 1 359 ? 5.833 3.646 -25.584 1.00 98.06 359 LEU A N 1
ATOM 2775 C CA . LEU A 1 359 ? 4.604 3.038 -25.068 1.00 98.06 359 LEU A CA 1
ATOM 2776 C C . LEU A 1 359 ? 3.343 3.693 -25.658 1.00 98.06 359 LEU A C 1
ATOM 2778 O O . LEU A 1 359 ? 2.467 2.981 -26.155 1.00 98.06 359 LEU A O 1
ATOM 2782 N N . VAL A 1 360 ? 3.278 5.030 -25.672 1.00 97.69 360 VAL A N 1
ATOM 2783 C CA . VAL A 1 360 ? 2.145 5.786 -26.242 1.00 97.69 360 VAL A CA 1
ATOM 2784 C C . VAL A 1 360 ? 1.977 5.478 -27.731 1.00 97.69 360 VAL A C 1
ATOM 2786 O O . VAL A 1 360 ? 0.880 5.131 -28.168 1.00 97.69 360 VAL A O 1
ATOM 2789 N N . ARG A 1 361 ? 3.068 5.500 -28.512 1.00 97.88 361 ARG A N 1
ATOM 2790 C CA . ARG A 1 361 ? 3.045 5.145 -29.946 1.00 97.88 361 ARG A CA 1
ATOM 2791 C C . ARG A 1 361 ? 2.579 3.715 -30.219 1.00 97.88 361 ARG A C 1
ATOM 2793 O O . ARG A 1 361 ? 2.122 3.427 -31.319 1.00 97.88 361 ARG A O 1
ATOM 2800 N N . ASN A 1 362 ? 2.677 2.826 -29.232 1.00 97.44 362 ASN A N 1
ATOM 2801 C CA . ASN A 1 362 ? 2.209 1.444 -29.322 1.00 97.44 362 ASN A CA 1
ATOM 2802 C C . ASN A 1 362 ? 0.834 1.221 -28.665 1.00 97.44 362 ASN A C 1
ATOM 2804 O O . ASN A 1 362 ? 0.418 0.071 -28.500 1.00 97.44 362 ASN A O 1
ATOM 2808 N N . GLY A 1 363 ? 0.113 2.302 -28.344 1.00 95.06 363 GLY A N 1
ATOM 2809 C CA . GLY A 1 363 ? -1.277 2.274 -27.892 1.00 95.06 363 GLY A CA 1
ATOM 2810 C C . GLY A 1 363 ? -1.470 2.024 -26.396 1.00 95.06 363 GLY A C 1
ATOM 2811 O O . GLY A 1 363 ? -2.580 1.692 -25.991 1.00 95.06 363 GLY A O 1
ATOM 2812 N N . ALA A 1 364 ? -0.424 2.150 -25.574 1.00 96.06 364 ALA A N 1
ATOM 2813 C CA . ALA A 1 364 ? -0.558 2.073 -24.122 1.00 96.06 364 ALA A CA 1
ATOM 2814 C C . ALA A 1 364 ? -0.909 3.446 -23.525 1.00 96.06 364 ALA A C 1
ATOM 2816 O O . ALA A 1 364 ? -0.378 4.473 -23.945 1.00 96.06 364 ALA A O 1
ATOM 2817 N N . HIS A 1 365 ? -1.764 3.464 -22.501 1.00 95.56 365 HIS A N 1
ATOM 2818 C CA . HIS A 1 365 ? -1.936 4.634 -21.639 1.00 95.56 365 HIS A CA 1
ATOM 2819 C C . HIS A 1 365 ? -0.750 4.718 -20.680 1.00 95.56 365 HIS A C 1
ATOM 2821 O O . HIS A 1 365 ? -0.430 3.723 -20.032 1.00 95.56 365 HIS A O 1
ATOM 2827 N N . VAL A 1 366 ? -0.095 5.876 -20.579 1.00 96.62 366 VAL A N 1
ATOM 2828 C CA . VAL A 1 366 ? 1.153 6.015 -19.813 1.00 96.62 366 VAL A CA 1
ATOM 2829 C C . VAL A 1 366 ? 1.117 7.244 -18.924 1.00 96.62 366 VAL A C 1
ATOM 2831 O O . VAL A 1 366 ? 0.716 8.324 -19.351 1.00 96.62 366 VAL A O 1
ATOM 2834 N N . THR A 1 367 ? 1.603 7.087 -17.698 1.00 95.38 367 THR A N 1
ATOM 2835 C CA . THR A 1 367 ? 1.988 8.188 -16.817 1.00 95.38 367 THR A CA 1
ATOM 2836 C C . THR A 1 367 ? 3.427 7.995 -16.363 1.00 95.38 367 THR A C 1
ATOM 2838 O O . THR A 1 367 ? 3.804 6.896 -15.963 1.00 95.38 367 THR A O 1
ATOM 2841 N N . VAL A 1 368 ? 4.229 9.060 -16.381 1.00 93.25 368 VAL A N 1
ATOM 2842 C CA . VAL A 1 368 ? 5.562 9.057 -15.763 1.00 93.25 368 VAL A CA 1
ATOM 2843 C C . VAL A 1 368 ? 5.441 9.632 -14.358 1.00 93.25 368 VAL A C 1
ATOM 2845 O O . VAL A 1 368 ? 5.130 10.811 -14.174 1.00 93.25 368 VAL A O 1
ATOM 2848 N N . ARG A 1 369 ? 5.688 8.805 -13.342 1.00 85.75 369 ARG A N 1
ATOM 2849 C CA . ARG A 1 369 ? 5.667 9.227 -11.941 1.00 85.75 369 ARG A CA 1
ATOM 2850 C C . ARG A 1 369 ? 7.035 9.756 -11.541 1.00 85.75 369 ARG A C 1
ATOM 2852 O O . ARG A 1 369 ? 7.863 9.021 -11.015 1.00 85.75 369 ARG A O 1
ATOM 2859 N N . ARG A 1 370 ? 7.261 11.054 -11.741 1.00 74.44 370 ARG A N 1
ATOM 2860 C CA . ARG A 1 370 ? 8.421 11.747 -11.160 1.00 74.44 370 ARG A CA 1
ATOM 2861 C C . ARG A 1 370 ? 8.245 11.741 -9.626 1.00 74.44 370 ARG A C 1
ATOM 2863 O O . ARG A 1 370 ? 7.252 12.258 -9.118 1.00 74.44 370 ARG A O 1
ATOM 2870 N N . SER A 1 371 ? 9.114 11.009 -8.920 1.00 64.69 371 SER A N 1
ATOM 2871 C CA . SER A 1 371 ? 8.949 10.614 -7.509 1.00 64.69 371 SER A CA 1
ATOM 2872 C C . SER A 1 371 ? 8.694 11.782 -6.554 1.00 64.69 371 SER A C 1
ATOM 2874 O O . SER A 1 371 ? 9.346 12.816 -6.650 1.00 64.69 371 SER A O 1
ATOM 2876 N N . LYS A 1 372 ? 7.805 11.555 -5.580 1.00 62.94 372 LYS A N 1
ATOM 2877 C CA . LYS A 1 372 ? 7.578 12.426 -4.419 1.00 62.94 372 LYS A CA 1
ATOM 2878 C C . LYS A 1 372 ? 8.349 11.932 -3.192 1.00 62.94 372 LYS A C 1
ATOM 2880 O O . LYS A 1 372 ? 8.581 10.729 -3.074 1.00 62.94 372 LYS A O 1
ATOM 2885 N N . GLY A 1 373 ? 8.740 12.836 -2.294 1.00 60.38 373 GLY A N 1
ATOM 2886 C CA . GLY A 1 373 ? 9.400 12.498 -1.023 1.00 60.38 373 GLY A CA 1
ATOM 2887 C C . GLY A 1 373 ? 10.803 11.882 -1.154 1.00 60.38 373 GLY A C 1
ATOM 2888 O O . GLY A 1 373 ? 11.268 11.202 -0.237 1.00 60.38 373 GLY A O 1
ATOM 2889 N N . ARG A 1 374 ? 11.492 12.091 -2.285 1.00 70.44 374 ARG A N 1
ATOM 2890 C CA . ARG A 1 374 ? 12.841 11.540 -2.532 1.00 70.44 374 ARG A CA 1
ATOM 2891 C C . ARG A 1 374 ? 13.882 12.095 -1.555 1.00 70.44 374 ARG A C 1
ATOM 2893 O O . ARG A 1 374 ? 14.718 11.343 -1.069 1.00 70.44 374 ARG A O 1
ATOM 2900 N N . GLU A 1 375 ? 13.776 13.384 -1.228 1.00 66.00 375 GLU A N 1
ATOM 2901 C CA . GLU A 1 375 ? 14.658 14.107 -0.293 1.00 66.00 375 GLU A CA 1
ATOM 2902 C C . GLU A 1 375 ? 14.680 13.487 1.114 1.00 66.00 375 GLU A C 1
ATOM 2904 O O . GLU A 1 375 ? 15.686 13.561 1.812 1.00 66.00 375 GLU A O 1
ATOM 2909 N N . ILE A 1 376 ? 13.586 12.832 1.517 1.00 67.88 376 ILE A N 1
ATOM 2910 C CA . ILE A 1 376 ? 13.389 12.274 2.863 1.00 67.88 376 ILE A CA 1
ATOM 2911 C C . ILE A 1 376 ? 13.417 10.735 2.887 1.00 67.88 376 ILE A C 1
ATOM 2913 O O . ILE A 1 376 ? 12.945 10.114 3.843 1.00 67.88 376 ILE A O 1
ATOM 2917 N N . ALA A 1 377 ? 13.947 10.104 1.829 1.00 74.12 377 ALA A N 1
ATOM 2918 C CA . ALA A 1 377 ? 13.959 8.648 1.654 1.00 74.12 377 ALA A CA 1
ATOM 2919 C C . ALA A 1 377 ? 12.568 8.019 1.878 1.00 74.12 377 ALA A C 1
ATOM 2921 O O . ALA A 1 377 ? 12.410 7.059 2.640 1.00 74.12 377 ALA A O 1
ATOM 2922 N N . ALA A 1 378 ? 11.547 8.629 1.271 1.00 68.31 378 ALA A N 1
ATOM 2923 C CA . ALA A 1 378 ? 10.147 8.213 1.337 1.00 68.31 378 ALA A CA 1
ATOM 2924 C C . ALA A 1 378 ? 9.568 7.861 -0.042 1.00 68.31 378 ALA A C 1
ATOM 2926 O O . ALA A 1 378 ? 8.382 7.544 -0.156 1.00 68.31 378 ALA A O 1
ATOM 2927 N N . ALA A 1 379 ? 10.384 7.917 -1.098 1.00 74.44 379 ALA A N 1
ATOM 2928 C CA . ALA A 1 379 ? 9.942 7.512 -2.421 1.00 74.44 379 ALA A CA 1
ATOM 2929 C C . ALA A 1 379 ? 9.760 5.984 -2.492 1.00 74.44 379 ALA A C 1
ATOM 2931 O O . ALA A 1 379 ? 10.296 5.223 -1.680 1.00 74.44 379 ALA A O 1
ATOM 2932 N N . CYS A 1 380 ? 8.994 5.520 -3.483 1.00 73.38 380 CYS A N 1
ATOM 2933 C CA . CYS A 1 380 ? 8.722 4.096 -3.673 1.00 73.38 380 CYS A CA 1
ATOM 2934 C C . CYS A 1 380 ? 10.022 3.281 -3.710 1.00 73.38 380 CYS A C 1
ATOM 2936 O O . CYS A 1 380 ? 10.929 3.598 -4.482 1.00 73.38 380 CYS A O 1
ATOM 2938 N N . GLY A 1 381 ? 10.082 2.237 -2.877 1.00 72.75 381 GLY A N 1
ATOM 2939 C CA . GLY A 1 381 ? 11.231 1.339 -2.749 1.00 72.75 381 GLY A CA 1
ATOM 2940 C C . GLY A 1 381 ? 12.274 1.740 -1.700 1.00 72.75 381 GLY A C 1
ATOM 2941 O O . GLY A 1 381 ? 13.135 0.917 -1.414 1.00 72.75 381 GLY A O 1
ATOM 2942 N N . GLN A 1 382 ? 12.202 2.931 -1.092 1.00 84.12 382 GLN A N 1
ATOM 2943 C CA . GLN A 1 382 ? 13.217 3.418 -0.136 1.00 84.12 382 GLN A CA 1
ATOM 2944 C C . GLN A 1 382 ? 12.878 3.163 1.344 1.00 84.12 382 GLN A C 1
ATOM 2946 O O . GLN A 1 382 ? 13.697 3.450 2.219 1.00 84.12 382 GLN A O 1
ATOM 2951 N N . LEU A 1 383 ? 11.691 2.621 1.638 1.00 78.62 383 LEU A N 1
ATOM 2952 C CA . LEU A 1 383 ? 11.258 2.369 3.012 1.00 78.62 383 LEU A CA 1
ATOM 2953 C C . LEU A 1 383 ? 12.015 1.185 3.623 1.00 78.62 383 LEU A C 1
ATOM 2955 O O . LEU A 1 383 ? 12.108 0.103 3.037 1.00 78.62 383 LEU A O 1
ATOM 2959 N N . ARG A 1 384 ? 12.560 1.400 4.814 1.00 80.50 384 ARG A N 1
ATOM 2960 C CA . ARG A 1 384 ? 13.444 0.473 5.523 1.00 80.50 384 ARG A CA 1
ATOM 2961 C C . ARG A 1 384 ? 12.788 -0.067 6.786 1.00 80.50 384 ARG A C 1
ATOM 2963 O O . ARG A 1 384 ? 12.939 -1.246 7.083 1.00 80.50 384 ARG A O 1
ATOM 2970 N N . GLY A 1 385 ? 12.103 0.808 7.530 1.00 63.47 385 GLY A N 1
ATOM 2971 C CA . GLY A 1 385 ? 11.956 0.654 8.977 1.00 63.47 385 GLY A CA 1
ATOM 2972 C C . GLY A 1 385 ? 13.341 0.682 9.645 1.00 63.47 385 GLY A C 1
ATOM 2973 O O . GLY A 1 385 ? 14.289 0.053 9.181 1.00 63.47 385 GLY A O 1
ATOM 2974 N N . LYS A 1 386 ? 13.542 1.438 10.728 1.00 53.69 386 LYS A N 1
ATOM 2975 C CA . LYS A 1 386 ? 14.811 1.357 11.483 1.00 53.69 386 LYS A CA 1
ATOM 2976 C C . LYS A 1 386 ? 14.872 0.028 12.257 1.00 53.69 386 LYS A C 1
ATOM 2978 O O . LYS A 1 386 ? 14.741 0.017 13.474 1.00 53.69 386 LYS A O 1
ATOM 2983 N N . THR A 1 387 ? 15.016 -1.106 11.580 1.00 44.22 387 THR A N 1
ATOM 2984 C CA . THR A 1 387 ? 15.320 -2.382 12.236 1.00 44.22 387 THR A CA 1
ATOM 2985 C C . THR A 1 387 ? 16.804 -2.411 12.564 1.00 44.22 387 THR A C 1
ATOM 2987 O O . THR A 1 387 ? 17.647 -2.562 11.678 1.00 44.22 387 THR A O 1
ATOM 2990 N N . GLU A 1 388 ? 17.143 -2.274 13.846 1.00 37.38 388 GLU A N 1
ATOM 2991 C CA . GLU A 1 388 ? 18.446 -2.730 14.315 1.00 37.38 388 GLU A CA 1
ATOM 2992 C C . GLU A 1 388 ? 18.563 -4.216 13.971 1.00 37.38 388 GLU A C 1
ATOM 2994 O O . GLU A 1 388 ? 17.756 -5.041 14.403 1.00 37.38 388 GLU A O 1
ATOM 2999 N N . ARG A 1 389 ? 19.574 -4.583 13.177 1.00 38.66 389 ARG A N 1
ATOM 3000 C CA . ARG A 1 389 ? 19.981 -5.985 13.079 1.00 38.66 389 ARG A CA 1
ATOM 3001 C C . ARG A 1 389 ? 20.300 -6.451 14.499 1.00 38.66 389 ARG A C 1
ATOM 3003 O O . ARG A 1 389 ? 21.409 -6.213 14.975 1.00 38.66 389 ARG A O 1
ATOM 3010 N N . LYS A 1 390 ? 19.440 -7.268 15.113 1.00 31.66 390 LYS A N 1
ATOM 3011 C CA . LYS A 1 390 ? 19.985 -8.374 15.903 1.00 31.66 390 LYS A CA 1
ATOM 3012 C C . LYS A 1 390 ? 20.735 -9.231 14.893 1.00 31.66 390 LYS A C 1
ATOM 3014 O O . LYS A 1 390 ? 20.130 -9.962 14.112 1.00 31.66 390 LYS A O 1
ATOM 3019 N N . ARG A 1 391 ? 22.058 -9.029 14.804 1.00 27.48 391 ARG A N 1
ATOM 3020 C CA . ARG A 1 391 ? 22.938 -9.880 13.996 1.00 27.48 391 ARG A CA 1
ATOM 3021 C C . ARG A 1 391 ? 22.531 -11.324 14.299 1.00 27.48 391 ARG A C 1
ATOM 3023 O O . ARG A 1 391 ? 22.517 -11.667 15.482 1.00 27.48 391 ARG A O 1
ATOM 3030 N N . PRO A 1 392 ? 22.206 -12.160 13.298 1.00 31.84 392 PRO A N 1
ATOM 3031 C CA . PRO A 1 392 ? 22.038 -13.574 13.568 1.00 31.84 392 PRO A CA 1
ATOM 3032 C C . PRO A 1 392 ? 23.346 -14.032 14.208 1.00 31.84 392 PRO A C 1
ATOM 3034 O O . PRO A 1 392 ? 24.415 -13.893 13.603 1.00 31.84 392 PRO A O 1
ATOM 3037 N N . GLN A 1 393 ? 23.281 -14.480 15.465 1.00 31.75 393 GLN A N 1
ATOM 3038 C CA . GLN A 1 393 ? 24.385 -15.205 16.069 1.00 31.75 393 GLN A CA 1
ATOM 3039 C C . GLN A 1 393 ? 24.644 -16.364 15.118 1.00 31.75 393 GLN A C 1
ATOM 3041 O O . GLN A 1 393 ? 23.809 -17.257 14.969 1.00 31.75 393 GLN A O 1
ATOM 3046 N N . ARG A 1 394 ? 25.777 -16.311 14.411 1.00 30.03 394 ARG A N 1
ATOM 3047 C CA . ARG A 1 394 ? 26.327 -17.491 13.762 1.00 30.03 394 ARG A CA 1
ATOM 3048 C C . ARG A 1 394 ? 26.390 -18.542 14.863 1.00 30.03 394 ARG A C 1
ATOM 3050 O O . ARG A 1 394 ? 27.239 -18.445 15.744 1.00 30.03 394 ARG A O 1
ATOM 3057 N N . ARG A 1 395 ? 25.489 -19.525 14.823 1.00 31.77 395 ARG A N 1
ATOM 3058 C CA . ARG A 1 395 ? 25.765 -20.818 15.431 1.00 31.77 395 ARG A CA 1
ATOM 3059 C C . ARG A 1 395 ? 26.979 -21.332 14.678 1.00 31.77 395 ARG A C 1
ATOM 3061 O O . ARG A 1 395 ? 26.870 -21.834 13.564 1.00 31.77 395 ARG A O 1
ATOM 3068 N N . VAL A 1 396 ? 28.155 -21.074 15.238 1.00 32.97 396 VAL A N 1
ATOM 3069 C CA . VAL A 1 396 ? 29.342 -21.844 14.913 1.00 32.97 396 VAL A CA 1
ATOM 3070 C C . VAL A 1 396 ? 28.966 -23.248 15.354 1.00 32.97 396 VAL A C 1
ATOM 3072 O O . VAL A 1 396 ? 28.850 -23.507 16.550 1.00 32.97 396 VAL A O 1
ATOM 3075 N N . ASN A 1 397 ? 28.649 -24.117 14.395 1.00 33.00 397 ASN A N 1
ATOM 3076 C CA . ASN A 1 397 ? 28.607 -25.544 14.658 1.00 33.00 397 ASN A CA 1
ATOM 3077 C C . ASN A 1 397 ? 29.988 -25.890 15.206 1.00 33.00 397 ASN A C 1
ATOM 3079 O O . ASN A 1 397 ? 30.980 -25.818 14.480 1.00 33.00 397 ASN A O 1
ATOM 3083 N N . GLY A 1 398 ? 30.045 -26.141 16.512 1.00 31.02 398 GLY A N 1
ATOM 3084 C CA . GLY A 1 398 ? 31.251 -26.552 17.199 1.00 31.02 398 GLY A CA 1
ATOM 3085 C C . GLY A 1 398 ? 31.706 -27.876 16.613 1.00 31.02 398 GLY A C 1
ATOM 3086 O O . GLY A 1 398 ? 31.212 -28.931 16.995 1.00 31.02 398 GLY A O 1
ATOM 3087 N N . ALA A 1 399 ? 32.654 -27.818 15.681 1.00 31.58 399 ALA A N 1
ATOM 3088 C CA . ALA A 1 399 ? 33.616 -28.889 15.549 1.00 31.58 399 ALA A CA 1
ATOM 3089 C C . ALA A 1 399 ? 34.419 -28.867 16.851 1.00 31.58 399 ALA A C 1
ATOM 3091 O O . ALA A 1 399 ? 35.245 -27.982 17.076 1.00 31.58 399 ALA A O 1
ATOM 3092 N N . VAL A 1 400 ? 34.086 -29.790 17.749 1.00 31.58 400 VAL A N 1
ATOM 3093 C CA . VAL A 1 400 ? 34.894 -30.094 18.923 1.00 31.58 400 VAL A CA 1
ATOM 3094 C C . VAL A 1 400 ? 36.271 -30.496 18.396 1.00 31.58 400 VAL A C 1
ATOM 3096 O O . VAL A 1 400 ? 36.424 -31.556 17.792 1.00 31.58 400 VAL A O 1
ATOM 3099 N N . ARG A 1 401 ? 37.270 -29.624 18.570 1.00 28.41 401 ARG A N 1
ATOM 3100 C CA . ARG A 1 401 ? 38.670 -30.046 18.538 1.00 28.41 401 ARG A CA 1
ATOM 3101 C C . ARG A 1 401 ? 38.857 -30.958 19.741 1.00 28.41 401 ARG A C 1
ATOM 3103 O O . ARG A 1 401 ? 38.841 -30.487 20.873 1.00 28.41 401 ARG A O 1
ATOM 3110 N N . VAL A 1 402 ? 38.970 -32.253 19.484 1.00 31.27 402 VAL A N 1
ATOM 3111 C CA . VAL A 1 402 ? 39.471 -33.201 20.473 1.00 31.27 402 VAL A CA 1
ATOM 3112 C C . VAL A 1 402 ? 40.993 -33.111 20.396 1.00 31.27 402 VAL A C 1
ATOM 3114 O O . VAL A 1 402 ? 41.592 -33.532 19.409 1.00 31.27 402 VAL A O 1
ATOM 3117 N N . GLU A 1 403 ? 41.595 -32.469 21.393 1.00 28.81 403 GLU A N 1
ATOM 3118 C CA . GLU A 1 403 ? 43.029 -32.580 21.683 1.00 28.81 403 GLU A CA 1
ATOM 3119 C C . GLU A 1 403 ? 43.333 -34.054 22.028 1.00 28.81 403 GLU A C 1
ATOM 3121 O O . GLU A 1 403 ? 42.569 -34.647 22.800 1.00 28.81 403 GLU A O 1
ATOM 3126 N N . PRO A 1 404 ? 44.386 -34.687 21.479 1.00 30.30 404 PRO A N 1
ATOM 3127 C CA . PRO A 1 404 ? 44.725 -36.056 21.844 1.00 30.30 404 PRO A CA 1
ATOM 3128 C C . PRO A 1 404 ? 45.267 -36.084 23.275 1.00 30.30 404 PRO A C 1
ATOM 3130 O O . PRO A 1 404 ? 46.361 -35.593 23.542 1.00 30.30 404 PRO A O 1
ATOM 3133 N N . ALA A 1 405 ? 44.492 -36.659 24.194 1.00 31.95 405 ALA A N 1
ATOM 3134 C CA . ALA A 1 405 ? 44.971 -37.004 25.523 1.00 31.95 405 ALA A CA 1
ATOM 3135 C C . ALA A 1 405 ? 45.930 -38.199 25.429 1.00 31.95 405 ALA A C 1
ATOM 3137 O O . ALA A 1 405 ? 45.610 -39.231 24.834 1.00 31.95 405 ALA A O 1
ATOM 3138 N N . GLU A 1 406 ? 47.104 -38.021 26.023 1.00 32.62 406 GLU A N 1
ATOM 3139 C CA . GLU A 1 406 ? 48.148 -39.017 26.222 1.00 32.62 406 GLU A CA 1
ATOM 3140 C C . GLU A 1 406 ? 47.599 -40.252 26.949 1.00 32.62 406 GLU A C 1
ATOM 3142 O O . GLU A 1 406 ? 47.088 -40.159 28.065 1.00 32.62 406 GLU A O 1
ATOM 3147 N N . ILE A 1 407 ? 47.743 -41.426 26.329 1.00 32.47 407 ILE A N 1
ATOM 3148 C CA . ILE A 1 407 ? 47.694 -42.713 27.025 1.00 32.47 407 ILE A CA 1
ATOM 3149 C C . ILE A 1 407 ? 48.914 -43.522 26.581 1.00 32.47 407 ILE A C 1
ATOM 3151 O O . ILE A 1 407 ? 48.932 -44.167 25.534 1.00 32.47 407 ILE A O 1
ATOM 3155 N N . GLU A 1 408 ? 49.947 -43.457 27.412 1.00 30.03 408 GLU A N 1
ATOM 3156 C CA . GLU A 1 408 ? 50.979 -44.480 27.552 1.00 30.03 408 GLU A CA 1
ATOM 3157 C C . GLU A 1 408 ? 50.350 -45.778 28.087 1.00 30.03 408 GLU A C 1
ATOM 3159 O O . GLU A 1 408 ? 49.782 -45.768 29.179 1.00 30.03 408 GLU A O 1
ATOM 3164 N N . ARG A 1 409 ? 50.490 -46.898 27.367 1.00 29.81 409 ARG A N 1
ATOM 3165 C CA . ARG A 1 409 ? 51.450 -47.980 27.681 1.00 29.81 409 ARG A CA 1
ATOM 3166 C C . ARG A 1 409 ? 51.095 -49.313 27.012 1.00 29.81 409 ARG A C 1
ATOM 3168 O O . ARG A 1 409 ? 49.960 -49.770 27.045 1.00 29.81 409 ARG A O 1
ATOM 3175 N N . ASP A 1 410 ? 52.175 -49.923 26.535 1.00 27.80 410 ASP A N 1
ATOM 3176 C CA . ASP A 1 410 ? 52.464 -51.353 26.456 1.00 27.80 410 ASP A CA 1
ATOM 3177 C C . ASP A 1 410 ? 51.688 -52.223 25.462 1.00 27.80 410 ASP A C 1
ATOM 3179 O O . ASP A 1 410 ? 50.524 -52.564 25.641 1.00 27.80 410 ASP A O 1
ATOM 3183 N N . LEU A 1 411 ? 52.423 -52.629 24.420 1.00 28.50 411 LEU A N 1
ATOM 3184 C CA . LEU A 1 411 ? 52.798 -54.005 24.034 1.00 28.50 411 LEU A CA 1
ATOM 3185 C C . LEU A 1 411 ? 53.297 -53.917 22.568 1.00 28.50 411 LEU A C 1
ATOM 3187 O O . LEU A 1 411 ? 52.673 -53.241 21.764 1.00 28.50 411 LEU A O 1
ATOM 3191 N N . MET A 1 412 ? 54.350 -54.536 22.042 1.00 29.19 412 MET A N 1
ATOM 3192 C CA . MET A 1 412 ? 55.433 -55.421 22.463 1.00 29.19 412 MET A CA 1
ATOM 3193 C C . MET A 1 412 ? 56.443 -55.408 21.291 1.00 29.19 412 MET A C 1
ATOM 3195 O O . MET A 1 412 ? 56.017 -55.395 20.143 1.00 29.19 412 MET A O 1
ATOM 3199 N N . TYR A 1 413 ? 57.742 -55.449 21.605 1.00 32.09 413 TYR A N 1
ATOM 3200 C CA . TYR A 1 413 ? 58.863 -56.056 20.853 1.00 32.09 413 TYR A CA 1
ATOM 3201 C C . TYR A 1 413 ? 58.945 -55.958 19.315 1.00 32.09 413 TYR A C 1
ATOM 3203 O O . TYR A 1 413 ? 58.106 -56.499 18.603 1.00 32.09 413 TYR A O 1
ATOM 3211 N N . GLY A 1 414 ? 60.097 -55.498 18.795 1.00 27.36 414 GLY A N 1
ATOM 3212 C CA . GLY A 1 414 ? 60.481 -55.883 17.430 1.00 27.36 414 GLY A CA 1
ATOM 3213 C C . GLY A 1 414 ? 61.640 -55.161 16.738 1.00 27.36 414 GLY A C 1
ATOM 3214 O O . GLY A 1 414 ? 61.424 -54.616 15.672 1.00 27.36 414 GLY A O 1
ATOM 3215 N N . GLU A 1 415 ? 62.851 -55.246 17.296 1.00 32.44 415 GLU A N 1
ATOM 3216 C CA . GLU A 1 415 ? 64.122 -55.408 16.554 1.00 32.44 415 GLU A CA 1
ATOM 3217 C C . GLU A 1 415 ? 64.701 -54.320 15.608 1.00 32.44 415 GLU A C 1
ATOM 3219 O O . GLU A 1 415 ? 64.145 -53.998 14.569 1.00 32.44 415 GLU A O 1
ATOM 3224 N N . ARG A 1 416 ? 65.962 -53.947 15.925 1.00 37.88 416 ARG A N 1
ATOM 3225 C CA . ARG A 1 416 ? 67.174 -53.883 15.057 1.00 37.88 416 ARG A CA 1
ATOM 3226 C C . ARG A 1 416 ? 67.058 -53.059 13.750 1.00 37.88 416 ARG A C 1
ATOM 3228 O O . ARG A 1 416 ? 66.359 -53.453 12.831 1.00 37.88 416 ARG A O 1
ATOM 3235 N N . ARG A 1 417 ? 67.822 -51.988 13.519 1.00 35.97 417 ARG A N 1
ATOM 3236 C CA . ARG A 1 417 ? 69.276 -51.760 13.656 1.00 35.97 417 ARG A CA 1
ATOM 3237 C C . ARG A 1 417 ? 69.575 -50.267 13.730 1.00 35.97 417 ARG A C 1
ATOM 3239 O O . ARG A 1 417 ? 68.784 -49.502 13.138 1.00 35.97 417 ARG A O 1
#

Mean predicted aligned error: 11.62 Å

Foldseek 3Di:
DDDDDDDDDDDDDDDDDDDDDDDDDDDPPPPDDDDDPDDDPDPDDPDDAAALLLDFLVRLLVVCVVPDPPSVVSVLVLCCCLAVVDFALVVSVVDDPVVSVVCVRRHGNHEFDFPDKDDQDPQRKIKTWTADPVRQIWIKMWGDDPQAIEIAFEQASAEQQLQQLFQSSLVHDDGGDGLRHRVSSVNVSCVVVVPQLARYAYEPQTHYANLVNQVRSVSNLSSNVVRYPLARYEHEHQQPLVSLVVQLPDPRHHAYEYEPQFLDQVLCCVRGVCCVVVPLLNSLVSQLVRDADPPGFHEYEYEDFAPRQLALVNLLSNLVSNPPGRYAYEYEFRQDDPSHDPNGHGYDPVSNVSSQVSNVVSPHHYDYCPFDPSVVLNTRRSIHRPDDPPPPPPPPVDPPPDDDDDDDDDDDDDDDD

Sequence (417 aa):
MSRATRKFSSGSTSTTSPSCAPSASIRLAKCARRGASNPSPLPVTNNERVNLYDLAPAQLQATLSEIVSPPFRVKQIAEWMHSRGVDSFDAMSNLPKELRAHLAERYTLEFPQVVERTPPASDGSQKYLFVLGDGNRIESVYMPMRDRTSVCLSSQAGCAVGCTFCVTGFFGAGRNLTPSEMLGQFFTVQREHQVPFEMMNAVFMGMGEPLLNFDHLVTTLDILYMNIAAKRITVSTSGIIPGVDALAKLERRPNLAVSINAPDRKRREEIMPITKKYPLDELIAALRRYPTEKGREITIEYVLLAGYNDSKADAVALARLIRGLSAKVNAIPFNEDPNLPRWMQRPDDEAIDAFADALVRNGAHVTVRRSKGREIAAACGQLRGKTERKRPQRRVNGAVRVEPAEIERDLMYGERR

pLDDT: mean 82.22, std 24.97, range [24.69, 98.75]